Protein AF-0000000084923182 (afdb_homodimer)

Sequence (494 aa):
MQQVFKKPVSLKDVQTHFCPGCHHGTFHRLVAEAMDEFGVQKRTIGVASVGCSVFLYGYFDIDVVEAPHGRAPAVATGVKRARPDAFVFTYQGDGDLAAIGTSEIIHAANRGEDMTVIFVNNTTYGMTGGQMAPTTLVGQRTSTSPYGRNQGKDGAPIRMAELLAQLEGVAFSARVAVNNPKNLMDAKRQIKKAFRYQAEGKGFSFIEALSSCPTNWGMDPIKANERVGTEMCAYFPLGVFKNAADLMQQVFKKPVSLKDVQTHFCPGCHHGTFHRLVAEAMDEFGVQKRTIGVASVGCSVFLYGYFDIDVVEAPHGRAPAVATGVKRARPDAFVFTYQGDGDLAAIGTSEIIHAANRGEDMTVIFVNNTTYGMTGGQMAPTTLVGQRTSTSPYGRNQGKDGAPIRMAELLAQLEGVAFSARVAVNNPKNLMDAKRQIKKAFRYQAEGKGFSFIEALSSCPTNWGMDPIKANERVGTEMCAYFPLGVFKNAADL

Secondary structure (DSSP, 8-state):
----SPPPTTB-S----PPTT-THHHHHHHHHHHHHHHT-GGGEEEEE-SSGGGGHHHHBSSEEEEPPTT-HHHHHHHHHHH-TTSEEEEEEEHIIIIIITHHHHHHHHHHT-S-EEEEEE-SEETTTTSEE-TTPPBT---SS-TT-B-HHHH-PPP-HHHHHTTSTTEEEEEEEE-SSHHHHHHHHHHHHHHHHHHHTT--EEEEEEE---HHHHT--HHHHHHHIIIIIHHHS--EEEEESTT-/-----PPPTTB-S----PPTT-THHHHHHHHHHHHHHHT-GGGEEEEEPSSGGGGHHHHBSSEEEEPPTT-HHHHHHHHHHH-TTSEEEEEEEHIIIIIITHHHHHHHHHHT-S-EEEEEE-SEETTTTSEE-TTPPBT---SS-TT-B-HHHH-PPP-HHHHHTTSTTEEEEEEEE-SSHHHHHHHHHHHHHHHHHHHTT--EEEEEEE---HHHHT--HHHHHHHIIIIIHHHS--EEEEESTT-

pLDDT: mean 92.9, std 10.46, range [34.25, 98.94]

Radius of gyration: 23.89 Å; Cα contacts (8 Å, |Δi|>4): 1189; chains: 2; bounding box: 53×90×52 Å

Foldseek 3Di:
DPCPDDQQPFWDPDDQPADVLKCVVVLLRLLSVLCVVLVQQAQEEEEAAPASRNCCVVTGPHHYHYDYQLCRLVVQLVVCVVPVSGAYEYEEEQCRHVNSNPVSVLVSQQQQALYEYEYEYQQARQRVQGHGGLQHAAQQAFPPRNRGDDCVVSNHRDQVLLVSQPHPSEQWGWEAECLDPVRSVVSSVRSSVRSVCSSVPVTYYYYYYYIFRCRRSVHDSNVRSVCCVPPVCVVHPGDINHHNVVD/DPCPDDQQPFWDPDDQPADVLKCVVVLLRLLSVLCVVLVQQAQEEEEAAPASRNCCVVTGPHHYHYDYQLCRLVVQLVVCVVPVSGAYEYEEEQCRHVNSNPVSVLVSQQQQALYEYEYEYQQARQRVQGHGGLQHAAQQAFPPRNRGDDCVVSNHRDQVLLVSQPHPSEQWGWEAECLDPVRSVVSSVRSSVRSVCSSVPVTYYYYYYYIFRCRRSVHDSNVRSVCCVPPVCVVHPGDINHHNVVD

Nearest PDB structures (foldseek):
  6n2o-assembly1_D  TM=8.097E-01  e=4.372E-18  Magnetococcus marinus MC-1
  5b46-assembly1_B-2  TM=7.999E-01  e=9.114E-17  Sulfurisphaera tokodaii str. 7
  5b48-assembly1_B  TM=7.836E-01  e=1.611E-16  Sulfurisphaera tokodaii str. 7
  5b47-assembly1_B-2  TM=7.658E-01  e=4.161E-16  Sulfurisphaera tokodaii str. 7
  5b48-assembly1_D  TM=6.883E-01  e=9.504E-11  Sulfurisphaera tokodaii str. 7

Organism: Geobacter metallireducens (strain ATCC 53774 / DSM 7210 / GS-15) (NCBI:txid269799)

Structure (mmCIF, N/CA/C/O backbone):
data_AF-0000000084923182-model_v1
#
loop_
_entity.id
_entity.type
_entity.pdbx_description
1 polymer '2-oxoacid:ferredoxin oxidoreductase, thiamin diphosphate-binding subunit'
#
loop_
_atom_site.group_PDB
_atom_site.id
_atom_site.type_symbol
_atom_site.label_atom_id
_atom_site.label_alt_id
_atom_site.label_comp_id
_atom_site.label_asym_id
_atom_site.label_entity_id
_atom_site.label_seq_id
_atom_site.pdbx_PDB_ins_code
_atom_site.Cartn_x
_atom_site.Cartn_y
_atom_site.Cartn_z
_atom_site.occupancy
_atom_site.B_iso_or_equiv
_atom_site.auth_seq_id
_atom_site.auth_comp_id
_atom_site.auth_asym_id
_atom_site.auth_atom_id
_atom_site.pdbx_PDB_model_num
ATOM 1 N N . MET A 1 1 ? 1.275 50 12.547 1 34.25 1 MET A N 1
ATOM 2 C CA . MET A 1 1 ? 1.814 49 11.641 1 34.25 1 MET A CA 1
ATOM 3 C C . MET A 1 1 ? 0.982 47.719 11.695 1 34.25 1 MET A C 1
ATOM 5 O O . MET A 1 1 ? 0.792 47.156 12.766 1 34.25 1 MET A O 1
ATOM 9 N N . GLN A 1 2 ? 0.058 47.531 10.812 1 38.72 2 GLN A N 1
ATOM 10 C CA . GLN A 1 2 ? -0.926 46.438 10.82 1 38.72 2 GLN A CA 1
ATOM 11 C C . GLN A 1 2 ? -0.251 45.094 10.961 1 38.72 2 GLN A C 1
ATOM 13 O O . GLN A 1 2 ? 0.679 44.781 10.219 1 38.72 2 GLN A O 1
ATOM 18 N N . GLN A 1 3 ? -0.097 44.594 12.102 1 47.44 3 GLN A N 1
ATOM 19 C CA . GLN A 1 3 ? 0.5 43.281 12.375 1 47.44 3 GLN A CA 1
ATOM 20 C C . GLN A 1 3 ? 0.068 42.25 11.336 1 47.44 3 GLN A C 1
ATOM 22 O O . GLN A 1 3 ? -1.111 41.906 11.25 1 47.44 3 GLN A O 1
ATOM 27 N N . VAL A 1 4 ? 0.609 42.312 10.25 1 45.47 4 VAL A N 1
ATOM 28 C CA . VAL A 1 4 ? 0.296 41.5 9.078 1 45.47 4 VAL A CA 1
ATOM 29 C C . VAL A 1 4 ? 0.425 40.031 9.414 1 45.47 4 VAL A C 1
ATOM 31 O O . VAL A 1 4 ? -0.192 39.188 8.758 1 45.47 4 VAL A O 1
ATOM 34 N N . PHE A 1 5 ? 1.579 39.562 10.203 1 51.38 5 PHE A N 1
ATOM 35 C CA . PHE A 1 5 ? 1.82 38.156 10.453 1 51.38 5 PHE A CA 1
ATOM 36 C C . PHE A 1 5 ? 1.265 37.719 11.812 1 51.38 5 PHE A C 1
ATOM 38 O O . PHE A 1 5 ? 1.644 38.312 12.836 1 51.38 5 PHE A O 1
ATOM 45 N N . LYS A 1 6 ? -0.109 37.406 11.906 1 62.62 6 LYS A N 1
ATOM 46 C CA . LYS A 1 6 ? -0.699 36.938 13.164 1 62.62 6 LYS A CA 1
ATOM 47 C C . LYS A 1 6 ? -0.475 35.469 13.375 1 62.62 6 LYS A C 1
ATOM 49 O O . LYS A 1 6 ? -0.627 34.656 12.445 1 62.62 6 LYS A O 1
ATOM 54 N N . LYS A 1 7 ? 0.192 35.062 14.484 1 75.5 7 LYS A N 1
ATOM 55 C CA . LYS A 1 7 ? 0.349 33.688 14.898 1 75.5 7 LYS A CA 1
ATOM 56 C C . LYS A 1 7 ? -0.995 32.969 14.922 1 75.5 7 LYS A C 1
ATOM 58 O O . LYS A 1 7 ? -1.986 33.5 15.422 1 75.5 7 LYS A O 1
ATOM 63 N N . PRO A 1 8 ? -1.009 31.844 14.242 1 81.56 8 PRO A N 1
ATOM 64 C CA . PRO A 1 8 ? -2.266 31.094 14.328 1 81.56 8 PRO A CA 1
ATOM 65 C C . PRO A 1 8 ? -2.68 30.812 15.766 1 81.56 8 PRO A C 1
ATOM 67 O O . PRO A 1 8 ? -1.829 30.516 16.609 1 81.56 8 PRO A O 1
ATOM 70 N N . VAL A 1 9 ? -3.951 30.922 15.984 1 79.69 9 VAL A N 1
ATOM 71 C CA . VAL A 1 9 ? -4.488 30.719 17.328 1 79.69 9 VAL A CA 1
ATOM 72 C C . VAL A 1 9 ? -4.371 29.25 17.719 1 79.69 9 VAL A C 1
ATOM 74 O O . VAL A 1 9 ? -4.285 28.922 18.906 1 79.69 9 VAL A O 1
ATOM 77 N N . SER A 1 10 ? -4.242 28.406 16.781 1 83.12 10 SER A N 1
ATOM 78 C CA . SER A 1 10 ? -4.227 26.969 17.016 1 83.12 10 SER A CA 1
ATOM 79 C C . SER A 1 10 ? -2.826 26.484 17.375 1 83.12 10 SER A C 1
ATOM 81 O O . SER A 1 10 ? -2.643 25.312 17.75 1 83.12 10 SER A O 1
ATOM 83 N N . LEU A 1 11 ? -1.862 27.312 17.297 1 81.94 11 LEU A N 1
ATOM 84 C CA . LEU A 1 11 ? -0.501 26.969 17.703 1 81.94 11 LEU A CA 1
ATOM 85 C C . LEU A 1 11 ? -0.148 27.625 19.031 1 81.94 11 LEU A C 1
ATOM 87 O O . LEU A 1 11 ? -0.351 28.828 19.203 1 81.94 11 LEU A O 1
ATOM 91 N N . LYS A 1 12 ? 0.383 26.797 19.875 1 79.75 12 LYS A N 1
ATOM 92 C CA . LYS A 1 12 ? 0.816 27.344 21.156 1 79.75 12 LYS A CA 1
ATOM 93 C C . LYS A 1 12 ? 2.045 28.234 21 1 79.75 12 LYS A C 1
ATOM 95 O O . LYS A 1 12 ? 2.797 28.094 20.031 1 79.75 12 LYS A O 1
ATOM 100 N N . ASP A 1 13 ? 2.102 29.141 21.828 1 72.19 13 ASP A N 1
ATOM 101 C CA . ASP A 1 13 ? 3.279 30.016 21.844 1 72.19 13 ASP A CA 1
ATOM 102 C C . ASP A 1 13 ? 4.426 29.359 22.625 1 72.19 13 ASP A C 1
ATOM 104 O O . ASP A 1 13 ? 4.703 29.734 23.766 1 72.19 13 ASP A O 1
ATOM 108 N N . VAL A 1 14 ? 4.996 28.312 22.078 1 73.62 14 VAL A N 1
ATOM 109 C CA . VAL A 1 14 ? 6.07 27.578 22.719 1 73.62 14 VAL A CA 1
ATOM 110 C C . VAL A 1 14 ? 7.246 27.422 21.766 1 73.62 14 VAL A C 1
ATOM 112 O O . VAL A 1 14 ? 7.078 27.5 20.547 1 73.62 14 VAL A O 1
ATOM 115 N N . GLN A 1 15 ? 8.375 27.469 22.297 1 69.56 15 GLN A N 1
ATOM 116 C CA . GLN A 1 15 ? 9.562 27.156 21.5 1 69.56 15 GLN A CA 1
ATOM 117 C C . GLN A 1 15 ? 9.523 25.719 21 1 69.56 15 GLN A C 1
ATOM 119 O O . GLN A 1 15 ? 9.219 24.797 21.766 1 69.56 15 GLN A O 1
ATOM 124 N N . THR A 1 16 ? 9.742 25.625 19.75 1 72.62 16 THR A N 1
ATOM 125 C CA . THR A 1 16 ? 9.711 24.281 19.203 1 72.62 16 THR A CA 1
ATOM 126 C C . THR A 1 16 ? 11.055 23.578 19.406 1 72.62 16 THR A C 1
ATOM 128 O O . THR A 1 16 ? 12.078 24.234 19.578 1 72.62 16 THR A O 1
ATOM 131 N N . HIS A 1 17 ? 11.039 22.219 19.469 1 75.75 17 HIS A N 1
ATOM 132 C CA . HIS A 1 17 ? 12.234 21.422 19.672 1 75.75 17 HIS A CA 1
ATOM 133 C C . HIS A 1 17 ? 12.805 20.906 18.359 1 75.75 17 HIS A C 1
ATOM 135 O O . HIS A 1 17 ? 13.719 20.078 18.344 1 75.75 17 HIS A O 1
ATOM 141 N N . PHE A 1 18 ? 12.352 21.516 17.312 1 81.75 18 PHE A N 1
ATOM 142 C CA . PHE A 1 18 ? 12.836 21.031 16.031 1 81.75 18 PHE A CA 1
ATOM 143 C C . PHE A 1 18 ? 14.242 21.547 15.758 1 81.75 18 PHE A C 1
ATOM 145 O O . PHE A 1 18 ? 14.625 22.609 16.25 1 81.75 18 PHE A O 1
ATOM 152 N N . CYS A 1 19 ? 14.992 20.766 14.984 1 83.56 19 CYS A N 1
ATOM 153 C CA . CYS A 1 19 ? 16.344 21.156 14.594 1 83.56 19 CYS A CA 1
ATOM 154 C C . CYS A 1 19 ? 16.312 22.422 13.742 1 83.56 19 CYS A C 1
ATOM 156 O O . CYS A 1 19 ? 15.336 22.688 13.039 1 83.56 19 CYS A O 1
ATOM 158 N N . PRO A 1 20 ? 17.391 23.188 13.883 1 84.81 20 PRO A N 1
ATOM 159 C CA . PRO A 1 20 ? 17.5 24.344 12.977 1 84.81 20 PRO A CA 1
ATOM 160 C C . PRO A 1 20 ? 17.422 23.938 11.508 1 84.81 20 PRO A C 1
ATOM 162 O O . PRO A 1 20 ? 18.094 23.016 11.07 1 84.81 20 PRO A O 1
ATOM 165 N N . GLY A 1 21 ? 16.562 24.594 10.828 1 88.12 21 GLY A N 1
ATOM 166 C CA . GLY A 1 21 ? 16.453 24.344 9.398 1 88.12 21 GLY A CA 1
ATOM 167 C C . GLY A 1 21 ? 15.43 23.281 9.062 1 88.12 21 GLY A C 1
ATOM 168 O O . GLY A 1 21 ? 15.133 23.047 7.891 1 88.12 21 GLY A O 1
ATOM 169 N N . CYS A 1 22 ? 14.969 22.656 10.078 1 90.19 22 CYS A N 1
ATOM 170 C CA . CYS A 1 22 ? 13.906 21.672 9.891 1 90.19 22 CYS A CA 1
ATOM 171 C C . CYS A 1 22 ? 12.609 22.344 9.453 1 90.19 22 CYS A C 1
ATOM 173 O O . CYS A 1 22 ? 12.258 23.406 9.961 1 90.19 22 CYS A O 1
ATOM 175 N N . HIS A 1 23 ? 11.883 21.719 8.531 1 94.19 23 HIS A N 1
ATOM 176 C CA . HIS A 1 23 ? 10.711 22.375 7.965 1 94.19 23 HIS A CA 1
ATOM 177 C C . HIS A 1 23 ? 9.453 22.031 8.758 1 94.19 23 HIS A C 1
ATOM 179 O O . HIS A 1 23 ? 8.367 22.531 8.461 1 94.19 23 HIS A O 1
ATOM 185 N N . HIS A 1 24 ? 9.539 21.203 9.805 1 92.12 24 HIS A N 1
ATOM 186 C CA . HIS A 1 24 ? 8.391 20.844 10.625 1 92.12 24 HIS A CA 1
ATOM 187 C C . HIS A 1 24 ? 7.699 22.094 11.172 1 92.12 24 HIS A C 1
ATOM 189 O O . HIS A 1 24 ? 6.469 22.156 11.188 1 92.12 24 HIS A O 1
ATOM 195 N N . GLY A 1 25 ? 8.492 23.047 11.656 1 90.31 25 GLY A N 1
ATOM 196 C CA . GLY A 1 25 ? 7.906 24.266 12.18 1 90.31 25 GLY A CA 1
ATOM 197 C C . GLY A 1 25 ? 7.02 24.984 11.18 1 90.31 25 GLY A C 1
ATOM 198 O O . GLY A 1 25 ? 5.926 25.438 11.523 1 90.31 25 GLY A O 1
ATOM 199 N N . THR A 1 26 ? 7.535 25.094 9.977 1 93.44 26 THR A N 1
ATOM 200 C CA . THR A 1 26 ? 6.777 25.75 8.922 1 93.44 26 THR A CA 1
ATOM 201 C C . THR A 1 26 ? 5.492 24.984 8.617 1 93.44 26 THR A C 1
ATOM 203 O O . THR A 1 26 ? 4.422 25.578 8.492 1 93.44 26 THR A O 1
ATOM 206 N N . PHE A 1 27 ? 5.555 23.688 8.539 1 95.25 27 PHE A N 1
ATOM 207 C CA . PHE A 1 27 ? 4.375 22.875 8.25 1 95.25 27 PHE A CA 1
ATOM 208 C C . PHE A 1 27 ? 3.373 22.953 9.398 1 95.25 27 PHE A C 1
ATOM 210 O O . PHE A 1 27 ? 2.162 22.984 9.164 1 95.25 27 PHE A O 1
ATOM 217 N N . HIS A 1 28 ? 3.854 22.953 10.641 1 93.75 28 HIS A N 1
ATOM 218 C CA . HIS A 1 28 ? 2.957 23.156 11.773 1 93.75 28 HIS A CA 1
ATOM 219 C C . HIS A 1 28 ? 2.168 24.453 11.633 1 93.75 28 HIS A C 1
ATOM 221 O O . HIS A 1 28 ? 0.967 24.484 11.906 1 93.75 28 HIS A O 1
ATOM 227 N N . ARG A 1 29 ? 2.891 25.469 11.242 1 93.12 29 ARG A N 1
ATOM 228 C CA . ARG A 1 29 ? 2.244 26.766 11.07 1 93.12 29 ARG A CA 1
ATOM 229 C C . ARG A 1 29 ? 1.163 26.703 10 1 93.12 29 ARG A C 1
ATOM 231 O O . ARG A 1 29 ? 0.059 27.219 10.188 1 93.12 29 ARG A O 1
ATOM 238 N N . LEU A 1 30 ? 1.455 26.094 8.875 1 95.69 30 LEU A N 1
ATOM 239 C CA . LEU A 1 30 ? 0.499 26 7.777 1 95.69 30 LEU A CA 1
ATOM 240 C C . LEU A 1 30 ? -0.726 25.188 8.195 1 95.69 30 LEU A C 1
ATOM 242 O O . LEU A 1 30 ? -1.856 25.547 7.863 1 95.69 30 LEU A O 1
ATOM 246 N N . VAL A 1 31 ? -0.518 24.109 8.891 1 96 31 VAL A N 1
ATOM 247 C CA . VAL A 1 31 ? -1.6 23.281 9.398 1 96 31 VAL A CA 1
ATOM 248 C C . VAL A 1 31 ? -2.479 24.078 10.344 1 96 31 VAL A C 1
ATOM 250 O O . VAL A 1 31 ? -3.707 24.047 10.242 1 96 31 VAL A O 1
ATOM 253 N N . ALA A 1 32 ? -1.865 24.812 11.234 1 94.81 32 ALA A N 1
ATOM 254 C CA . ALA A 1 32 ? -2.596 25.656 12.18 1 94.81 32 ALA A CA 1
ATOM 255 C C . ALA A 1 32 ? -3.408 26.719 11.461 1 94.81 32 ALA A C 1
ATOM 257 O O . ALA A 1 32 ? -4.555 26.984 11.828 1 94.81 32 ALA A O 1
ATOM 258 N N . GLU A 1 33 ? -2.805 27.297 10.484 1 95.12 33 GLU A N 1
ATOM 259 C CA . GLU A 1 33 ? -3.5 28.312 9.703 1 95.12 33 GLU A CA 1
ATOM 260 C C . GLU A 1 33 ? -4.738 27.734 9.031 1 95.12 33 GLU A C 1
ATOM 262 O O . GLU A 1 33 ? -5.789 28.391 8.992 1 95.12 33 GLU A O 1
ATOM 267 N N . ALA A 1 34 ? -4.57 26.594 8.484 1 96.25 34 ALA A N 1
ATOM 268 C CA . ALA A 1 34 ? -5.711 25.938 7.855 1 96.25 34 ALA A CA 1
ATOM 269 C C . ALA A 1 34 ? -6.816 25.656 8.875 1 96.25 34 ALA A C 1
ATOM 271 O O . ALA A 1 34 ? -7.996 25.906 8.602 1 96.25 34 ALA A O 1
ATOM 272 N N . MET A 1 35 ? -6.457 25.141 9.984 1 95.06 35 MET A N 1
ATOM 273 C CA . MET A 1 35 ? -7.402 24.859 11.055 1 95.06 35 MET A CA 1
ATOM 274 C C . MET A 1 35 ? -8.172 26.109 11.453 1 95.06 35 MET A C 1
ATOM 276 O O . MET A 1 35 ? -9.391 26.078 11.617 1 95.06 35 MET A O 1
ATOM 280 N N . ASP A 1 36 ? -7.449 27.219 11.609 1 95.44 36 ASP A N 1
ATOM 281 C CA . ASP A 1 36 ? -8.047 28.484 11.992 1 95.44 36 ASP A CA 1
ATOM 282 C C . ASP A 1 36 ? -9.008 29 10.922 1 95.44 36 ASP A C 1
ATOM 284 O O . ASP A 1 36 ? -10.078 29.516 11.234 1 95.44 36 ASP A O 1
ATOM 288 N N . GLU A 1 37 ? -8.578 28.844 9.742 1 95 37 GLU A N 1
ATOM 289 C CA . GLU A 1 37 ? -9.375 29.359 8.625 1 95 37 GLU A CA 1
ATOM 290 C C . GLU A 1 37 ? -10.75 28.703 8.594 1 95 37 GLU A C 1
ATOM 292 O O . GLU A 1 37 ? -11.75 29.359 8.305 1 95 37 GLU A O 1
ATOM 297 N N . PHE A 1 38 ? -10.812 27.453 8.945 1 95.69 38 PHE A N 1
ATOM 298 C CA . PHE A 1 38 ? -12.078 26.734 8.852 1 95.69 38 PHE A CA 1
ATOM 299 C C . PHE A 1 38 ? -12.789 26.719 10.203 1 95.69 38 PHE A C 1
ATOM 301 O O . PHE A 1 38 ? -13.891 26.172 10.32 1 95.69 38 PHE A O 1
ATOM 308 N N . GLY A 1 39 ? -12.148 27.266 11.172 1 95.19 39 GLY A N 1
ATOM 309 C CA . GLY A 1 39 ? -12.758 27.391 12.484 1 95.19 39 GLY A CA 1
ATOM 310 C C . GLY A 1 39 ? -13.023 26.047 13.148 1 95.19 39 GLY A C 1
ATOM 311 O O . GLY A 1 39 ? -14.055 25.859 13.789 1 95.19 39 GLY A O 1
ATOM 312 N N . VAL A 1 40 ? -12.078 25.109 12.961 1 95.75 40 VAL A N 1
ATOM 313 C CA . VAL A 1 40 ? -12.367 23.75 13.438 1 95.75 40 VAL A CA 1
ATOM 314 C C . VAL A 1 40 ? -11.531 23.453 14.672 1 95.75 40 VAL A C 1
ATOM 316 O O . VAL A 1 40 ? -11.539 22.328 15.18 1 95.75 40 VAL A O 1
ATOM 319 N N . GLN A 1 41 ? -10.844 24.344 15.18 1 94.62 41 GLN A N 1
ATOM 320 C CA . GLN A 1 41 ? -9.906 24.125 16.281 1 94.62 41 GLN A CA 1
ATOM 321 C C . GLN A 1 41 ? -10.586 23.422 17.453 1 94.62 41 GLN A C 1
ATOM 323 O O . GLN A 1 41 ? -10.062 22.438 17.969 1 94.62 41 GLN A O 1
ATOM 328 N N . LYS A 1 42 ? -11.719 23.844 17.859 1 95.19 42 LYS A N 1
ATOM 329 C CA . LYS A 1 42 ? -12.367 23.391 19.078 1 95.19 42 LYS A CA 1
ATOM 330 C C . LYS A 1 42 ? -12.828 21.938 18.938 1 95.19 42 LYS A C 1
ATOM 332 O O . LYS A 1 42 ? -13.031 21.25 19.953 1 95.19 42 LYS A O 1
ATOM 337 N N . ARG A 1 43 ? -12.977 21.484 17.75 1 96.81 43 ARG A N 1
ATOM 338 C CA . ARG A 1 43 ? -13.445 20.125 17.562 1 96.81 43 ARG A CA 1
ATOM 339 C C . ARG A 1 43 ? -12.375 19.266 16.906 1 96.81 43 ARG A C 1
ATOM 341 O O . ARG A 1 43 ? -12.664 18.172 16.406 1 96.81 43 ARG A O 1
ATOM 348 N N . THR A 1 44 ? -11.219 19.812 16.875 1 97.19 44 THR A N 1
ATOM 349 C CA . THR A 1 44 ? -10.125 19.078 16.234 1 97.19 44 THR A CA 1
ATOM 350 C C . THR A 1 44 ? -9.484 18.109 17.219 1 97.19 44 THR A C 1
ATOM 352 O O . THR A 1 44 ? -9.25 18.453 18.375 1 97.19 44 THR A O 1
ATOM 355 N N . ILE A 1 45 ? -9.273 16.906 16.797 1 97.38 45 ILE A N 1
ATOM 356 C CA . ILE A 1 45 ? -8.453 15.914 17.469 1 97.38 45 ILE A CA 1
ATOM 357 C C . ILE A 1 45 ? -7.266 15.531 16.594 1 97.38 45 ILE A C 1
ATOM 359 O O . ILE A 1 45 ? -7.445 14.953 15.516 1 97.38 45 ILE A O 1
ATOM 363 N N . GLY A 1 46 ? -6.113 15.883 16.984 1 96.62 46 GLY A N 1
ATOM 364 C CA . GLY A 1 46 ? -4.902 15.461 16.297 1 96.62 46 GLY A CA 1
ATOM 365 C C . GLY A 1 46 ? -4.418 14.094 16.75 1 96.62 46 GLY A C 1
ATOM 366 O O . GLY A 1 46 ? -4.5 13.75 17.938 1 96.62 46 GLY A O 1
ATOM 367 N N . VAL A 1 47 ? -3.941 13.328 15.828 1 96 47 VAL A N 1
ATOM 368 C CA . VAL A 1 47 ? -3.33 12.039 16.141 1 96 47 VAL A CA 1
ATOM 369 C C . VAL A 1 47 ? -1.834 12.094 15.844 1 96 47 VAL A C 1
ATOM 371 O O . VAL A 1 47 ? -1.429 12.188 14.688 1 96 47 VAL A O 1
ATOM 374 N N . ALA A 1 48 ? -1.136 12.016 16.844 1 92.12 48 ALA A N 1
ATOM 375 C CA . ALA A 1 48 ? 0.319 12.102 16.75 1 92.12 48 ALA A CA 1
ATOM 376 C C . ALA A 1 48 ? 0.942 10.727 16.578 1 92.12 48 ALA A C 1
ATOM 378 O O . ALA A 1 48 ? 0.497 9.75 17.188 1 92.12 48 ALA A O 1
ATOM 379 N N . SER A 1 49 ? 1.921 10.672 15.781 1 90.12 49 SER A N 1
ATOM 380 C CA . SER A 1 49 ? 2.674 9.438 15.562 1 90.12 49 SER A CA 1
ATOM 381 C C . SER A 1 49 ? 4.016 9.484 16.281 1 90.12 49 SER A C 1
ATOM 383 O O . SER A 1 49 ? 4.457 10.547 16.734 1 90.12 49 SER A O 1
ATOM 385 N N . VAL A 1 50 ? 4.641 8.328 16.391 1 84.69 50 VAL A N 1
ATOM 386 C CA . VAL A 1 50 ? 5.949 8.258 17.016 1 84.69 50 VAL A CA 1
ATOM 387 C C . VAL A 1 50 ? 7.027 8.711 16.047 1 84.69 50 VAL A C 1
ATOM 389 O O . VAL A 1 50 ? 7.062 8.266 14.891 1 84.69 50 VAL A O 1
ATOM 392 N N . GLY A 1 51 ? 7.84 9.625 16.484 1 84.88 51 GLY A N 1
ATOM 393 C CA . GLY A 1 51 ? 8.883 10.273 15.711 1 84.88 51 GLY A CA 1
ATOM 394 C C . GLY A 1 51 ? 8.961 11.773 15.961 1 84.88 51 GLY A C 1
ATOM 395 O O . GLY A 1 51 ? 8.461 12.266 16.969 1 84.88 51 GLY A O 1
ATOM 396 N N . CYS A 1 52 ? 9.617 12.508 15.031 1 80.38 52 CYS A N 1
ATOM 397 C CA . CYS A 1 52 ? 9.695 13.953 15.18 1 80.38 52 CYS A CA 1
ATOM 398 C C . CYS A 1 52 ? 8.305 14.578 15.156 1 80.38 52 CYS A C 1
ATOM 400 O O . CYS A 1 52 ? 8.109 15.688 15.672 1 80.38 52 CYS A O 1
ATOM 402 N N . SER A 1 53 ? 7.355 13.828 14.672 1 79.12 53 SER A N 1
ATOM 403 C CA . SER A 1 53 ? 5.984 14.289 14.492 1 79.12 53 SER A CA 1
ATOM 404 C C . SER A 1 53 ? 5.199 14.219 15.797 1 79.12 53 SER A C 1
ATOM 406 O O . SER A 1 53 ? 4.113 14.789 15.906 1 79.12 53 SER A O 1
ATOM 408 N N . VAL A 1 54 ? 5.762 13.578 16.797 1 79.19 54 VAL A N 1
ATOM 409 C CA . VAL A 1 54 ? 5.008 13.242 18 1 79.19 54 VAL A CA 1
ATOM 410 C C . VAL A 1 54 ? 4.684 14.516 18.781 1 79.19 54 VAL A C 1
ATOM 412 O O . VAL A 1 54 ? 3.727 14.555 19.562 1 79.19 54 VAL A O 1
ATOM 415 N N . PHE A 1 55 ? 5.336 15.609 18.531 1 75.44 55 PHE A N 1
ATOM 416 C CA . PHE A 1 55 ? 5.254 16.781 19.406 1 75.44 55 PHE A CA 1
ATOM 417 C C . PHE A 1 55 ? 4.062 17.641 19.031 1 75.44 55 PHE A C 1
ATOM 419 O O . PHE A 1 55 ? 3.994 18.812 19.422 1 75.44 55 PHE A O 1
ATOM 426 N N . LEU A 1 56 ? 3.172 17.062 18.375 1 79.31 56 LEU A N 1
ATOM 427 C CA . LEU A 1 56 ? 1.931 17.75 18.047 1 79.31 56 LEU A CA 1
ATOM 428 C C . LEU A 1 56 ? 1.241 18.266 19.297 1 79.31 56 LEU A C 1
ATOM 430 O O . LEU A 1 56 ? 0.734 19.391 19.312 1 79.31 56 LEU A O 1
ATOM 434 N N . TYR A 1 57 ? 1.279 17.469 20.312 1 77.94 57 TYR A N 1
ATOM 435 C CA . TYR A 1 57 ? 0.56 17.797 21.531 1 77.94 57 TYR A CA 1
ATOM 436 C C . TYR A 1 57 ? 1.205 18.969 22.25 1 77.94 57 TYR A C 1
ATOM 438 O O . TYR A 1 57 ? 0.552 19.656 23.047 1 77.94 57 TYR A O 1
ATOM 446 N N . GLY A 1 58 ? 2.461 19.219 21.938 1 81.12 58 GLY A N 1
ATOM 447 C CA . GLY A 1 58 ? 3.156 20.344 22.578 1 81.12 58 GLY A CA 1
ATOM 448 C C . GLY A 1 58 ? 2.967 21.656 21.828 1 81.12 58 GLY A C 1
ATOM 449 O O . GLY A 1 58 ? 3.143 22.719 22.422 1 81.12 58 GLY A O 1
ATOM 450 N N . TYR A 1 59 ? 2.473 21.469 20.609 1 84.44 59 TYR A N 1
ATOM 451 C CA . TYR A 1 59 ? 2.559 22.672 19.781 1 84.44 59 TYR A CA 1
ATOM 452 C C . TYR A 1 59 ? 1.171 23.172 19.406 1 84.44 59 TYR A C 1
ATOM 454 O O . TYR A 1 59 ? 0.968 24.375 19.203 1 84.44 59 TYR A O 1
ATOM 462 N N . PHE A 1 60 ? 0.266 22.281 19.328 1 88.25 60 PHE A N 1
ATOM 463 C CA . PHE A 1 60 ? -1.075 22.672 18.906 1 88.25 60 PHE A CA 1
ATOM 464 C C . PHE A 1 60 ? -1.999 22.797 20.109 1 88.25 60 PHE A C 1
ATOM 466 O O . PHE A 1 60 ? -1.929 21.984 21.047 1 88.25 60 PHE A O 1
ATOM 473 N N . ASP A 1 61 ? -2.908 23.766 20.109 1 89.94 61 ASP A N 1
ATOM 474 C CA . ASP A 1 61 ? -3.939 23.922 21.141 1 89.94 61 ASP A CA 1
ATOM 475 C C . ASP A 1 61 ? -5.207 23.156 20.766 1 89.94 61 ASP A C 1
ATOM 477 O O . ASP A 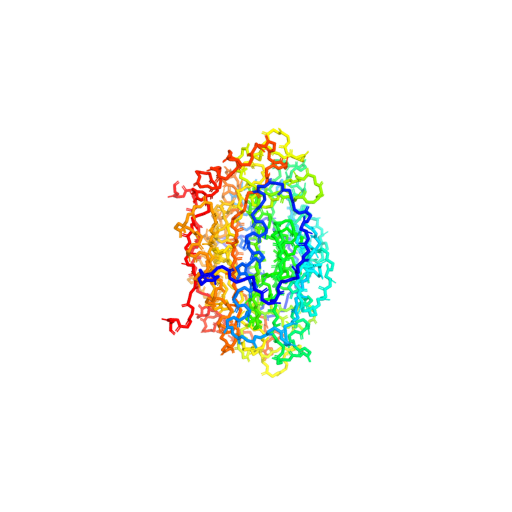1 61 ? -6.266 23.766 20.578 1 89.94 61 ASP A O 1
ATOM 481 N N . ILE A 1 62 ? -5.094 21.906 20.672 1 92.94 62 ILE A N 1
ATOM 482 C CA . ILE A 1 62 ? -6.172 21 20.328 1 92.94 62 ILE A CA 1
ATOM 483 C C . ILE A 1 62 ? -6.043 19.719 21.156 1 92.94 62 ILE A C 1
ATOM 485 O O . ILE A 1 62 ? -5.051 19.531 21.859 1 92.94 62 ILE A O 1
ATOM 489 N N . ASP A 1 63 ? -7.066 18.875 21.203 1 93.94 63 ASP A N 1
ATOM 490 C CA . ASP A 1 63 ? -6.938 17.531 21.75 1 93.94 63 ASP A CA 1
ATOM 491 C C . ASP A 1 63 ? -6.051 16.656 20.859 1 93.94 63 ASP A C 1
ATOM 493 O O . ASP A 1 63 ? -6.113 16.75 19.641 1 93.94 63 ASP A O 1
ATOM 497 N N . VAL A 1 64 ? -5.188 15.922 21.547 1 93.88 64 VAL A N 1
ATOM 498 C CA . VAL A 1 64 ? -4.27 15.078 20.781 1 93.88 64 VAL A CA 1
ATOM 499 C C . VAL A 1 64 ? -4.23 13.68 21.375 1 93.88 64 VAL A C 1
ATOM 501 O O . VAL A 1 64 ? -4.195 13.516 22.609 1 93.88 64 VAL A O 1
ATOM 504 N N . VAL A 1 65 ? -4.27 12.703 20.531 1 93.88 65 VAL A N 1
ATOM 505 C CA . VAL A 1 65 ? -4.039 11.312 20.891 1 93.88 65 VAL A CA 1
ATOM 506 C C . VAL A 1 65 ? -2.707 10.836 20.328 1 93.88 65 VAL A C 1
ATOM 508 O O . VAL A 1 65 ? -2.418 11.055 19.141 1 93.88 65 VAL A O 1
ATOM 511 N N . GLU A 1 66 ? -1.902 10.25 21.141 1 93.88 66 GLU A N 1
ATOM 512 C CA . GLU A 1 66 ? -0.667 9.648 20.656 1 93.88 66 GLU A CA 1
ATOM 513 C C . GLU A 1 66 ? -0.891 8.195 20.219 1 93.88 66 GLU A C 1
ATOM 515 O O . GLU A 1 66 ? -1.453 7.402 20.984 1 93.88 66 GLU A O 1
ATOM 520 N N . ALA A 1 67 ? -0.507 7.922 19.047 1 95.06 67 ALA A N 1
ATOM 521 C CA . ALA A 1 67 ? -0.667 6.57 18.516 1 95.06 67 ALA A CA 1
ATOM 522 C C . ALA A 1 67 ? 0.651 5.805 18.562 1 95.06 67 ALA A C 1
ATOM 524 O O . ALA A 1 67 ? 1.724 6.391 18.406 1 95.06 67 ALA A O 1
ATOM 525 N N . PRO A 1 68 ? 0.573 4.426 18.766 1 94.06 68 PRO A N 1
ATOM 526 C CA . PRO A 1 68 ? 1.79 3.635 18.562 1 94.06 68 PRO A CA 1
ATOM 527 C C . PRO A 1 68 ? 2.391 3.818 17.172 1 94.06 68 PRO A C 1
ATOM 529 O O . PRO A 1 68 ? 1.693 4.242 16.25 1 94.06 68 PRO A O 1
ATOM 532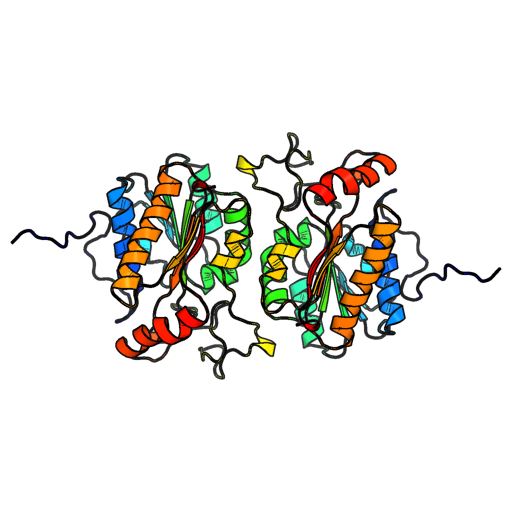 N N . HIS A 1 69 ? 3.662 3.49 17.125 1 94.06 69 HIS A N 1
ATOM 533 C CA . HIS A 1 69 ? 4.395 3.66 15.875 1 94.06 69 HIS A CA 1
ATOM 534 C C . HIS A 1 69 ? 3.682 2.969 14.711 1 94.06 69 HIS A C 1
ATOM 536 O O . HIS A 1 69 ? 3.375 1.777 14.789 1 94.06 69 HIS A O 1
ATOM 542 N N . GLY A 1 70 ? 3.355 3.748 13.703 1 95.62 70 GLY A N 1
ATOM 543 C CA . GLY A 1 70 ? 2.744 3.238 12.484 1 95.62 70 GLY A CA 1
ATOM 544 C C . GLY A 1 70 ? 1.233 3.129 12.578 1 95.62 70 GLY A C 1
ATOM 545 O O . GLY A 1 70 ? 0.567 2.814 11.586 1 95.62 70 GLY A O 1
ATOM 546 N N . ARG A 1 71 ? 0.649 3.525 13.672 1 97.25 71 ARG A N 1
ATOM 547 C CA . ARG A 1 71 ? -0.759 3.205 13.875 1 97.25 71 ARG A CA 1
ATOM 548 C C . ARG A 1 71 ? -1.618 4.465 13.844 1 97.25 71 ARG A C 1
ATOM 550 O O . ARG A 1 71 ? -2.818 4.414 14.125 1 97.25 71 ARG A O 1
ATOM 557 N N . ALA A 1 72 ? -1.058 5.574 13.5 1 97.38 72 ALA A N 1
ATOM 558 C CA . ALA A 1 72 ? -1.792 6.836 13.539 1 97.38 72 ALA A CA 1
ATOM 559 C C . ALA A 1 72 ? -3.043 6.77 12.672 1 97.38 72 ALA A C 1
ATOM 561 O O . ALA A 1 72 ? -4.125 7.188 13.094 1 97.38 72 ALA A O 1
ATOM 562 N N . PRO A 1 73 ? -2.971 6.207 11.438 1 97.75 73 PRO A N 1
ATOM 563 C CA . PRO A 1 73 ? -4.188 6.156 10.625 1 97.75 73 PRO A CA 1
ATOM 564 C C . PRO A 1 73 ? -5.266 5.262 11.234 1 97.75 73 PRO A C 1
ATOM 566 O O . PRO A 1 73 ? -6.457 5.566 11.133 1 97.75 73 PRO A O 1
ATOM 569 N N . ALA A 1 74 ? -4.836 4.168 11.828 1 97.75 74 ALA A N 1
ATOM 570 C CA . ALA A 1 74 ? -5.789 3.283 12.492 1 97.75 74 ALA A CA 1
ATOM 571 C C . ALA A 1 74 ? -6.457 3.979 13.672 1 97.75 74 ALA A C 1
ATOM 573 O O . ALA A 1 74 ? -7.676 3.908 13.836 1 97.75 74 ALA A O 1
ATOM 574 N N . VAL A 1 75 ? -5.641 4.621 14.492 1 98.19 75 VAL A N 1
ATOM 575 C CA . VAL A 1 75 ? -6.164 5.355 15.641 1 98.19 75 VAL A CA 1
ATOM 576 C C . VAL A 1 75 ? -7.086 6.473 15.156 1 98.19 75 VAL A C 1
ATOM 578 O O . VAL A 1 75 ? -8.18 6.656 15.695 1 98.19 75 VAL A O 1
ATOM 581 N N . ALA A 1 76 ? -6.676 7.211 14.141 1 98.38 76 ALA A N 1
ATOM 582 C CA . ALA A 1 76 ? -7.488 8.289 13.586 1 98.38 76 ALA A CA 1
ATOM 583 C C . ALA A 1 76 ? -8.828 7.762 13.078 1 98.38 76 ALA A C 1
ATOM 585 O O . ALA A 1 76 ? -9.859 8.422 13.219 1 98.38 76 ALA A O 1
ATOM 586 N N . THR A 1 77 ? -8.789 6.621 12.453 1 98.12 77 THR A N 1
ATOM 587 C CA . THR A 1 77 ? -10.016 5.973 12.016 1 98.12 77 THR A CA 1
ATOM 588 C C . THR A 1 77 ? -10.953 5.738 13.195 1 98.12 77 THR A C 1
ATOM 590 O O . THR A 1 77 ? -12.141 6.062 13.125 1 98.12 77 THR A O 1
ATOM 593 N N . GLY A 1 78 ? -10.367 5.164 14.281 1 97.94 78 GLY A N 1
ATOM 594 C CA . GLY A 1 78 ? -11.164 4.957 15.477 1 97.94 78 GLY A CA 1
ATOM 595 C C . GLY A 1 78 ? -11.742 6.242 16.031 1 97.94 78 GLY A C 1
ATOM 596 O O . GLY A 1 78 ? -12.922 6.293 16.406 1 97.94 78 GLY A O 1
ATOM 597 N N . VAL A 1 79 ? -10.938 7.289 16.078 1 98.06 79 VAL A N 1
ATOM 598 C CA . VAL A 1 79 ? -11.359 8.586 16.594 1 98.06 79 VAL A CA 1
ATOM 599 C C . VAL A 1 79 ? -12.516 9.125 15.75 1 98.06 79 VAL A C 1
ATOM 601 O O . VAL A 1 79 ? -13.555 9.516 16.281 1 98.06 79 VAL A O 1
ATOM 604 N N . LYS A 1 80 ? -12.383 9.125 14.406 1 97.94 80 LYS A N 1
ATOM 605 C CA . LYS A 1 80 ? -13.383 9.688 13.508 1 97.94 80 LYS A CA 1
ATOM 606 C C . LYS A 1 80 ? -14.695 8.922 13.594 1 97.94 80 LYS A C 1
ATOM 608 O O . LYS A 1 80 ? -15.773 9.523 13.609 1 97.94 80 LYS A O 1
ATOM 613 N N . ARG A 1 81 ? -14.625 7.652 13.68 1 97.25 81 ARG A N 1
ATOM 614 C CA . ARG A 1 81 ? -15.828 6.832 13.734 1 97.25 81 ARG A CA 1
ATOM 615 C C . ARG A 1 81 ? -16.531 6.973 15.078 1 97.25 81 ARG A C 1
ATOM 617 O O . ARG A 1 81 ? -17.75 6.914 15.156 1 97.25 81 ARG A O 1
ATOM 624 N N . ALA A 1 82 ? -15.766 7.152 16.141 1 97.69 82 ALA A N 1
ATOM 625 C CA . ALA A 1 82 ? -16.328 7.336 17.469 1 97.69 82 ALA A CA 1
ATOM 626 C C . ALA A 1 82 ? -16.906 8.742 17.641 1 97.69 82 ALA A C 1
ATOM 628 O O . ALA A 1 82 ? -17.875 8.938 18.375 1 97.69 82 ALA A O 1
ATOM 629 N N . ARG A 1 83 ? -16.281 9.68 16.969 1 97.56 83 ARG A N 1
ATOM 630 C CA . ARG A 1 83 ? -16.703 11.078 17 1 97.56 83 ARG A CA 1
ATOM 631 C C . ARG A 1 83 ? -16.844 11.648 15.586 1 97.56 83 ARG A C 1
ATOM 633 O O . ARG A 1 83 ? -16.016 12.445 15.148 1 97.56 83 ARG A O 1
ATOM 640 N N . PRO A 1 84 ? -17.922 11.422 14.945 1 96 84 PRO A N 1
ATOM 641 C CA . PRO A 1 84 ? -18.078 11.797 13.539 1 96 84 PRO A CA 1
ATOM 642 C C . PRO A 1 84 ? -18.047 13.312 13.328 1 96 84 PRO A C 1
ATOM 644 O O . PRO A 1 84 ? -17.75 13.781 12.227 1 96 84 PRO A O 1
ATOM 647 N N . ASP A 1 85 ? -18.25 14.062 14.383 1 96.5 85 ASP A N 1
ATOM 648 C CA . ASP A 1 85 ? -18.266 15.516 14.273 1 96.5 85 ASP A CA 1
ATOM 649 C C . ASP A 1 85 ? -16.875 16.109 14.445 1 96.5 85 ASP A C 1
ATOM 651 O O . ASP A 1 85 ? -16.641 17.281 14.156 1 96.5 85 ASP A O 1
ATOM 655 N N . ALA A 1 86 ? -15.984 15.297 14.906 1 98 86 ALA A N 1
ATOM 656 C CA . ALA A 1 86 ? -14.625 15.781 15.133 1 98 86 ALA A CA 1
ATOM 657 C C . ALA A 1 86 ? -13.891 15.992 13.812 1 98 86 ALA A C 1
ATOM 659 O O . ALA A 1 86 ? -14.148 15.289 12.836 1 98 86 ALA A O 1
ATOM 660 N N . PHE A 1 87 ? -13.125 17.031 13.797 1 98.06 87 PHE A N 1
ATOM 661 C CA . PHE A 1 87 ? -12.109 17.203 12.758 1 98.06 87 PHE A CA 1
ATOM 662 C C . PHE A 1 87 ? -10.828 16.469 13.133 1 98.06 87 PHE A C 1
ATOM 664 O O . PHE A 1 87 ? -10.281 16.688 14.211 1 98.06 87 PHE A O 1
ATOM 671 N N . VAL A 1 88 ? -10.414 15.531 12.281 1 98.5 88 VAL A N 1
ATOM 672 C CA . VAL A 1 88 ? -9.328 14.633 12.664 1 98.5 88 VAL A CA 1
ATOM 673 C C . VAL A 1 88 ? -8.188 14.742 11.664 1 98.5 88 VAL A C 1
ATOM 675 O O . VAL A 1 88 ? -8.406 14.68 10.453 1 98.5 88 VAL A O 1
ATOM 678 N N . PHE A 1 89 ? -7.004 14.969 12.102 1 97.75 89 PHE A N 1
ATOM 679 C CA . PHE A 1 89 ? -5.855 14.875 11.211 1 97.75 89 PHE A CA 1
ATOM 680 C C . PHE A 1 89 ? -4.707 14.133 11.891 1 97.75 89 PHE A C 1
ATOM 682 O O . PHE A 1 89 ? -4.609 14.117 13.117 1 97.75 89 PHE A O 1
ATOM 689 N N . THR A 1 90 ? -3.967 13.422 11.117 1 97.69 90 THR A N 1
ATOM 690 C CA . THR A 1 90 ? -2.73 12.805 11.586 1 97.69 90 THR A CA 1
ATOM 691 C C . THR A 1 90 ? -1.518 13.602 11.102 1 97.69 90 THR A C 1
ATOM 693 O O . THR A 1 90 ? -1.588 14.305 10.094 1 97.69 90 THR A O 1
ATOM 696 N N . TYR A 1 91 ? -0.48 13.562 11.805 1 96.44 91 TYR A N 1
ATOM 697 C CA . TYR A 1 91 ? 0.825 14.125 11.477 1 96.44 91 TYR A CA 1
ATOM 698 C C . TYR A 1 91 ? 1.924 13.078 11.633 1 96.44 91 TYR A C 1
ATOM 700 O O . TYR A 1 91 ? 2.24 12.664 12.75 1 96.44 91 TYR A O 1
ATOM 708 N N . GLN A 1 92 ? 2.486 12.664 10.508 1 96.38 92 GLN A N 1
ATOM 709 C CA . GLN A 1 92 ? 3.312 11.461 10.516 1 96.38 92 GLN A CA 1
ATOM 710 C C . GLN A 1 92 ? 4.613 11.68 9.75 1 96.38 92 GLN A C 1
ATOM 712 O O . GLN A 1 92 ? 4.668 12.492 8.828 1 96.38 92 GLN A O 1
ATOM 717 N N . GLY A 1 93 ? 5.633 10.922 10.172 1 94.81 93 GLY A N 1
ATOM 718 C CA . GLY A 1 93 ? 6.895 10.883 9.445 1 94.81 93 GLY A CA 1
ATOM 719 C C . GLY A 1 93 ? 7.016 9.68 8.531 1 94.81 93 GLY A C 1
ATOM 720 O O . GLY A 1 93 ? 6.109 8.844 8.461 1 94.81 93 GLY A O 1
ATOM 721 N N . ASP A 1 94 ? 8.195 9.578 7.887 1 92.88 94 ASP A N 1
ATOM 722 C CA . ASP A 1 94 ? 8.477 8.57 6.867 1 92.88 94 ASP A CA 1
ATOM 723 C C . ASP A 1 94 ? 8.414 7.164 7.453 1 92.88 94 ASP A C 1
ATOM 725 O O . ASP A 1 94 ? 7.699 6.305 6.941 1 92.88 94 ASP A O 1
ATOM 729 N N . GLY A 1 95 ? 9.172 6.945 8.469 1 92.62 95 GLY A N 1
ATOM 730 C CA . GLY A 1 95 ? 9.195 5.613 9.055 1 92.62 95 GLY A CA 1
ATOM 731 C C . GLY A 1 95 ? 7.848 5.184 9.602 1 92.62 95 GLY A C 1
ATOM 732 O O . GLY A 1 95 ? 7.461 4.02 9.469 1 92.62 95 GLY A O 1
ATOM 733 N N . ASP A 1 96 ? 7.176 6.121 10.172 1 95 96 ASP A N 1
ATOM 734 C CA . ASP A 1 96 ? 5.887 5.844 10.797 1 95 96 ASP A CA 1
ATOM 735 C C . ASP A 1 96 ? 4.84 5.473 9.742 1 95 96 ASP A C 1
ATOM 737 O O . ASP A 1 96 ? 4.191 4.43 9.844 1 95 96 ASP A O 1
ATOM 741 N N . LEU A 1 97 ? 4.719 6.254 8.703 1 97.5 97 LEU A N 1
ATOM 742 C CA . LEU A 1 97 ? 3.631 6.082 7.75 1 97.5 97 LEU A CA 1
ATOM 743 C C . LEU A 1 97 ? 4.012 5.074 6.668 1 97.5 97 LEU A C 1
ATOM 745 O O . LEU A 1 97 ? 3.271 4.125 6.414 1 97.5 97 LEU A O 1
ATOM 749 N N . ALA A 1 98 ? 5.18 5.234 6.055 1 97.25 98 ALA A N 1
ATOM 750 C CA . ALA A 1 98 ? 5.508 4.512 4.828 1 97.25 98 ALA A CA 1
ATOM 751 C C . ALA A 1 98 ? 6.148 3.16 5.141 1 97.25 98 ALA A C 1
ATOM 753 O O . ALA A 1 98 ? 6.246 2.297 4.266 1 97.25 98 ALA A O 1
ATOM 754 N N . ALA A 1 99 ? 6.605 2.957 6.359 1 96.19 99 ALA A N 1
ATOM 755 C CA . ALA A 1 99 ? 7.23 1.688 6.723 1 96.19 99 ALA A CA 1
ATOM 756 C C . ALA A 1 99 ? 6.34 0.891 7.668 1 96.19 99 ALA A C 1
ATOM 758 O O . ALA A 1 99 ? 5.613 -0.007 7.242 1 96.19 99 ALA A O 1
ATOM 759 N N . ILE A 1 100 ? 6.332 1.305 8.891 1 95.56 100 ILE A N 1
ATOM 760 C CA . ILE A 1 100 ? 5.645 0.532 9.914 1 95.56 100 ILE A CA 1
ATOM 761 C C . ILE A 1 100 ? 4.133 0.655 9.734 1 95.56 100 ILE A C 1
ATOM 763 O O . ILE A 1 100 ? 3.383 -0.269 10.055 1 95.56 100 ILE A O 1
ATOM 767 N N . GLY A 1 101 ? 3.68 1.723 9.188 1 97.19 101 GLY A N 1
ATOM 768 C CA . GLY A 1 101 ? 2.258 2.01 9.07 1 97.19 101 GLY A CA 1
ATOM 769 C C . GLY A 1 101 ? 1.733 1.846 7.656 1 97.19 101 GLY A C 1
ATOM 770 O O . GLY A 1 101 ? 0.68 2.387 7.316 1 97.19 101 GLY A O 1
ATOM 771 N N . THR A 1 102 ? 2.443 1.138 6.801 1 97.88 102 THR A N 1
ATOM 772 C CA . THR A 1 102 ? 2.084 1.025 5.391 1 97.88 102 THR A CA 1
ATOM 773 C C . THR A 1 102 ? 0.678 0.453 5.238 1 97.88 102 THR A C 1
ATOM 775 O O . THR A 1 102 ? -0.148 1.011 4.512 1 97.88 102 THR A O 1
ATOM 778 N N . SER A 1 103 ? 0.415 -0.606 5.961 1 97.62 103 SER A N 1
ATOM 779 C CA . SER A 1 103 ? -0.899 -1.233 5.871 1 97.62 103 SER A CA 1
ATOM 780 C C . SER A 1 103 ? -1.994 -0.297 6.375 1 97.62 103 SER A C 1
ATOM 782 O O . SER A 1 103 ? -3.043 -0.163 5.742 1 97.62 103 SER A O 1
ATOM 784 N N . GLU A 1 104 ? -1.729 0.368 7.469 1 97.88 104 GLU A N 1
ATOM 785 C CA . GLU A 1 104 ? -2.723 1.22 8.117 1 97.88 104 GLU A CA 1
ATOM 786 C C . GLU A 1 104 ? -3.115 2.391 7.219 1 97.88 104 GLU A C 1
ATOM 788 O O . GLU A 1 104 ? -4.297 2.717 7.094 1 97.88 104 GLU A O 1
ATOM 793 N N . ILE A 1 105 ? -2.115 2.979 6.582 1 98.62 105 ILE A N 1
ATOM 794 C CA . ILE A 1 105 ? -2.43 4.145 5.762 1 98.62 105 ILE A CA 1
ATOM 795 C C . ILE A 1 105 ? -3.168 3.705 4.5 1 98.62 105 ILE A C 1
ATOM 797 O O . ILE A 1 105 ? -4.109 4.371 4.059 1 98.62 105 ILE A O 1
ATOM 801 N N . ILE A 1 106 ? -2.785 2.582 3.932 1 98.38 106 ILE A N 1
ATOM 802 C CA . ILE A 1 106 ? -3.434 2.096 2.721 1 98.38 106 ILE A CA 1
ATOM 803 C C . ILE A 1 106 ? -4.902 1.783 3.01 1 98.38 106 ILE A C 1
ATOM 805 O O . ILE A 1 106 ? -5.789 2.205 2.268 1 98.38 106 ILE A O 1
ATOM 809 N N . HIS A 1 107 ? -5.191 1.164 4.07 1 98.19 107 HIS A N 1
ATOM 810 C CA . HIS A 1 107 ? -6.559 0.753 4.352 1 98.19 107 HIS A CA 1
ATOM 811 C C . HIS A 1 107 ? -7.406 1.938 4.805 1 98.19 107 HIS A C 1
ATOM 813 O O . HIS A 1 107 ? -8.594 2.012 4.488 1 98.19 107 HIS A O 1
ATOM 819 N N . ALA A 1 108 ? -6.816 2.848 5.613 1 98.44 108 ALA A N 1
ATOM 820 C CA . ALA A 1 108 ? -7.555 4.051 5.984 1 98.44 108 ALA A CA 1
ATOM 821 C C . ALA A 1 108 ? -7.926 4.867 4.746 1 98.44 108 ALA A C 1
ATOM 823 O O . ALA A 1 108 ? -9.055 5.344 4.625 1 98.44 108 ALA A O 1
ATOM 824 N N . ALA A 1 109 ? -6.949 5 3.863 1 98.5 109 ALA A N 1
ATOM 825 C CA . ALA A 1 109 ? -7.176 5.727 2.619 1 98.5 109 ALA A CA 1
ATOM 826 C C . ALA A 1 109 ? -8.211 5.02 1.751 1 98.5 109 ALA A C 1
ATOM 828 O O . ALA A 1 109 ? -9.094 5.66 1.177 1 98.5 109 ALA A O 1
ATOM 829 N N . ASN A 1 110 ? -8.109 3.719 1.711 1 97.88 110 ASN A N 1
ATOM 830 C CA . ASN A 1 110 ? -9.031 2.939 0.896 1 97.88 110 ASN A CA 1
ATOM 831 C C . ASN A 1 110 ? -10.469 3.074 1.395 1 97.88 110 ASN A C 1
ATOM 833 O O . ASN A 1 110 ? -11.406 3.096 0.597 1 97.88 110 ASN A O 1
ATOM 837 N N . ARG A 1 111 ? -10.648 3.121 2.654 1 97.25 111 ARG A N 1
ATOM 838 C CA . ARG A 1 111 ? -11.977 3.254 3.24 1 97.25 111 ARG A CA 1
ATOM 839 C C . ARG A 1 111 ? -12.531 4.656 3.023 1 97.25 111 ARG A C 1
ATOM 841 O O . ARG A 1 111 ? -13.719 4.902 3.248 1 97.25 111 ARG A O 1
ATOM 848 N N . GLY A 1 112 ? -11.656 5.578 2.65 1 97.12 112 GLY A N 1
ATOM 849 C CA . GLY A 1 112 ? -12.102 6.953 2.48 1 97.12 112 GLY A CA 1
ATOM 850 C C . GLY A 1 112 ? -12.469 7.625 3.789 1 97.12 112 GLY A C 1
ATOM 851 O O . GLY A 1 112 ? -13.414 8.414 3.842 1 97.12 112 GLY A O 1
ATOM 852 N N . GLU A 1 113 ? -11.75 7.227 4.82 1 97.25 113 GLU A N 1
ATOM 853 C CA . GLU A 1 113 ? -12.039 7.844 6.113 1 97.25 113 GLU A CA 1
ATOM 854 C C . GLU A 1 113 ? -11.977 9.367 6.027 1 97.25 113 GLU A C 1
ATOM 856 O O . GLU A 1 113 ? -11.062 9.922 5.41 1 97.25 113 GLU A O 1
ATOM 861 N N . ASP A 1 114 ? -12.961 9.992 6.59 1 97.19 114 ASP A N 1
ATOM 862 C CA . ASP A 1 114 ? -13.023 11.453 6.531 1 97.19 114 ASP A CA 1
ATOM 863 C C . ASP A 1 114 ? -12 12.086 7.473 1 97.19 114 ASP A C 1
ATOM 865 O O . ASP A 1 114 ? -12.359 12.586 8.539 1 97.19 114 ASP A O 1
ATOM 869 N N . MET A 1 115 ? -10.789 12.094 7.055 1 98.31 115 MET A N 1
ATOM 870 C CA . MET A 1 115 ? -9.672 12.625 7.832 1 98.31 115 MET A CA 1
ATOM 871 C C . MET A 1 115 ? -8.609 13.219 6.918 1 98.31 115 MET A C 1
ATOM 873 O O . MET A 1 115 ? -8.625 12.992 5.707 1 98.31 115 MET A O 1
ATOM 877 N N . THR A 1 116 ? -7.77 13.992 7.477 1 98.56 116 THR A N 1
ATOM 878 C CA . THR A 1 116 ? -6.641 14.586 6.766 1 98.56 116 THR A CA 1
ATOM 879 C C . THR A 1 116 ? -5.32 14.031 7.293 1 98.56 116 THR A C 1
ATOM 881 O O . THR A 1 116 ? -5.094 14 8.5 1 98.56 116 THR A O 1
ATOM 884 N N . VAL A 1 117 ? -4.52 13.531 6.418 1 98.69 117 VAL A N 1
ATOM 885 C CA . VAL A 1 117 ? -3.207 13.016 6.793 1 98.69 117 VAL A CA 1
ATOM 886 C C . VAL A 1 117 ? -2.115 13.961 6.293 1 98.69 117 VAL A C 1
ATOM 888 O O . VAL A 1 117 ? -2.043 14.258 5.098 1 98.69 117 VAL A O 1
ATOM 891 N N . ILE A 1 118 ? -1.337 14.453 7.203 1 98.38 118 ILE A N 1
ATOM 892 C CA . ILE A 1 118 ? -0.123 15.195 6.887 1 98.38 118 ILE A CA 1
ATOM 893 C C . ILE A 1 118 ? 1.096 14.289 7.059 1 98.38 118 ILE A C 1
ATOM 895 O O . ILE A 1 118 ? 1.449 13.922 8.18 1 98.38 118 ILE A O 1
ATOM 899 N N . PHE A 1 119 ? 1.733 13.961 5.941 1 98.44 119 PHE A N 1
ATOM 900 C CA . PHE A 1 119 ? 2.92 13.109 5.887 1 98.44 119 PHE A CA 1
ATOM 901 C C . PHE A 1 119 ? 4.164 13.945 5.609 1 98.44 119 PHE A C 1
ATOM 903 O O . PHE A 1 119 ? 4.348 14.445 4.5 1 98.44 119 PHE A O 1
ATOM 910 N N . VAL A 1 120 ? 4.953 14.062 6.598 1 97.44 120 VAL A N 1
ATOM 911 C CA . VAL A 1 120 ? 6.195 14.812 6.426 1 97.44 120 VAL A CA 1
ATOM 912 C C . VAL A 1 120 ? 7.309 13.867 5.973 1 97.44 120 VAL A C 1
ATOM 914 O O . VAL A 1 120 ? 7.75 13.008 6.734 1 97.44 120 VAL A O 1
ATOM 917 N N . ASN A 1 121 ? 7.781 14.086 4.824 1 98.06 121 ASN A N 1
ATOM 918 C CA . ASN A 1 121 ? 8.789 13.25 4.184 1 98.06 121 ASN A CA 1
ATOM 919 C C . ASN A 1 121 ? 10.164 13.914 4.199 1 98.06 121 ASN A C 1
ATOM 921 O O . ASN A 1 121 ? 10.43 14.812 3.395 1 98.06 121 ASN A O 1
ATOM 925 N N . ASN A 1 122 ? 10.938 13.492 5.09 1 96.56 122 ASN A N 1
ATOM 926 C CA . ASN A 1 122 ? 12.312 13.969 5.121 1 96.56 122 ASN A CA 1
ATOM 927 C C . ASN A 1 122 ? 13.297 12.867 4.73 1 96.56 122 ASN A C 1
ATOM 929 O O . ASN A 1 122 ? 14.492 12.977 4.992 1 96.56 122 ASN A O 1
ATOM 933 N N . THR A 1 123 ? 12.82 11.758 4.234 1 97.31 123 THR A N 1
ATOM 934 C CA . THR A 1 123 ? 13.539 10.656 3.607 1 97.31 123 THR A CA 1
ATOM 935 C C . THR A 1 123 ? 14.352 9.883 4.645 1 97.31 123 THR A C 1
ATOM 937 O O . THR A 1 123 ? 15.305 9.172 4.297 1 97.31 123 THR A O 1
ATOM 940 N N . THR A 1 124 ? 14.117 10.07 5.938 1 95.69 124 THR A N 1
ATOM 941 C CA . THR A 1 124 ? 14.789 9.297 6.973 1 95.69 124 THR A CA 1
ATOM 942 C C . THR A 1 124 ? 13.898 9.125 8.195 1 95.69 124 THR A C 1
ATOM 944 O O . THR A 1 124 ? 12.922 9.859 8.367 1 95.69 124 THR A O 1
ATOM 947 N N . TYR A 1 125 ? 14.242 8.086 9.023 1 92.88 125 TYR A N 1
ATOM 948 C CA . TYR A 1 125 ? 13.742 8.07 10.391 1 92.88 125 TYR A CA 1
ATOM 949 C C . TYR A 1 125 ? 14.406 9.164 11.227 1 92.88 125 TYR A C 1
ATOM 951 O O . TYR A 1 125 ? 15.484 8.945 11.789 1 92.88 125 TYR A O 1
ATOM 959 N N . GLY A 1 126 ? 13.805 10.234 11.359 1 88.31 126 GLY A N 1
ATOM 960 C CA . GLY A 1 126 ? 14.438 11.414 11.93 1 88.31 126 GLY A CA 1
ATOM 961 C C . GLY A 1 126 ? 14.789 11.25 13.398 1 88.31 126 GLY A C 1
ATOM 962 O O . GLY A 1 126 ? 15.961 11.297 13.773 1 88.31 126 GLY A O 1
ATOM 963 N N . MET A 1 127 ? 13.883 10.891 14.211 1 83.06 127 MET A N 1
ATOM 964 C CA . MET A 1 127 ? 14.039 10.891 15.664 1 83.06 127 MET A CA 1
ATOM 965 C C . MET A 1 127 ? 14.953 9.766 16.109 1 83.06 127 MET A C 1
ATOM 967 O O . MET A 1 127 ? 15.641 9.883 17.141 1 83.06 127 MET A O 1
ATOM 971 N N . THR A 1 128 ? 15.023 8.664 15.344 1 82.25 128 THR A N 1
ATOM 972 C CA . THR A 1 128 ? 15.812 7.512 15.758 1 82.25 128 THR A CA 1
ATOM 973 C C . THR A 1 128 ? 17.234 7.594 15.195 1 82.25 128 THR A C 1
ATOM 975 O O . THR A 1 128 ? 17.969 6.605 15.211 1 82.25 128 THR A O 1
ATOM 978 N N . GLY A 1 129 ? 17.594 8.727 14.656 1 86.12 129 GLY A N 1
ATOM 979 C CA . GLY A 1 129 ? 18.984 8.922 14.281 1 86.12 129 GLY A CA 1
ATOM 980 C C . GLY A 1 129 ? 19.219 8.805 12.781 1 86.12 129 GLY A C 1
ATOM 981 O O . GLY A 1 129 ? 20.344 8.562 12.344 1 86.12 129 GLY A O 1
ATOM 982 N N . GLY A 1 130 ? 18.156 8.852 12.062 1 92.75 130 GLY A N 1
ATOM 983 C CA . GLY A 1 130 ? 18.328 8.953 10.617 1 92.75 130 GLY A CA 1
ATOM 984 C C . GLY A 1 130 ? 18.453 7.602 9.938 1 92.75 130 GLY A C 1
ATOM 985 O O . GLY A 1 130 ? 19.312 7.41 9.086 1 92.75 130 GLY A O 1
ATOM 986 N N . GLN A 1 131 ? 17.703 6.605 10.312 1 93.88 131 GLN A N 1
ATOM 987 C CA . GLN A 1 131 ? 17.672 5.312 9.641 1 93.88 131 GLN A CA 1
ATOM 988 C C . GLN A 1 131 ? 17.031 5.418 8.266 1 93.88 131 GLN A C 1
ATOM 990 O O . GLN A 1 131 ? 16.328 6.391 7.973 1 93.88 131 GLN A O 1
ATOM 995 N N . MET A 1 132 ? 17.344 4.465 7.398 1 96.12 132 MET A N 1
ATOM 996 C CA . MET A 1 132 ? 16.75 4.434 6.07 1 96.12 132 MET A CA 1
ATOM 997 C C . MET A 1 132 ? 15.234 4.27 6.16 1 96.12 132 MET A C 1
ATOM 999 O O . MET A 1 132 ? 14.742 3.459 6.949 1 96.12 132 MET A O 1
ATOM 1003 N N . ALA A 1 133 ? 14.562 5.082 5.48 1 96.81 133 ALA A N 1
ATOM 1004 C CA . ALA A 1 133 ? 13.109 5 5.324 1 96.81 133 ALA A CA 1
ATOM 1005 C C . ALA A 1 133 ? 12.734 4.531 3.924 1 96.81 133 ALA A C 1
ATOM 1007 O O . ALA A 1 133 ? 13.57 4.52 3.02 1 96.81 133 ALA A O 1
ATOM 1008 N N . PRO A 1 134 ? 11.453 4.117 3.723 1 97.62 134 PRO A N 1
ATOM 1009 C CA . PRO A 1 134 ? 11 3.711 2.389 1 97.62 134 PRO A CA 1
ATOM 1010 C C . PRO A 1 134 ? 11.07 4.848 1.372 1 97.62 134 PRO A C 1
ATOM 1012 O O . PRO A 1 134 ? 10.969 4.609 0.166 1 97.62 134 PRO A O 1
ATOM 1015 N N . THR A 1 135 ? 11.289 6.07 1.834 1 98.19 135 THR A N 1
ATOM 1016 C CA . THR A 1 135 ? 11.32 7.234 0.956 1 98.19 135 THR A CA 1
ATOM 1017 C C . THR A 1 135 ? 12.75 7.727 0.766 1 98.19 135 THR A C 1
ATOM 1019 O O . THR A 1 135 ? 12.992 8.688 0.032 1 98.19 135 THR A O 1
ATOM 1022 N N . THR A 1 136 ? 13.703 7.109 1.461 1 98.44 136 THR A N 1
ATOM 1023 C CA . THR A 1 136 ? 15.102 7.496 1.329 1 98.44 136 THR A CA 1
ATOM 1024 C C . THR A 1 136 ? 15.539 7.457 -0.133 1 98.44 136 THR A C 1
ATOM 1026 O O . THR A 1 136 ? 15.234 6.504 -0.853 1 98.44 136 THR A O 1
ATOM 1029 N N . LEU A 1 137 ? 16.219 8.492 -0.588 1 98.38 137 LEU A N 1
ATOM 1030 C CA . LEU A 1 137 ? 16.625 8.594 -1.983 1 98.38 137 LEU A CA 1
ATOM 1031 C C . LEU A 1 137 ? 17.75 7.602 -2.291 1 98.38 137 LEU A C 1
ATOM 1033 O O . LEU A 1 137 ? 18.531 7.258 -1.409 1 98.38 137 LEU A O 1
ATOM 1037 N N . VAL A 1 138 ? 17.75 7.172 -3.553 1 98.06 138 VAL A N 1
ATOM 1038 C CA . VAL A 1 138 ? 18.859 6.324 -3.988 1 98.06 138 VAL A CA 1
ATOM 1039 C C . VAL A 1 138 ? 20.172 7.066 -3.805 1 98.06 138 VAL A C 1
ATOM 1041 O O . VAL A 1 138 ? 20.281 8.25 -4.137 1 98.06 138 VAL A O 1
ATOM 1044 N N . GLY A 1 139 ? 21.109 6.371 -3.229 1 97.75 139 GLY A N 1
ATOM 1045 C CA . GLY A 1 139 ? 22.422 6.977 -3.018 1 97.75 139 GLY A CA 1
ATOM 1046 C C . GLY A 1 139 ? 22.516 7.75 -1.716 1 97.75 139 GLY A C 1
ATOM 1047 O O . GLY A 1 139 ? 23.609 8.086 -1.263 1 97.75 139 GLY A O 1
ATOM 1048 N N . GLN A 1 140 ? 21.406 8.07 -1.07 1 97.31 140 GLN A N 1
ATOM 1049 C CA . GLN A 1 140 ? 21.406 8.805 0.191 1 97.31 140 GLN A CA 1
ATOM 1050 C C . GLN A 1 140 ? 21.969 7.949 1.323 1 97.31 140 GLN A C 1
ATOM 1052 O O . GLN A 1 140 ? 21.547 6.809 1.52 1 97.31 140 GLN A O 1
ATOM 1057 N N . ARG A 1 141 ? 22.906 8.492 1.973 1 95.81 141 ARG A N 1
ATOM 1058 C CA . ARG A 1 141 ? 23.5 7.812 3.125 1 95.81 141 ARG A CA 1
ATOM 1059 C C . ARG A 1 141 ? 22.656 8.039 4.379 1 95.81 141 ARG A C 1
ATOM 1061 O O . ARG A 1 141 ? 22.156 9.141 4.605 1 95.81 141 ARG A O 1
ATOM 1068 N N . THR A 1 142 ? 22.422 6.977 5.133 1 95.75 142 THR A N 1
ATOM 1069 C CA . THR A 1 142 ? 21.734 7.016 6.418 1 95.75 142 THR A CA 1
ATOM 1070 C C . THR A 1 142 ? 22.484 6.18 7.457 1 95.75 142 THR A C 1
ATOM 1072 O O . THR A 1 142 ? 23.516 5.578 7.148 1 95.75 142 THR A O 1
ATOM 1075 N N . SER A 1 143 ? 22.031 6.156 8.672 1 94.31 143 SER A N 1
ATOM 1076 C CA . SER A 1 143 ? 22.688 5.398 9.727 1 94.31 143 SER A CA 1
ATOM 1077 C C . SER A 1 143 ? 22.625 3.898 9.461 1 94.31 143 SER A C 1
ATOM 1079 O O . SER A 1 143 ? 23.516 3.148 9.875 1 94.31 143 SER A O 1
ATOM 1081 N N . THR A 1 144 ? 21.562 3.41 8.758 1 93.56 144 THR A N 1
ATOM 1082 C CA . THR A 1 144 ? 21.438 1.985 8.477 1 93.56 144 THR A CA 1
ATOM 1083 C C . THR A 1 144 ? 21.781 1.689 7.016 1 93.56 144 THR A C 1
ATOM 1085 O O . THR A 1 144 ? 21.688 0.542 6.574 1 93.56 144 THR A O 1
ATOM 1088 N N . SER A 1 145 ? 22.078 2.67 6.277 1 94.38 145 SER A N 1
ATOM 1089 C CA . SER A 1 145 ? 22.625 2.547 4.93 1 94.38 145 SER A CA 1
ATOM 1090 C C . SER A 1 145 ? 23.828 3.457 4.734 1 94.38 145 SER A C 1
ATOM 1092 O O . SER A 1 145 ? 23.781 4.406 3.951 1 94.38 145 SER A O 1
ATOM 1094 N N . PRO A 1 146 ? 24.875 3.084 5.32 1 94.19 146 PRO A N 1
ATOM 1095 C CA . PRO A 1 146 ? 26.047 3.963 5.34 1 94.19 146 PRO A CA 1
ATOM 1096 C C . PRO A 1 146 ? 26.672 4.141 3.957 1 94.19 146 PRO A C 1
ATOM 1098 O O . PRO A 1 146 ? 27.406 5.105 3.727 1 94.19 146 PRO A O 1
ATOM 1101 N N . TYR A 1 147 ? 26.422 3.236 3.043 1 96.06 147 TYR A N 1
ATOM 1102 C CA . TYR A 1 147 ? 26.969 3.357 1.7 1 96.06 147 TYR A CA 1
ATOM 1103 C C . TYR A 1 147 ? 25.938 3.891 0.724 1 96.06 147 TYR A C 1
ATOM 1105 O O . TYR A 1 147 ? 26.141 3.875 -0.491 1 96.06 147 TYR A O 1
ATOM 1113 N N . GLY A 1 148 ? 24.781 4.336 1.274 1 97 148 GLY A N 1
ATOM 1114 C CA . GLY A 1 148 ? 23.688 4.844 0.462 1 97 148 GLY A CA 1
ATOM 1115 C C . GLY A 1 148 ? 22.656 3.787 0.132 1 97 148 GLY A C 1
ATOM 1116 O O . GLY A 1 148 ? 22.969 2.6 0.061 1 97 148 GLY A O 1
ATOM 1117 N N . ARG A 1 149 ? 21.469 4.25 -0.04 1 97.31 149 ARG A N 1
ATOM 1118 C CA . ARG A 1 149 ? 20.453 3.332 -0.523 1 97.31 149 ARG A CA 1
ATOM 1119 C C . ARG A 1 149 ? 20.828 2.758 -1.886 1 97.31 149 ARG A C 1
ATOM 1121 O O . ARG A 1 149 ? 21.203 3.5 -2.797 1 97.31 149 ARG A O 1
ATOM 1128 N N . ASN A 1 150 ? 20.703 1.481 -2.002 1 97.25 150 ASN A N 1
ATOM 1129 C CA . ASN A 1 150 ? 20.938 0.762 -3.252 1 97.25 150 ASN A CA 1
ATOM 1130 C C . ASN A 1 150 ? 19.625 0.294 -3.873 1 97.25 150 ASN A C 1
ATOM 1132 O O . ASN A 1 150 ? 18.938 -0.559 -3.311 1 97.25 150 ASN A O 1
ATOM 1136 N N . GLN A 1 151 ? 19.297 0.838 -5.027 1 95.88 151 GLN A N 1
ATOM 1137 C CA . GLN A 1 151 ? 18.016 0.524 -5.652 1 95.88 151 GLN A CA 1
ATOM 1138 C C . GLN A 1 151 ? 17.875 -0.973 -5.914 1 95.88 151 GLN A C 1
ATOM 1140 O O . GLN A 1 151 ? 16.797 -1.545 -5.746 1 95.88 151 GLN A O 1
ATOM 1145 N N . GLY A 1 152 ? 18.938 -1.603 -6.395 1 93.25 152 GLY A N 1
ATOM 1146 C CA . GLY A 1 152 ? 18.906 -3.021 -6.711 1 93.25 152 GLY A CA 1
ATOM 1147 C C . GLY A 1 152 ? 18.688 -3.9 -5.496 1 93.25 152 GLY A C 1
ATOM 1148 O O . GLY A 1 152 ? 18.109 -4.988 -5.609 1 93.25 152 GLY A O 1
ATOM 1149 N N . LYS A 1 153 ? 19.062 -3.418 -4.379 1 92.5 153 LYS A N 1
ATOM 1150 C CA . LYS A 1 153 ? 18.969 -4.203 -3.152 1 92.5 153 LYS A CA 1
ATOM 1151 C C . LYS A 1 153 ? 17.812 -3.727 -2.277 1 92.5 153 LYS A C 1
ATOM 1153 O O . LYS A 1 153 ? 17.078 -4.539 -1.706 1 92.5 153 LYS A O 1
ATOM 1158 N N . ASP A 1 154 ? 17.625 -2.391 -2.23 1 95.31 154 ASP A N 1
ATOM 1159 C CA . ASP A 1 154 ? 16.719 -1.794 -1.253 1 95.31 154 ASP A CA 1
ATOM 1160 C C . ASP A 1 154 ? 15.453 -1.264 -1.928 1 95.31 154 ASP A C 1
ATOM 1162 O O . ASP A 1 154 ? 14.523 -0.833 -1.251 1 95.31 154 ASP A O 1
ATOM 1166 N N . GLY A 1 155 ? 15.422 -1.323 -3.297 1 96.25 155 GLY A N 1
ATOM 1167 C CA . GLY A 1 155 ? 14.297 -0.746 -4.012 1 96.25 155 GLY A CA 1
ATOM 1168 C C . GLY A 1 155 ? 14.383 0.762 -4.152 1 96.25 155 GLY A C 1
ATOM 1169 O O . GLY A 1 155 ? 15.305 1.386 -3.619 1 96.25 155 GLY A O 1
ATOM 1170 N N . ALA A 1 156 ? 13.508 1.318 -4.859 1 97.69 156 ALA A N 1
ATOM 1171 C CA . ALA A 1 156 ? 13.406 2.762 -5.059 1 97.69 156 ALA A CA 1
ATOM 1172 C C . ALA A 1 156 ? 12.562 3.41 -3.967 1 97.69 156 ALA A C 1
ATOM 1174 O O . ALA A 1 156 ? 11.812 2.729 -3.271 1 97.69 156 ALA A O 1
ATOM 1175 N N . PRO A 1 157 ? 12.805 4.707 -3.764 1 98.38 157 PRO A N 1
ATOM 1176 C CA . PRO A 1 157 ? 11.914 5.387 -2.82 1 98.38 157 PRO A CA 1
ATOM 1177 C C . PRO A 1 157 ? 10.445 5.293 -3.227 1 98.38 157 PRO A C 1
ATOM 1179 O O . PRO A 1 157 ? 10.117 5.453 -4.406 1 98.38 157 PRO A O 1
ATOM 1182 N N . ILE A 1 158 ? 9.602 4.969 -2.279 1 98.5 158 ILE A N 1
ATOM 1183 C CA . ILE A 1 158 ? 8.172 4.848 -2.572 1 98.5 158 ILE A CA 1
ATOM 1184 C C . ILE A 1 158 ? 7.559 6.234 -2.715 1 98.5 158 ILE A C 1
ATOM 1186 O O . ILE A 1 158 ? 7.777 7.109 -1.875 1 98.5 158 ILE A O 1
ATOM 1190 N N . ARG A 1 159 ? 6.859 6.449 -3.744 1 98.44 159 ARG A N 1
ATOM 1191 C CA . ARG A 1 159 ? 6.078 7.66 -3.955 1 98.44 159 ARG A CA 1
ATOM 1192 C C . ARG A 1 159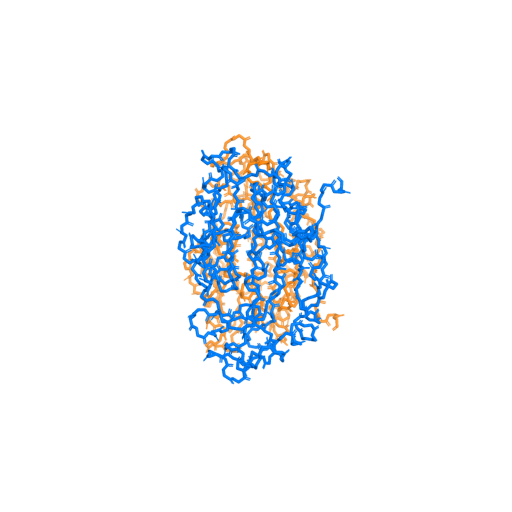 ? 4.668 7.508 -3.387 1 98.44 159 ARG A C 1
ATOM 1194 O O . ARG A 1 159 ? 3.738 7.152 -4.113 1 98.44 159 ARG A O 1
ATOM 1201 N N . MET A 1 160 ? 4.578 7.855 -2.127 1 98.62 160 MET A N 1
ATOM 1202 C CA . MET A 1 160 ? 3.385 7.547 -1.344 1 98.62 160 MET A CA 1
ATOM 1203 C C . MET A 1 160 ? 2.168 8.289 -1.889 1 98.62 160 MET A C 1
ATOM 1205 O O . MET A 1 160 ? 1.066 7.734 -1.932 1 98.62 160 MET A O 1
ATOM 1209 N N . ALA A 1 161 ? 2.332 9.562 -2.293 1 98.69 161 ALA A N 1
ATOM 1210 C CA . ALA A 1 161 ? 1.196 10.344 -2.785 1 98.69 161 ALA A CA 1
ATOM 1211 C C . ALA A 1 161 ? 0.604 9.711 -4.043 1 98.69 161 ALA A C 1
ATOM 1213 O O . ALA A 1 161 ? -0.618 9.609 -4.18 1 98.69 161 ALA A O 1
ATOM 1214 N N . GLU A 1 162 ? 1.47 9.281 -4.98 1 98.25 162 GLU A N 1
ATOM 1215 C CA . GLU A 1 162 ? 1.031 8.594 -6.191 1 98.25 162 GLU A CA 1
ATOM 1216 C C . GLU A 1 162 ? 0.38 7.254 -5.859 1 98.25 162 GLU A C 1
ATOM 1218 O O . GLU A 1 162 ? -0.656 6.906 -6.43 1 98.25 162 GLU A O 1
ATOM 1223 N N . LEU A 1 163 ? 1.022 6.555 -4.965 1 98.5 163 LEU A N 1
ATOM 1224 C CA . LEU A 1 163 ? 0.527 5.238 -4.586 1 98.5 163 LEU A CA 1
ATOM 1225 C C . LEU A 1 163 ? -0.879 5.332 -4 1 98.5 163 LEU A C 1
ATOM 1227 O O . LEU A 1 163 ? -1.784 4.613 -4.43 1 98.5 163 LEU A O 1
ATOM 1231 N N . LEU A 1 164 ? -1.078 6.25 -3.045 1 98.44 164 LEU A N 1
ATOM 1232 C CA . LEU A 1 164 ? -2.371 6.383 -2.383 1 98.44 164 LEU A CA 1
ATOM 1233 C C . LEU A 1 164 ? -3.426 6.91 -3.35 1 98.44 164 LEU A C 1
ATOM 1235 O O . LEU A 1 164 ? -4.609 6.586 -3.219 1 98.44 164 LEU A O 1
ATOM 1239 N N . ALA A 1 165 ? -2.99 7.664 -4.344 1 98.06 165 ALA A N 1
ATOM 1240 C CA . ALA A 1 165 ? -3.918 8.242 -5.312 1 98.06 165 ALA A CA 1
ATOM 1241 C C . ALA A 1 165 ? -4.613 7.152 -6.121 1 98.06 165 ALA A C 1
ATOM 1243 O O . ALA A 1 165 ? -5.625 7.41 -6.781 1 98.06 165 ALA A O 1
ATOM 1244 N N . GLN A 1 166 ? -4.09 5.879 -6.121 1 97.25 166 GLN A N 1
ATOM 1245 C CA . GLN A 1 166 ? -4.684 4.766 -6.855 1 97.25 166 GLN A CA 1
ATOM 1246 C C . GLN A 1 166 ? -5.953 4.266 -6.168 1 97.25 166 GLN A C 1
ATOM 1248 O O . GLN A 1 166 ? -6.746 3.541 -6.77 1 97.25 166 GLN A O 1
ATOM 1253 N N . LEU A 1 167 ? -6.094 4.605 -4.906 1 97.62 167 LEU A N 1
ATOM 1254 C CA . LEU A 1 167 ? -7.191 4.062 -4.109 1 97.62 167 LEU A CA 1
ATOM 1255 C C . LEU A 1 167 ? -8.461 4.887 -4.301 1 97.62 167 LEU A C 1
ATOM 1257 O O . LEU A 1 167 ? -8.422 6.117 -4.238 1 97.62 167 LEU A O 1
ATOM 1261 N N . GLU A 1 168 ? -9.562 4.246 -4.48 1 96.56 168 GLU A N 1
ATOM 1262 C CA . GLU A 1 168 ? -10.828 4.91 -4.777 1 96.56 168 GLU A CA 1
ATOM 1263 C C . GLU A 1 168 ? -11.281 5.777 -3.607 1 96.56 168 GLU A C 1
ATOM 1265 O O . GLU A 1 168 ? -11.93 6.809 -3.807 1 96.56 168 GLU A O 1
ATOM 1270 N N . GLY A 1 169 ? -10.891 5.426 -2.422 1 96.62 169 GLY A N 1
ATOM 1271 C CA . GLY A 1 169 ? -11.344 6.121 -1.227 1 96.62 169 GLY A CA 1
ATOM 1272 C C . GLY A 1 169 ? -10.656 7.461 -1.021 1 96.62 169 GLY A C 1
ATOM 1273 O O . GLY A 1 169 ? -11.094 8.266 -0.2 1 96.62 169 GLY A O 1
ATOM 1274 N N . VAL A 1 170 ? -9.633 7.734 -1.773 1 98.12 170 VAL A N 1
ATOM 1275 C CA . VAL A 1 170 ? -8.883 8.977 -1.613 1 98.12 170 VAL A CA 1
ATOM 1276 C C . VAL A 1 170 ? -9.57 10.094 -2.396 1 98.12 170 VAL A C 1
ATOM 1278 O O . VAL A 1 170 ? -9.781 9.977 -3.604 1 98.12 170 VAL A O 1
ATOM 1281 N N . ALA A 1 171 ? -9.898 11.133 -1.693 1 97.94 171 ALA A N 1
ATOM 1282 C CA . ALA A 1 171 ? -10.555 12.273 -2.328 1 97.94 171 ALA A CA 1
ATOM 1283 C C . ALA A 1 171 ? -9.539 13.266 -2.871 1 97.94 171 ALA A C 1
ATOM 1285 O O . ALA A 1 171 ? -9.75 13.875 -3.922 1 97.94 171 ALA A O 1
ATOM 1286 N N . PHE A 1 172 ? -8.461 13.422 -2.137 1 98.56 172 PHE A N 1
ATOM 1287 C CA . PHE A 1 172 ? -7.445 14.414 -2.479 1 98.56 172 PHE A CA 1
ATOM 1288 C C . PHE A 1 172 ? -6.059 13.938 -2.068 1 98.56 172 PHE A C 1
ATOM 1290 O O . PHE A 1 172 ? -5.875 13.422 -0.963 1 98.56 172 PHE A O 1
ATOM 1297 N N . SER A 1 173 ? -5.109 13.953 -2.928 1 98.81 173 SER A N 1
ATOM 1298 C CA . SER A 1 173 ? -3.713 13.633 -2.662 1 98.81 173 SER A CA 1
ATOM 1299 C C . SER A 1 173 ? -2.775 14.625 -3.338 1 98.81 173 SER A C 1
ATOM 1301 O O . SER A 1 173 ? -2.871 14.859 -4.543 1 98.81 173 SER A O 1
ATOM 1303 N N . ALA A 1 174 ? -1.927 15.258 -2.564 1 98.88 174 ALA A N 1
ATOM 1304 C CA . ALA A 1 174 ? -0.994 16.234 -3.104 1 98.88 174 ALA A CA 1
ATOM 1305 C C . ALA A 1 174 ? 0.361 16.156 -2.406 1 98.88 174 ALA A C 1
ATOM 1307 O O . ALA A 1 174 ? 0.467 15.594 -1.311 1 98.88 174 ALA A O 1
ATOM 1308 N N . ARG A 1 175 ? 1.364 16.609 -3.088 1 98.88 175 ARG A N 1
ATOM 1309 C CA . ARG A 1 175 ? 2.723 16.734 -2.568 1 98.88 175 ARG A CA 1
ATOM 1310 C C . ARG A 1 175 ? 3.184 18.188 -2.605 1 98.88 175 ARG A C 1
ATOM 1312 O O . ARG A 1 175 ? 3.029 18.875 -3.621 1 98.88 175 ARG A O 1
ATOM 1319 N N . VAL A 1 176 ? 3.734 18.656 -1.51 1 98.94 176 VAL A N 1
ATOM 1320 C CA . VAL A 1 176 ? 4.121 20.062 -1.403 1 98.94 176 VAL A CA 1
ATOM 1321 C C . VAL A 1 176 ? 5.516 20.172 -0.792 1 98.94 176 VAL A C 1
ATOM 1323 O O . VAL A 1 176 ? 6.07 19.172 -0.313 1 98.94 176 VAL A O 1
ATOM 1326 N N . ALA A 1 177 ? 6.129 21.297 -0.859 1 98.81 177 ALA A N 1
ATOM 1327 C CA . ALA A 1 177 ? 7.379 21.672 -0.205 1 98.81 177 ALA A CA 1
ATOM 1328 C C . ALA A 1 177 ? 7.352 23.125 0.249 1 98.81 177 ALA A C 1
ATOM 1330 O O . ALA A 1 177 ? 6.441 23.875 -0.109 1 98.81 177 ALA A O 1
ATOM 1331 N N . VAL A 1 178 ? 8.266 23.469 1.075 1 98.5 178 VAL A N 1
ATOM 1332 C CA . VAL A 1 178 ? 8.273 24.844 1.582 1 98.5 178 VAL A CA 1
ATOM 1333 C C . VAL A 1 178 ? 9.672 25.438 1.426 1 98.5 178 VAL A C 1
ATOM 1335 O O . VAL A 1 178 ? 10.055 26.328 2.18 1 98.5 178 VAL A O 1
ATOM 1338 N N . ASN A 1 179 ? 10.445 24.953 0.491 1 97.94 179 ASN A N 1
ATOM 1339 C CA . ASN A 1 179 ? 11.852 25.297 0.345 1 97.94 179 ASN A CA 1
ATOM 1340 C C . ASN A 1 179 ? 12.031 26.656 -0.33 1 97.94 179 ASN A C 1
ATOM 1342 O O . ASN A 1 179 ? 13.141 27.203 -0.361 1 97.94 179 ASN A O 1
ATOM 1346 N N . ASN A 1 180 ? 11.07 27.281 -0.875 1 97.88 180 ASN A N 1
ATOM 1347 C CA . ASN A 1 180 ? 11.062 28.625 -1.453 1 97.88 180 ASN A CA 1
ATOM 1348 C C . ASN A 1 180 ? 9.672 29.25 -1.391 1 97.88 180 ASN A C 1
ATOM 1350 O O . ASN A 1 180 ? 8.695 28.578 -1.075 1 97.88 180 ASN A O 1
ATOM 1354 N N . PRO A 1 181 ? 9.586 30.547 -1.584 1 97.75 181 PRO A N 1
ATOM 1355 C CA . PRO A 1 181 ? 8.305 31.25 -1.411 1 97.75 181 PRO A CA 1
ATOM 1356 C C . PRO A 1 181 ? 7.199 30.688 -2.305 1 97.75 181 PRO A C 1
ATOM 1358 O O . PRO A 1 181 ? 6.055 30.547 -1.866 1 97.75 181 PRO A O 1
ATOM 1361 N N . LYS A 1 182 ? 7.516 30.391 -3.494 1 98.25 182 LYS A N 1
ATOM 1362 C CA . LYS A 1 182 ? 6.52 29.844 -4.406 1 98.25 182 LYS A CA 1
ATOM 1363 C C . LYS A 1 182 ? 5.957 28.531 -3.875 1 98.25 182 LYS A C 1
ATOM 1365 O O . LYS A 1 182 ? 4.738 28.344 -3.818 1 98.25 182 LYS A O 1
ATOM 1370 N N . ASN A 1 183 ? 6.848 27.625 -3.51 1 98.62 183 ASN A N 1
ATOM 1371 C CA . ASN A 1 183 ? 6.43 26.344 -2.965 1 98.62 183 ASN A CA 1
ATOM 1372 C C . ASN A 1 183 ? 5.668 26.5 -1.651 1 98.62 183 ASN A C 1
ATOM 1374 O O . ASN A 1 183 ? 4.723 25.766 -1.378 1 98.62 183 ASN A O 1
ATOM 1378 N N . LEU A 1 184 ? 6.098 27.438 -0.885 1 98.19 184 LEU A N 1
ATOM 1379 C CA . LEU A 1 184 ? 5.422 27.734 0.375 1 98.19 184 LEU A CA 1
ATOM 1380 C C . LEU A 1 184 ? 3.973 28.141 0.134 1 98.19 184 LEU A C 1
ATOM 1382 O O . LEU A 1 184 ? 3.066 27.656 0.819 1 98.19 184 LEU A O 1
ATOM 1386 N N . MET A 1 185 ? 3.777 28.984 -0.801 1 98.31 185 MET A N 1
ATOM 1387 C CA . MET A 1 185 ? 2.426 29.438 -1.119 1 98.31 185 MET A CA 1
ATOM 1388 C C . MET A 1 185 ? 1.574 28.281 -1.638 1 98.31 185 MET A C 1
ATOM 1390 O O . MET A 1 185 ? 0.39 28.172 -1.31 1 98.31 185 MET A O 1
ATOM 1394 N N . ASP A 1 186 ? 2.168 27.484 -2.412 1 98.62 186 ASP A N 1
ATOM 1395 C CA . ASP A 1 186 ? 1.442 26.328 -2.908 1 98.62 186 ASP A CA 1
ATOM 1396 C C . ASP A 1 186 ? 1.108 25.359 -1.773 1 98.62 186 ASP A C 1
ATOM 1398 O O . ASP A 1 186 ? 0.019 24.781 -1.741 1 98.62 186 ASP A O 1
ATOM 1402 N N . ALA A 1 187 ? 2.086 25.125 -0.913 1 98.75 187 ALA A N 1
ATOM 1403 C CA . ALA A 1 187 ? 1.848 24.281 0.25 1 98.75 187 ALA A CA 1
ATOM 1404 C C . ALA A 1 187 ? 0.669 24.797 1.073 1 98.75 187 ALA A C 1
ATOM 1406 O O . ALA A 1 187 ? -0.198 24.016 1.479 1 98.75 187 ALA A O 1
ATOM 1407 N N . LYS A 1 188 ? 0.657 26.109 1.321 1 98.19 188 LYS A N 1
ATOM 1408 C CA . LYS A 1 188 ? -0.451 26.719 2.043 1 98.19 188 LYS A CA 1
ATOM 1409 C C . LYS A 1 188 ? -1.784 26.422 1.359 1 98.19 188 LYS A C 1
ATOM 1411 O O . LYS A 1 188 ? -2.75 26.031 2.016 1 98.19 188 LYS A O 1
ATOM 1416 N N . ARG A 1 189 ? -1.825 26.578 0.121 1 98.31 189 ARG A N 1
ATOM 1417 C CA . ARG A 1 189 ? -3.041 26.375 -0.659 1 98.31 189 ARG A CA 1
ATOM 1418 C C . ARG A 1 189 ? -3.504 24.922 -0.579 1 98.31 189 ARG A C 1
ATOM 1420 O O . ARG A 1 189 ? -4.684 24.656 -0.344 1 98.31 189 ARG A O 1
ATOM 1427 N N . GLN A 1 190 ? -2.613 23.984 -0.786 1 98.75 190 GLN A N 1
ATOM 1428 C CA . GLN A 1 190 ? -2.975 22.578 -0.837 1 98.75 190 GLN A CA 1
ATOM 1429 C C . GLN A 1 190 ? -3.367 22.062 0.544 1 98.75 190 GLN A C 1
ATOM 1431 O O . GLN A 1 190 ? -4.281 21.234 0.669 1 98.75 190 GLN A O 1
ATOM 1436 N N . ILE A 1 191 ? -2.645 22.469 1.559 1 98.56 191 ILE A N 1
ATOM 1437 C CA . ILE A 1 191 ? -2.994 22.062 2.916 1 98.56 191 ILE A CA 1
ATOM 1438 C C . ILE A 1 191 ? -4.375 22.609 3.275 1 98.56 191 ILE A C 1
ATOM 1440 O O . ILE A 1 191 ? -5.207 21.891 3.836 1 98.56 191 ILE A O 1
ATOM 1444 N N . LYS A 1 192 ? -4.625 23.844 2.92 1 97.88 192 LYS A N 1
ATOM 1445 C CA . LYS A 1 192 ? -5.957 24.406 3.129 1 97.88 192 LYS A CA 1
ATOM 1446 C C . LYS A 1 192 ? -7.02 23.594 2.398 1 97.88 192 LYS A C 1
ATOM 1448 O O . LYS A 1 192 ? -8.094 23.328 2.945 1 97.88 192 LYS A O 1
ATOM 1453 N N . LYS A 1 193 ? -6.777 23.25 1.241 1 97.56 193 LYS A N 1
ATOM 1454 C CA . LYS A 1 193 ? -7.727 22.469 0.455 1 97.56 193 LYS A CA 1
ATOM 1455 C C . LYS A 1 193 ? -7.996 21.125 1.108 1 97.56 193 LYS A C 1
ATOM 1457 O O . LYS A 1 193 ? -9.141 20.672 1.182 1 97.56 193 LYS A O 1
ATOM 1462 N N . ALA A 1 194 ? -6.941 20.484 1.514 1 98.25 194 ALA A N 1
ATOM 1463 C CA . ALA A 1 194 ? -7.105 19.203 2.209 1 98.25 194 ALA A CA 1
ATOM 1464 C C . ALA A 1 194 ? -8.023 19.359 3.42 1 98.25 194 ALA A C 1
ATOM 1466 O O . ALA A 1 194 ? -8.891 18.516 3.656 1 98.25 194 ALA A O 1
ATOM 1467 N N . PHE A 1 195 ? -7.824 20.359 4.156 1 97.69 195 PHE A N 1
ATOM 1468 C CA . PHE A 1 195 ? -8.664 20.609 5.324 1 97.69 195 PHE A CA 1
ATOM 1469 C C . PHE A 1 195 ? -10.094 20.938 4.906 1 97.69 195 PHE A C 1
ATOM 1471 O O . PHE A 1 195 ? -11.047 20.516 5.57 1 97.69 195 PHE A O 1
ATOM 1478 N N . ARG A 1 196 ? -10.242 21.641 3.846 1 96.88 196 ARG A N 1
ATOM 1479 C CA . ARG A 1 196 ? -11.578 21.938 3.322 1 96.88 196 ARG A CA 1
ATOM 1480 C C . ARG A 1 196 ? -12.328 20.656 2.992 1 96.88 196 ARG A C 1
ATOM 1482 O O . ARG A 1 196 ? -13.523 20.547 3.279 1 96.88 196 ARG A O 1
ATOM 1489 N N . TYR A 1 197 ? -11.625 19.75 2.385 1 97.06 197 TYR A N 1
ATOM 1490 C CA . TYR A 1 197 ? -12.258 18.484 2.018 1 97.06 197 TYR A CA 1
ATOM 1491 C C . TYR A 1 197 ? -12.883 17.812 3.234 1 97.06 197 TYR A C 1
ATOM 1493 O O . TYR A 1 197 ? -14.047 17.391 3.193 1 97.06 197 TYR A O 1
ATOM 1501 N N . GLN A 1 198 ? -12.117 17.734 4.27 1 96.88 198 GLN A N 1
ATOM 1502 C CA . GLN A 1 198 ? -12.68 17.125 5.465 1 96.88 198 GLN A CA 1
ATOM 1503 C C . GLN A 1 198 ? -13.805 17.969 6.047 1 96.88 198 GLN A C 1
ATOM 1505 O O . GLN A 1 198 ? -14.844 17.438 6.453 1 96.88 198 GLN A O 1
ATOM 1510 N N . ALA A 1 199 ? -13.578 19.281 6.113 1 95.62 199 ALA A N 1
ATOM 1511 C CA . ALA A 1 199 ? -14.586 20.172 6.672 1 95.62 199 ALA A CA 1
ATOM 1512 C C . ALA A 1 199 ? -15.914 20.047 5.926 1 95.62 199 ALA A C 1
ATOM 1514 O O . ALA A 1 199 ? -16.984 20.203 6.516 1 95.62 199 ALA A O 1
ATOM 1515 N N . GLU A 1 200 ? -15.828 19.719 4.66 1 95.19 200 GLU A N 1
ATOM 1516 C CA . GLU A 1 200 ? -17.016 19.609 3.824 1 95.19 200 GLU A CA 1
ATOM 1517 C C . GLU A 1 200 ? -17.469 18.156 3.695 1 95.19 200 GLU A C 1
ATOM 1519 O O . GLU A 1 200 ? -18.375 17.844 2.914 1 95.19 200 GLU A O 1
ATOM 1524 N N . GLY A 1 201 ? -16.859 17.312 4.367 1 94 201 GLY A N 1
ATOM 1525 C CA . GLY A 1 201 ? -17.25 15.906 4.355 1 94 201 GLY A CA 1
ATOM 1526 C C . GLY A 1 201 ? -16.984 15.227 3.023 1 94 201 GLY A C 1
ATOM 1527 O O . GLY A 1 201 ? -17.781 14.406 2.568 1 94 201 GLY A O 1
ATOM 1528 N N . LYS A 1 202 ? -15.844 15.625 2.396 1 95.12 202 LYS A N 1
ATOM 1529 C CA . LYS A 1 202 ? -15.555 15.117 1.057 1 95.12 202 LYS A CA 1
ATOM 1530 C C . LYS A 1 202 ? -14.633 13.906 1.112 1 95.12 202 LYS A C 1
ATOM 1532 O O . LYS A 1 202 ? -14.328 13.305 0.08 1 95.12 202 LYS A O 1
ATOM 1537 N N . GLY A 1 203 ? -14.227 13.547 2.365 1 95 203 GLY A N 1
ATOM 1538 C CA . GLY A 1 203 ? -13.531 12.273 2.477 1 95 203 GLY A CA 1
ATOM 1539 C C . GLY A 1 203 ? -12.062 12.43 2.816 1 95 203 GLY A C 1
ATOM 1540 O O . GLY A 1 203 ? -11.656 13.422 3.424 1 95 203 GLY A O 1
ATOM 1541 N N . PHE A 1 204 ? -11.266 11.406 2.531 1 98.12 204 PHE A N 1
ATOM 1542 C CA . PHE A 1 204 ? -9.859 11.25 2.91 1 98.12 204 PHE A CA 1
ATOM 1543 C C . PHE A 1 204 ? -8.977 12.188 2.098 1 98.12 204 PHE A C 1
ATOM 1545 O O . PHE A 1 204 ? -9.047 12.203 0.868 1 98.12 204 PHE A O 1
ATOM 1552 N N . SER A 1 205 ? -8.133 12.93 2.75 1 98.62 205 SER A N 1
ATOM 1553 C CA . SER A 1 205 ? -7.16 13.805 2.104 1 98.62 205 SER A CA 1
ATOM 1554 C C . SER A 1 205 ? -5.746 13.508 2.59 1 98.62 205 SER A C 1
ATOM 1556 O O . SER A 1 205 ? -5.535 13.242 3.773 1 98.62 205 SER A O 1
ATOM 1558 N N . PHE A 1 206 ? -4.816 13.57 1.658 1 98.81 206 PHE A N 1
ATOM 1559 C CA . PHE A 1 206 ? -3.422 13.234 1.923 1 98.81 206 PHE A CA 1
ATOM 1560 C C . PHE A 1 206 ? -2.492 14.328 1.428 1 98.81 206 PHE A C 1
ATOM 1562 O O . PHE A 1 206 ? -2.551 14.727 0.26 1 98.81 206 PHE A O 1
ATOM 1569 N N . ILE A 1 207 ? -1.662 14.844 2.289 1 98.88 207 ILE A N 1
ATOM 1570 C CA . ILE A 1 207 ? -0.615 15.805 1.951 1 98.88 207 ILE A CA 1
ATOM 1571 C C . ILE A 1 207 ? 0.754 15.203 2.27 1 98.88 207 ILE A C 1
ATOM 1573 O O . ILE A 1 207 ? 1.058 14.922 3.43 1 98.88 207 ILE A O 1
ATOM 1577 N N . GLU A 1 208 ? 1.507 14.953 1.257 1 98.88 208 GLU A N 1
ATOM 1578 C CA . GLU A 1 208 ? 2.926 14.664 1.449 1 98.88 208 GLU A CA 1
ATOM 1579 C C . GLU A 1 208 ? 3.752 15.945 1.46 1 98.88 208 GLU A C 1
ATOM 1581 O O . GLU A 1 208 ? 3.826 16.656 0.451 1 98.88 208 GLU A O 1
ATOM 1586 N N . ALA A 1 209 ? 4.348 16.234 2.562 1 98.75 209 ALA A N 1
ATOM 1587 C CA . ALA A 1 209 ? 5.129 17.453 2.758 1 98.75 209 ALA A CA 1
ATOM 1588 C C . ALA A 1 209 ? 6.625 17.141 2.748 1 98.75 209 ALA A C 1
ATOM 1590 O O . ALA A 1 209 ? 7.164 16.625 3.725 1 98.75 209 ALA A O 1
ATOM 1591 N N . LEU A 1 210 ? 7.32 17.516 1.659 1 98.75 210 LEU A N 1
ATOM 1592 C CA . LEU A 1 210 ? 8.758 17.312 1.588 1 98.75 210 LEU A CA 1
ATOM 1593 C C . LEU A 1 210 ? 9.492 18.234 2.545 1 98.75 210 LEU A C 1
ATOM 1595 O O . LEU A 1 210 ? 9.258 19.453 2.537 1 98.75 210 LEU A O 1
ATOM 1599 N N . SER A 1 211 ? 10.312 17.656 3.316 1 97.88 211 SER A N 1
ATOM 1600 C CA . SER A 1 211 ? 10.938 18.438 4.379 1 97.88 211 SER A CA 1
ATOM 1601 C C . SER A 1 211 ? 12.445 18.203 4.418 1 97.88 211 SER A C 1
ATOM 1603 O O . SER A 1 211 ? 12.914 17.094 4.137 1 97.88 211 SER A O 1
ATOM 1605 N N . SER A 1 212 ? 13.164 19.25 4.844 1 96.44 212 SER A N 1
ATOM 1606 C CA . SER A 1 212 ? 14.586 19.109 5.129 1 96.44 212 SER A CA 1
ATOM 1607 C C . SER A 1 212 ? 14.812 18.469 6.496 1 96.44 212 SER A C 1
ATOM 1609 O O . SER A 1 212 ? 13.953 18.547 7.375 1 96.44 212 SER A O 1
ATOM 1611 N N . CYS A 1 213 ? 15.891 17.781 6.594 1 95.12 213 CYS A N 1
ATOM 1612 C CA . CYS A 1 213 ? 16.391 17.219 7.844 1 95.12 213 CYS A CA 1
ATOM 1613 C C . CYS A 1 213 ? 17.891 17.406 7.973 1 95.12 213 CYS A C 1
ATOM 1615 O O . CYS A 1 213 ? 18.656 16.453 7.902 1 95.12 213 CYS A O 1
ATOM 1617 N N . PRO A 1 214 ? 18.25 18.672 8.289 1 94.38 214 PRO A N 1
ATOM 1618 C CA . PRO A 1 214 ? 19.672 19 8.273 1 94.38 214 PRO A CA 1
ATOM 1619 C C . PRO A 1 214 ? 20.5 18.109 9.195 1 94.38 214 PRO A C 1
ATOM 1621 O O . PRO A 1 214 ? 21.562 17.609 8.797 1 94.38 214 PRO A O 1
ATOM 1624 N N . THR A 1 215 ? 20.047 17.844 10.32 1 92.56 215 THR A N 1
ATOM 1625 C CA . THR A 1 215 ? 20.797 17.094 11.328 1 92.56 215 THR A CA 1
ATOM 1626 C C . THR A 1 215 ? 21.125 15.688 10.828 1 92.56 215 THR A C 1
ATOM 1628 O O . THR A 1 215 ? 22.297 15.297 10.789 1 92.56 215 THR A O 1
ATOM 1631 N N . ASN A 1 216 ? 20.156 14.953 10.383 1 93.12 216 ASN A N 1
ATOM 1632 C CA . ASN A 1 216 ? 20.391 13.57 9.984 1 93.12 216 ASN A CA 1
ATOM 1633 C C . ASN A 1 216 ? 21.078 13.492 8.617 1 93.12 216 ASN A C 1
ATOM 1635 O O . ASN A 1 216 ? 21.766 12.516 8.32 1 93.12 216 ASN A O 1
ATOM 1639 N N . TRP A 1 217 ? 20.859 14.539 7.812 1 94.44 217 TRP A N 1
ATOM 1640 C CA . TRP A 1 217 ? 21.5 14.57 6.504 1 94.44 217 TRP A CA 1
ATOM 1641 C C . TRP A 1 217 ? 22.953 15.023 6.629 1 94.44 217 TRP A C 1
ATOM 1643 O O . TRP A 1 217 ? 23.719 14.945 5.664 1 94.44 217 TRP A O 1
ATOM 1653 N N . GLY A 1 218 ? 23.297 15.555 7.809 1 92.81 218 GLY A N 1
ATOM 1654 C CA . GLY A 1 218 ? 24.641 16.078 7.996 1 92.81 218 GLY A CA 1
ATOM 1655 C C . GLY A 1 218 ? 24.938 17.281 7.141 1 92.81 218 GLY A C 1
ATOM 1656 O O . GLY A 1 218 ? 26.016 17.406 6.562 1 92.81 218 GLY A O 1
ATOM 1657 N N . MET A 1 219 ? 23.922 18.125 7.07 1 94.25 219 MET A N 1
ATOM 1658 C CA . MET A 1 219 ? 24.016 19.312 6.238 1 94.25 219 MET A CA 1
ATOM 1659 C C . MET A 1 219 ? 23.672 20.562 7.043 1 94.25 219 MET A C 1
ATOM 1661 O O . MET A 1 219 ? 22.969 20.484 8.055 1 94.25 219 MET A O 1
ATOM 1665 N N . ASP A 1 220 ? 24.281 21.641 6.645 1 94.69 220 ASP A N 1
ATOM 1666 C CA . ASP A 1 220 ? 23.766 22.891 7.199 1 94.69 220 ASP A CA 1
ATOM 1667 C C . ASP A 1 220 ? 22.375 23.203 6.648 1 94.69 220 ASP A C 1
ATOM 1669 O O . ASP A 1 220 ? 21.984 22.688 5.602 1 94.69 220 ASP A O 1
ATOM 1673 N N . PRO A 1 221 ? 21.656 24.078 7.285 1 94.88 221 PRO A N 1
ATOM 1674 C CA . PRO A 1 221 ? 20.25 24.359 6.953 1 94.88 221 PRO A CA 1
ATOM 1675 C C . PRO A 1 221 ? 20.078 24.859 5.52 1 94.88 221 PRO A C 1
ATOM 1677 O O . PRO A 1 221 ? 19.109 24.5 4.852 1 94.88 221 PRO A O 1
ATOM 1680 N N . ILE A 1 222 ? 20.953 25.703 5.07 1 96.5 222 ILE A N 1
ATOM 1681 C CA . ILE A 1 222 ? 20.812 26.297 3.74 1 96.5 222 ILE A CA 1
ATOM 1682 C C . ILE A 1 222 ? 20.984 25.203 2.68 1 96.5 222 ILE A C 1
ATOM 1684 O O . ILE A 1 222 ? 20.172 25.109 1.747 1 96.5 222 ILE A O 1
ATOM 1688 N N . LYS A 1 223 ? 22 24.391 2.83 1 96.81 223 LYS A N 1
ATOM 1689 C CA . LYS A 1 223 ? 22.25 23.281 1.899 1 96.81 223 LYS A CA 1
ATOM 1690 C C . LYS A 1 223 ? 21.109 22.266 1.938 1 96.81 223 LYS A C 1
ATOM 1692 O O . LYS A 1 223 ? 20.734 21.719 0.904 1 96.81 223 LYS A O 1
ATOM 1697 N N . ALA A 1 224 ? 20.641 22.016 3.098 1 96.94 224 ALA A N 1
ATOM 1698 C CA . ALA A 1 224 ? 19.516 21.094 3.25 1 96.94 224 ALA A CA 1
ATOM 1699 C C . ALA A 1 224 ? 18.281 21.594 2.516 1 96.94 224 ALA A C 1
ATOM 1701 O O . ALA A 1 224 ? 17.594 20.828 1.847 1 96.94 224 ALA A O 1
ATOM 1702 N N . ASN A 1 225 ? 18 22.859 2.688 1 97.38 225 ASN A N 1
ATOM 1703 C CA . ASN A 1 225 ? 16.875 23.469 1.979 1 97.38 225 ASN A CA 1
ATOM 1704 C C . ASN A 1 225 ? 17.031 23.344 0.466 1 97.38 225 ASN A C 1
ATOM 1706 O O . ASN A 1 225 ? 16.062 23.062 -0.241 1 97.38 225 ASN A O 1
ATOM 1710 N N . GLU A 1 226 ? 18.234 23.562 -0.007 1 97.62 226 GLU A N 1
ATOM 1711 C CA . GLU A 1 226 ? 18.531 23.438 -1.432 1 97.62 226 GLU A CA 1
ATOM 1712 C C . GLU A 1 226 ? 18.312 22 -1.91 1 97.62 226 GLU A C 1
ATOM 1714 O O . GLU A 1 226 ? 17.812 21.781 -3.014 1 97.62 226 GLU A O 1
ATOM 1719 N N . ARG A 1 227 ? 18.703 21.062 -1.083 1 97.75 227 ARG A N 1
ATOM 1720 C CA . ARG A 1 227 ? 18.562 19.656 -1.432 1 97.75 227 ARG A CA 1
ATOM 1721 C C . ARG A 1 227 ? 17.094 19.281 -1.632 1 97.75 227 ARG A C 1
ATOM 1723 O O . ARG A 1 227 ? 16.766 18.484 -2.5 1 97.75 227 ARG A O 1
ATOM 1730 N N . VAL A 1 228 ? 16.188 19.828 -0.827 1 98.44 228 VAL A N 1
ATOM 1731 C CA . VAL A 1 228 ? 14.758 19.578 -1.002 1 98.44 228 VAL A CA 1
ATOM 1732 C C . VAL A 1 228 ? 14.352 19.938 -2.43 1 98.44 228 VAL A C 1
ATOM 1734 O O . VAL A 1 228 ? 13.672 19.156 -3.098 1 98.44 228 VAL A O 1
ATOM 1737 N N . GLY A 1 229 ? 14.789 21.078 -2.932 1 98.06 229 GLY A N 1
ATOM 1738 C CA . GLY A 1 229 ? 14.422 21.531 -4.262 1 98.06 229 GLY A CA 1
ATOM 1739 C C . GLY A 1 229 ? 15.117 20.766 -5.371 1 98.06 229 GLY A C 1
ATOM 1740 O O . GLY A 1 229 ? 14.484 20.406 -6.367 1 98.06 229 GLY A O 1
ATOM 1741 N N . THR A 1 230 ? 16.344 20.422 -5.234 1 97.62 230 THR A N 1
ATOM 1742 C CA . THR A 1 230 ? 17.156 19.906 -6.336 1 97.62 230 THR A CA 1
ATOM 1743 C C . THR A 1 230 ? 17.062 18.391 -6.41 1 97.62 230 THR A C 1
ATOM 1745 O O . THR A 1 230 ? 17.016 17.812 -7.504 1 97.62 230 THR A O 1
ATOM 1748 N N . GLU A 1 231 ? 16.984 17.734 -5.23 1 98.06 231 GLU A N 1
ATOM 1749 C CA . GLU A 1 231 ? 17.016 16.281 -5.242 1 98.06 231 GLU A CA 1
ATOM 1750 C C . GLU A 1 231 ? 15.641 15.695 -4.926 1 98.06 231 GLU A C 1
ATOM 1752 O O . GLU A 1 231 ? 15.125 14.867 -5.672 1 98.06 231 GLU A O 1
ATOM 1757 N N . MET A 1 232 ? 15.039 16.156 -3.791 1 98.5 232 MET A N 1
ATOM 1758 C CA . MET A 1 232 ? 13.773 15.57 -3.375 1 98.5 232 MET A CA 1
ATOM 1759 C C . MET A 1 232 ? 12.672 15.875 -4.387 1 98.5 232 MET A C 1
ATOM 1761 O O . MET A 1 232 ? 11.953 14.969 -4.82 1 98.5 232 MET A O 1
ATOM 1765 N N . CYS A 1 233 ? 12.586 17.172 -4.781 1 98.56 233 CYS A N 1
ATOM 1766 C CA . CYS A 1 233 ? 11.531 17.547 -5.723 1 98.56 233 CYS A CA 1
ATOM 1767 C C . CYS A 1 233 ? 11.766 16.906 -7.086 1 98.56 233 CYS A C 1
ATOM 1769 O O . CYS A 1 233 ? 10.82 16.672 -7.836 1 98.56 233 CYS A O 1
ATOM 1771 N N . ALA A 1 234 ? 13.031 16.641 -7.445 1 98.25 234 ALA A N 1
ATOM 1772 C CA . ALA A 1 234 ? 13.328 15.977 -8.711 1 98.25 234 ALA A CA 1
ATOM 1773 C C . ALA A 1 234 ? 12.789 14.555 -8.727 1 98.25 234 ALA A C 1
ATOM 1775 O O . ALA A 1 234 ? 12.227 14.109 -9.727 1 98.25 234 ALA A O 1
ATOM 1776 N N . TYR A 1 235 ? 12.891 13.812 -7.621 1 98.38 235 TYR A N 1
ATOM 1777 C CA . TYR A 1 235 ? 12.422 12.438 -7.547 1 98.38 235 TYR A CA 1
ATOM 1778 C C . TYR A 1 235 ? 10.945 12.383 -7.176 1 98.38 235 TYR A C 1
ATOM 1780 O O . TYR A 1 235 ? 10.203 11.531 -7.668 1 98.38 235 TYR A O 1
ATOM 1788 N N . PHE A 1 236 ? 10.578 13.227 -6.23 1 98.56 236 PHE A N 1
ATOM 1789 C CA . PHE A 1 236 ? 9.203 13.391 -5.793 1 98.56 236 PHE A CA 1
ATOM 1790 C C . PHE A 1 236 ? 8.609 14.68 -6.352 1 98.56 236 PHE A C 1
ATOM 1792 O O . PHE A 1 236 ? 8.57 15.703 -5.664 1 98.56 236 PHE A O 1
ATOM 1799 N N . PRO A 1 237 ? 8.094 14.672 -7.539 1 98.62 237 PRO A N 1
ATOM 1800 C CA . PRO A 1 237 ? 7.562 15.914 -8.102 1 98.62 237 PRO A CA 1
ATOM 1801 C C . PRO A 1 237 ? 6.391 16.469 -7.293 1 98.62 237 PRO A C 1
ATOM 1803 O O . PRO A 1 237 ? 5.551 15.703 -6.812 1 98.62 237 PRO A O 1
ATOM 1806 N N . LEU A 1 238 ? 6.406 17.797 -7.117 1 98.81 238 LEU A N 1
ATOM 1807 C CA . LEU A 1 238 ? 5.289 18.453 -6.449 1 98.81 238 LEU A CA 1
ATOM 1808 C C . LEU A 1 238 ? 4.047 18.453 -7.332 1 98.81 238 LEU A C 1
ATOM 1810 O O . LEU A 1 238 ? 4.152 18.422 -8.562 1 98.81 238 LEU A O 1
ATOM 1814 N N . GLY A 1 239 ? 2.859 18.453 -6.719 1 98.44 239 GLY A N 1
ATOM 1815 C CA . GLY A 1 239 ? 1.637 18.516 -7.504 1 98.44 239 GLY A CA 1
ATOM 1816 C C . GLY A 1 239 ? 0.473 17.797 -6.855 1 98.44 239 GLY A C 1
ATOM 1817 O O . GLY A 1 239 ? 0.583 17.328 -5.719 1 98.44 239 GLY A O 1
ATOM 1818 N N . VAL A 1 240 ? -0.619 17.891 -7.527 1 98.56 240 VAL A N 1
ATOM 1819 C CA . VAL A 1 240 ? -1.84 17.188 -7.129 1 98.56 240 VAL A CA 1
ATOM 1820 C C . VAL A 1 240 ? -1.979 15.898 -7.918 1 98.56 240 VAL A C 1
ATOM 1822 O O . VAL A 1 240 ? -1.938 15.898 -9.148 1 98.56 240 VAL A O 1
ATOM 1825 N N . PHE A 1 241 ? -2.129 14.797 -7.215 1 98.31 241 PHE A N 1
ATOM 1826 C CA . PHE A 1 241 ? -2.16 13.492 -7.859 1 98.31 241 PHE A CA 1
ATOM 1827 C C . PHE A 1 241 ? -3.584 12.945 -7.918 1 98.31 241 PHE A C 1
ATOM 1829 O O . PHE A 1 241 ? -3.879 12.039 -8.695 1 98.31 241 PHE A O 1
ATOM 1836 N N . LYS A 1 242 ? -4.395 13.438 -7.051 1 97.88 242 LYS A N 1
ATOM 1837 C CA . LYS A 1 242 ? -5.816 13.102 -7.078 1 97.88 242 LYS A CA 1
ATOM 1838 C C . LYS A 1 242 ? -6.66 14.25 -6.531 1 97.88 242 LYS A C 1
ATOM 1840 O O . LYS A 1 242 ? -6.301 14.867 -5.527 1 97.88 242 LYS A O 1
ATOM 1845 N N . ASN A 1 243 ? -7.73 14.531 -7.164 1 97.5 243 ASN A N 1
ATOM 1846 C CA . ASN A 1 243 ? -8.719 15.539 -6.801 1 97.5 243 ASN A CA 1
ATOM 1847 C C . ASN A 1 243 ? -10.125 15.117 -7.207 1 97.5 243 ASN A C 1
ATOM 1849 O O . ASN A 1 243 ? -10.57 15.406 -8.32 1 97.5 243 ASN A O 1
ATOM 1853 N N . ALA A 1 244 ? -10.797 14.297 -6.359 1 86.31 244 ALA A N 1
ATOM 1854 C CA . ALA A 1 244 ? -12.086 13.695 -6.707 1 86.31 244 ALA A CA 1
ATOM 1855 C C . ALA A 1 244 ? -13.188 14.75 -6.73 1 86.31 244 ALA A C 1
ATOM 1857 O O . ALA A 1 244 ? -14.227 14.555 -7.363 1 86.31 244 ALA A O 1
ATOM 1858 N N . ALA A 1 245 ? -13.367 15.711 -5.809 1 70.44 245 ALA A N 1
ATOM 1859 C CA . ALA A 1 245 ? -14.422 16.719 -5.809 1 70.44 245 ALA A CA 1
ATOM 1860 C C . ALA A 1 245 ? -14.43 17.516 -7.109 1 70.44 245 ALA A C 1
ATOM 1862 O O . ALA A 1 245 ? -15.453 18.062 -7.5 1 70.44 245 ALA A O 1
ATOM 1863 N N . ASP A 1 246 ? -13.258 17.719 -7.75 1 56.59 246 ASP A N 1
ATOM 1864 C CA . ASP A 1 246 ? -13.32 18.375 -9.047 1 56.59 246 ASP A CA 1
ATOM 1865 C C . ASP A 1 246 ? -13.727 17.391 -10.148 1 56.59 246 ASP A C 1
ATOM 1867 O O . ASP A 1 246 ? -13.648 17.719 -11.336 1 56.59 246 ASP A O 1
ATOM 1871 N N . LEU A 1 247 ? -14.062 16.062 -9.633 1 42.97 247 LEU A N 1
ATOM 1872 C CA . LEU A 1 247 ? -14.602 15.133 -10.633 1 42.97 247 LEU A CA 1
ATOM 1873 C C . LEU A 1 247 ? -16.125 15.078 -10.562 1 42.97 247 LEU A C 1
ATOM 1875 O O . LEU A 1 247 ? -16.703 15.234 -9.492 1 42.97 247 LEU A O 1
ATOM 1879 N N . MET B 1 1 ? -3.273 -42.5 -30.062 1 35.16 1 MET B N 1
ATOM 1880 C CA . MET B 1 1 ? -3.85 -41.219 -29.766 1 35.16 1 MET B CA 1
ATOM 1881 C C . MET B 1 1 ? -2.885 -40.344 -28.953 1 35.16 1 MET B C 1
ATOM 1883 O O . MET B 1 1 ? -2.436 -40.781 -27.875 1 35.16 1 MET B O 1
ATOM 1887 N N . GLN B 1 2 ? -2.121 -39.5 -29.516 1 38.62 2 GLN B N 1
ATOM 1888 C CA . GLN B 1 2 ? -1.038 -38.719 -28.891 1 38.62 2 GLN B CA 1
ATOM 1889 C C . GLN B 1 2 ? -1.514 -38.031 -27.625 1 38.62 2 GLN B C 1
ATOM 1891 O O . GLN B 1 2 ? -2.523 -37.312 -27.656 1 38.62 2 GLN B O 1
ATOM 1896 N N . GLN B 1 3 ? -1.375 -38.562 -26.516 1 46.78 3 GLN B N 1
ATOM 1897 C CA . GLN B 1 3 ? -1.767 -38 -25.234 1 46.78 3 GLN B CA 1
ATOM 1898 C C . GLN B 1 3 ? -1.445 -36.5 -25.156 1 46.78 3 GLN B C 1
ATOM 1900 O O . GLN B 1 3 ? -0.276 -36.125 -25.188 1 46.78 3 GLN B O 1
ATOM 1905 N N . VAL B 1 4 ? -2.191 -35.75 -25.75 1 45.47 4 VAL B N 1
ATOM 1906 C CA . VAL B 1 4 ? -2.041 -34.281 -25.922 1 45.47 4 VAL B CA 1
ATOM 1907 C C . VAL B 1 4 ? -1.935 -33.625 -24.547 1 45.47 4 VAL B C 1
ATOM 1909 O O . VAL B 1 4 ? -1.4 -32.5 -24.438 1 45.47 4 VAL B O 1
ATOM 1912 N N . PHE B 1 5 ? -2.836 -34 -23.484 1 50.5 5 PHE B N 1
ATOM 1913 C CA . PHE B 1 5 ? -2.861 -33.312 -22.203 1 50.5 5 PHE B CA 1
ATOM 1914 C C . PHE B 1 5 ? -1.981 -34.031 -21.188 1 50.5 5 PHE B C 1
ATOM 1916 O O . PHE B 1 5 ? -2.221 -35.188 -20.859 1 50.5 5 PHE B O 1
ATOM 1923 N N . LYS B 1 6 ? -0.6 -33.781 -21.188 1 61.94 6 LYS B N 1
ATOM 1924 C CA . LYS B 1 6 ? 0.286 -34.375 -20.203 1 61.94 6 LYS B CA 1
ATOM 1925 C C . LYS B 1 6 ? 0.271 -33.594 -18.891 1 61.94 6 LYS B C 1
ATOM 1927 O O . LYS B 1 6 ? 0.296 -32.344 -18.906 1 61.94 6 LYS B O 1
ATOM 1932 N N . LYS B 1 7 ? -0.09 -34.25 -17.781 1 74.56 7 LYS B N 1
ATOM 1933 C CA . LYS B 1 7 ? -0.017 -33.688 -16.438 1 74.56 7 LYS B CA 1
ATOM 1934 C C . LYS B 1 7 ? 1.365 -33.094 -16.156 1 74.56 7 LYS B C 1
ATOM 1936 O O . LYS B 1 7 ? 2.383 -33.719 -16.469 1 74.56 7 LYS B O 1
ATOM 1941 N N . PRO B 1 8 ? 1.355 -31.859 -15.75 1 80.75 8 PRO B N 1
ATOM 1942 C CA . PRO B 1 8 ? 2.666 -31.297 -15.398 1 80.75 8 PRO B CA 1
ATOM 1943 C C . PRO B 1 8 ? 3.41 -32.156 -14.375 1 80.75 8 PRO B C 1
ATOM 1945 O O . PRO B 1 8 ? 2.793 -32.719 -13.461 1 80.75 8 PRO B O 1
ATOM 1948 N N . VAL B 1 9 ? 4.672 -32.281 -14.602 1 79 9 VAL B N 1
ATOM 1949 C CA . VAL B 1 9 ? 5.508 -33.094 -13.734 1 79 9 VAL B CA 1
ATOM 1950 C C . VAL B 1 9 ? 5.625 -32.438 -12.352 1 79 9 VAL B C 1
ATOM 1952 O O . VAL B 1 9 ? 5.824 -33.125 -11.352 1 79 9 VAL B O 1
ATOM 1955 N N . SER B 1 10 ? 5.371 -31.203 -12.266 1 82.62 10 SER B N 1
ATOM 1956 C CA . SER B 1 10 ? 5.555 -30.453 -11.031 1 82.62 10 SER B CA 1
ATOM 1957 C C . SER B 1 10 ? 4.32 -30.547 -10.141 1 82.62 10 SER B C 1
ATOM 1959 O O . SER B 1 10 ? 4.34 -30.094 -8.992 1 82.62 10 SER B O 1
ATOM 1961 N N . LEU B 1 11 ? 3.287 -31.141 -10.602 1 81.5 11 LEU B N 1
ATOM 1962 C CA . LEU B 1 11 ? 2.088 -31.359 -9.797 1 81.5 11 LEU B CA 1
ATOM 1963 C C . LEU B 1 11 ? 1.965 -32.812 -9.398 1 81.5 11 LEU B C 1
ATOM 1965 O O . LEU B 1 11 ? 2.082 -33.719 -10.242 1 81.5 11 LEU B O 1
ATOM 1969 N N . LYS B 1 12 ? 1.717 -32.969 -8.125 1 79.19 12 LYS B N 1
ATOM 1970 C CA . LYS B 1 12 ? 1.522 -34.344 -7.648 1 79.19 12 LYS B CA 1
ATOM 1971 C C . LYS B 1 12 ? 0.205 -34.938 -8.156 1 79.19 12 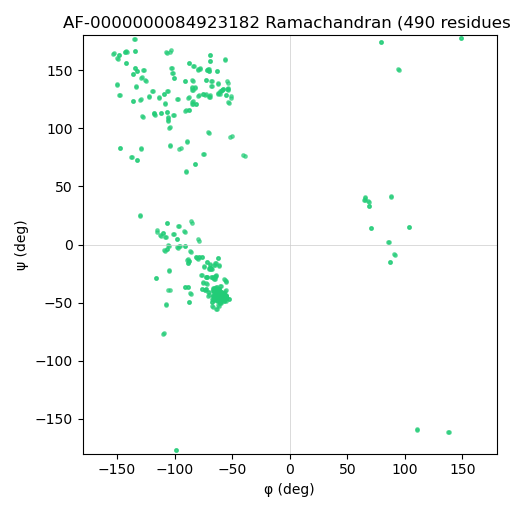LYS B C 1
ATOM 1973 O O . LYS B 1 12 ? -0.73 -34.188 -8.461 1 79.19 12 LYS B O 1
ATOM 1978 N N . ASP B 1 13 ? 0.245 -36.156 -8.32 1 70.62 13 ASP B N 1
ATOM 1979 C CA . ASP B 1 13 ? -0.98 -36.844 -8.711 1 70.62 13 ASP B CA 1
ATOM 1980 C C . ASP B 1 13 ? -1.858 -37.125 -7.492 1 70.62 13 ASP B C 1
ATOM 1982 O O . ASP B 1 13 ? -1.918 -38.25 -7.012 1 70.62 13 ASP B O 1
ATOM 1986 N N . VAL B 1 14 ? -2.428 -36.094 -6.902 1 72.31 14 VAL B N 1
ATOM 1987 C CA . VAL B 1 14 ? -3.256 -36.219 -5.711 1 72.31 14 VAL B CA 1
ATOM 1988 C C . VAL B 1 14 ? -4.59 -35.5 -5.926 1 72.31 14 VAL B C 1
ATOM 1990 O O . VAL B 1 14 ? -4.695 -34.625 -6.77 1 72.31 14 VAL B O 1
ATOM 1993 N N . GLN B 1 15 ? -5.582 -36.062 -5.406 1 68.94 15 GLN B N 1
ATOM 1994 C CA . GLN B 1 15 ? -6.871 -35.406 -5.406 1 68.94 15 GLN B CA 1
ATOM 1995 C C . GLN B 1 15 ? -6.797 -34.062 -4.648 1 68.94 15 GLN B C 1
ATOM 1997 O O . GLN B 1 15 ? -6.234 -34 -3.553 1 68.94 15 GLN B O 1
ATOM 2002 N N . THR B 1 16 ? -7.281 -33.094 -5.297 1 72.19 16 THR B N 1
ATOM 2003 C CA . THR B 1 16 ? -7.23 -31.797 -4.629 1 72.19 16 THR B CA 1
ATOM 2004 C C . THR B 1 16 ? -8.414 -31.625 -3.682 1 72.19 16 THR B C 1
ATOM 2006 O O . THR B 1 16 ? -9.445 -32.281 -3.846 1 72.19 16 THR B O 1
ATOM 2009 N N . HIS B 1 17 ? -8.242 -30.797 -2.625 1 75 17 HIS B N 1
ATOM 2010 C CA . HIS B 1 17 ? -9.273 -30.547 -1.625 1 75 17 HIS B CA 1
ATOM 2011 C C . HIS B 1 17 ? -10.062 -29.281 -1.941 1 75 17 HIS B C 1
ATOM 2013 O O . HIS B 1 17 ? -10.859 -28.828 -1.121 1 75 17 HIS B O 1
ATOM 2019 N N . PHE B 1 18 ? -9.914 -28.859 -3.143 1 81 18 PHE B N 1
ATOM 2020 C CA . PHE B 1 18 ? -10.617 -27.625 -3.469 1 81 18 PHE B CA 1
ATOM 2021 C C . PHE B 1 18 ? -12.094 -27.891 -3.717 1 81 18 PHE B C 1
ATOM 2023 O O . PHE B 1 18 ? -12.469 -29 -4.125 1 81 18 PHE B O 1
ATOM 2030 N N . CYS B 1 19 ? -12.914 -26.875 -3.436 1 83.31 19 CYS B N 1
ATOM 2031 C CA . CYS B 1 19 ? -14.344 -26.969 -3.68 1 83.31 19 CYS B CA 1
ATOM 2032 C C . CYS B 1 19 ? -14.641 -27.141 -5.164 1 83.31 19 CYS B C 1
ATOM 2034 O O . CYS B 1 19 ? -13.867 -26.688 -6.012 1 83.31 19 CYS B O 1
ATOM 2036 N N . PRO B 1 20 ? -15.734 -27.844 -5.426 1 84.75 20 PRO B N 1
ATOM 2037 C CA . PRO B 1 20 ? -16.156 -27.922 -6.824 1 84.75 20 PRO B CA 1
ATOM 2038 C C . PRO B 1 20 ? -16.344 -26.531 -7.453 1 84.75 20 PRO B C 1
ATOM 2040 O O . PRO B 1 20 ? -17 -25.672 -6.867 1 84.75 20 PRO B O 1
ATOM 2043 N N . GLY B 1 21 ? -15.734 -26.375 -8.562 1 87.94 21 GLY B N 1
ATOM 2044 C CA . GLY B 1 21 ? -15.906 -25.109 -9.273 1 87.94 21 GLY B CA 1
ATOM 2045 C C . GLY B 1 21 ? -14.875 -24.062 -8.898 1 87.94 21 GLY B C 1
ATOM 2046 O O . GLY B 1 21 ? -14.812 -23 -9.516 1 87.94 21 GLY B O 1
ATOM 2047 N N . CYS B 1 22 ? -14.141 -24.391 -7.914 1 90.06 22 CYS B N 1
ATOM 2048 C CA . CYS B 1 22 ? -13.055 -23.5 -7.52 1 90.06 22 CYS B CA 1
ATOM 2049 C C . CYS B 1 22 ? -11.961 -23.469 -8.578 1 90.06 22 CYS B C 1
ATOM 2051 O O . CYS B 1 22 ? -11.602 -24.516 -9.133 1 90.06 22 CYS B O 1
ATOM 2053 N N . HIS B 1 23 ? -11.391 -22.297 -8.836 1 94.06 23 HIS B N 1
ATOM 2054 C CA . HIS B 1 23 ? -10.438 -22.172 -9.93 1 94.06 23 HIS B CA 1
ATOM 2055 C C . HIS B 1 23 ? -9.016 -22.422 -9.453 1 94.06 23 HIS B C 1
ATOM 2057 O O . HIS B 1 23 ? -8.078 -22.422 -10.258 1 94.06 23 HIS B O 1
ATOM 2063 N N . HIS B 1 24 ? -8.797 -22.688 -8.164 1 91.88 24 HIS B N 1
ATOM 2064 C CA . HIS B 1 24 ? -7.465 -22.953 -7.633 1 91.88 24 HIS B CA 1
ATOM 2065 C C . HIS B 1 24 ? -6.797 -24.094 -8.391 1 91.88 24 HIS B C 1
ATOM 2067 O O . HIS B 1 24 ? -5.605 -24.031 -8.695 1 91.88 24 HIS B O 1
ATOM 2073 N N . GLY B 1 25 ? -7.559 -25.172 -8.633 1 90 25 GLY B N 1
ATOM 2074 C CA . GLY B 1 25 ? -6.992 -26.297 -9.359 1 90 25 GLY B CA 1
ATOM 2075 C C . GLY B 1 25 ? -6.426 -25.906 -10.711 1 90 25 GLY B C 1
ATOM 2076 O O . GLY B 1 25 ? -5.332 -26.344 -11.078 1 90 25 GLY B O 1
ATOM 2077 N N . THR B 1 26 ? -7.199 -25.141 -11.422 1 93.25 26 THR B N 1
ATOM 2078 C CA . THR B 1 26 ? -6.758 -24.688 -12.734 1 93.25 26 THR B CA 1
ATOM 2079 C C . THR B 1 26 ? -5.5 -23.828 -12.617 1 93.25 26 THR B C 1
ATOM 2081 O O . THR B 1 26 ? -4.547 -24 -13.375 1 93.25 26 THR B O 1
ATOM 2084 N N . PHE B 1 27 ? -5.445 -22.938 -11.68 1 95.06 27 PHE B N 1
ATOM 2085 C CA . PHE B 1 27 ? -4.285 -22.078 -11.5 1 95.06 27 PHE B CA 1
ATOM 2086 C C . PHE B 1 27 ? -3.068 -22.891 -11.07 1 95.06 27 PHE B C 1
ATOM 2088 O O . PHE B 1 27 ? -1.945 -22.609 -11.492 1 95.06 27 PHE B O 1
ATOM 2095 N N . HIS B 1 28 ? -3.262 -23.875 -10.188 1 93.56 28 HIS B N 1
ATOM 2096 C CA . HIS B 1 28 ? -2.164 -24.766 -9.828 1 93.56 28 HIS B CA 1
ATOM 2097 C C . HIS B 1 28 ? -1.561 -25.422 -11.07 1 93.56 28 HIS B C 1
ATOM 2099 O O . HIS B 1 28 ? -0.338 -25.531 -11.188 1 93.56 28 HIS B O 1
ATOM 2105 N N . ARG B 1 29 ? -2.451 -25.859 -11.93 1 92.94 29 ARG B N 1
ATOM 2106 C CA . ARG B 1 29 ? -1.99 -26.5 -13.156 1 92.94 29 ARG B CA 1
ATOM 2107 C C . ARG B 1 29 ? -1.168 -25.547 -14.008 1 92.94 29 ARG B C 1
ATOM 2109 O O . ARG B 1 29 ? -0.106 -25.906 -14.516 1 92.94 29 ARG B O 1
ATOM 2116 N N . LEU B 1 30 ? -1.639 -24.328 -14.195 1 95.56 30 LEU B N 1
ATOM 2117 C CA . LEU B 1 30 ? -0.939 -23.344 -15 1 95.56 30 LEU B CA 1
ATOM 2118 C C . LEU B 1 30 ? 0.422 -23.016 -14.398 1 95.56 30 LEU B C 1
ATOM 2120 O O . LEU B 1 30 ? 1.411 -22.875 -15.117 1 95.56 30 LEU B O 1
ATOM 2124 N N . VAL B 1 31 ? 0.481 -22.859 -13.117 1 95.81 31 VAL B N 1
ATOM 2125 C CA . VAL B 1 31 ? 1.725 -22.578 -12.406 1 95.81 31 VAL B CA 1
ATOM 2126 C C . VAL B 1 31 ? 2.705 -23.734 -12.609 1 95.81 31 VAL B C 1
ATOM 2128 O O . VAL B 1 31 ? 3.881 -23.516 -12.914 1 95.81 31 VAL B O 1
ATOM 2131 N N . ALA B 1 32 ? 2.227 -24.938 -12.477 1 94.62 32 ALA B N 1
ATOM 2132 C CA . ALA B 1 32 ? 3.059 -26.125 -12.68 1 94.62 32 ALA B CA 1
ATOM 2133 C C . ALA B 1 32 ? 3.586 -26.188 -14.109 1 94.62 32 ALA B C 1
ATOM 2135 O O . ALA B 1 32 ? 4.75 -26.516 -14.336 1 94.62 32 ALA B O 1
ATOM 2136 N N . GLU B 1 33 ? 2.729 -25.891 -15.016 1 95 33 GLU B N 1
ATOM 2137 C CA . GLU B 1 33 ? 3.133 -25.891 -16.422 1 95 33 GLU B CA 1
ATOM 2138 C C . GLU B 1 33 ? 4.246 -24.875 -16.672 1 95 33 GLU B C 1
ATOM 2140 O O . GLU B 1 33 ? 5.195 -25.156 -17.406 1 95 33 GLU B O 1
ATOM 2145 N N . ALA B 1 34 ? 4.078 -23.75 -16.109 1 96.12 34 ALA B N 1
ATOM 2146 C CA . ALA B 1 34 ? 5.113 -22.719 -16.25 1 96.12 34 ALA B CA 1
ATOM 2147 C C . ALA B 1 34 ? 6.438 -23.203 -15.648 1 96.12 34 ALA B C 1
ATOM 2149 O O . ALA B 1 34 ? 7.496 -23.031 -16.266 1 96.12 34 ALA B O 1
ATOM 2150 N N . MET B 1 35 ? 6.379 -23.75 -14.5 1 94.88 35 MET B N 1
ATOM 2151 C CA . MET B 1 35 ? 7.562 -24.266 -13.828 1 94.88 35 MET B CA 1
ATOM 2152 C C . MET B 1 35 ? 8.266 -25.312 -14.695 1 94.88 35 MET B C 1
ATOM 2154 O O . MET B 1 35 ? 9.492 -25.281 -14.828 1 94.88 35 MET B O 1
ATOM 2158 N N . ASP B 1 36 ? 7.492 -26.219 -15.273 1 95.25 36 ASP B N 1
ATOM 2159 C CA . ASP B 1 36 ? 8.023 -27.266 -16.125 1 95.25 36 ASP B CA 1
ATOM 2160 C C . ASP B 1 36 ? 8.672 -26.688 -17.375 1 95.25 36 ASP B C 1
ATOM 2162 O O . ASP B 1 36 ? 9.734 -27.156 -17.812 1 95.25 36 ASP B O 1
ATOM 2166 N N . GLU B 1 37 ? 8.016 -25.75 -17.906 1 94.88 37 GLU B N 1
ATOM 2167 C CA . GLU B 1 37 ? 8.5 -25.156 -19.141 1 94.88 37 GLU B CA 1
ATOM 2168 C C . GLU B 1 37 ? 9.898 -24.562 -18.969 1 94.88 37 GLU B C 1
ATOM 2170 O O . GLU B 1 37 ? 10.742 -24.672 -19.859 1 94.88 37 GLU B O 1
ATOM 2175 N N . PHE B 1 38 ? 10.172 -24.016 -17.828 1 95.56 38 PHE B N 1
ATOM 2176 C CA . PHE B 1 38 ? 11.453 -23.359 -17.625 1 95.56 38 PHE B CA 1
ATOM 2177 C C . PHE B 1 38 ? 12.43 -24.281 -16.922 1 95.56 38 PHE B C 1
ATOM 2179 O O . PHE B 1 38 ? 13.578 -23.922 -16.672 1 95.56 38 PHE B O 1
ATOM 2186 N N . GLY B 1 39 ? 11.961 -25.438 -16.594 1 95.06 39 GLY B N 1
ATOM 2187 C CA . GLY B 1 39 ? 12.82 -26.453 -16 1 95.06 39 GLY B CA 1
ATOM 2188 C C . GLY B 1 39 ? 13.359 -26.062 -14.641 1 95.06 39 GLY B C 1
ATOM 2189 O O . GLY B 1 39 ? 14.523 -26.312 -14.328 1 95.06 39 GLY B O 1
ATOM 2190 N N . VAL B 1 40 ? 12.508 -25.406 -13.836 1 95.56 40 VAL B N 1
ATOM 2191 C CA . VAL B 1 40 ? 13.023 -24.859 -12.594 1 95.56 40 VAL B CA 1
ATOM 2192 C C . VAL B 1 40 ? 12.508 -25.672 -11.406 1 95.56 40 VAL B C 1
ATOM 2194 O O . VAL B 1 40 ? 12.742 -25.328 -10.25 1 95.56 40 VAL B O 1
ATOM 2197 N N . GLN B 1 41 ? 11.867 -26.703 -11.617 1 94.5 41 GLN B N 1
ATOM 2198 C CA . GLN B 1 41 ? 11.219 -27.5 -10.57 1 94.5 41 GLN B CA 1
ATOM 2199 C C . GLN B 1 41 ? 12.203 -27.859 -9.461 1 94.5 41 GLN B C 1
ATOM 2201 O O . GLN B 1 41 ? 11.914 -27.656 -8.281 1 94.5 41 GLN B O 1
ATOM 2206 N N . LYS B 1 42 ? 13.344 -28.312 -9.773 1 95 42 LYS B N 1
ATOM 2207 C CA . LYS B 1 42 ? 14.289 -28.875 -8.812 1 95 42 LYS B CA 1
ATOM 2208 C C . LYS B 1 42 ? 14.852 -27.797 -7.902 1 95 42 LYS B C 1
ATOM 2210 O O . LYS B 1 42 ? 15.344 -28.078 -6.812 1 95 42 LYS B O 1
ATOM 2215 N N . ARG B 1 43 ? 14.766 -26.578 -8.328 1 96.69 43 ARG B N 1
ATOM 2216 C CA . ARG B 1 43 ? 15.32 -25.5 -7.516 1 96.69 43 ARG B CA 1
ATOM 2217 C C . ARG B 1 43 ? 14.219 -24.562 -7.035 1 96.69 43 ARG B C 1
ATOM 2219 O O . ARG B 1 43 ? 14.508 -23.438 -6.594 1 96.69 43 ARG B O 1
ATOM 2226 N N . THR B 1 44 ? 13.031 -25 -7.227 1 97.06 44 THR B N 1
ATOM 2227 C CA . THR B 1 44 ? 11.914 -24.172 -6.828 1 97.06 44 THR B CA 1
ATOM 2228 C C . THR B 1 44 ? 11.602 -24.344 -5.344 1 97.06 44 THR B C 1
ATOM 2230 O O . THR B 1 44 ? 11.594 -25.469 -4.836 1 97.06 44 THR B O 1
ATOM 2233 N N . ILE B 1 45 ? 11.43 -23.266 -4.664 1 97.19 45 ILE B N 1
ATOM 2234 C CA . ILE B 1 45 ? 10.875 -23.219 -3.314 1 97.19 45 ILE B CA 1
ATOM 2235 C C . ILE B 1 45 ? 9.57 -22.422 -3.316 1 97.19 45 ILE B C 1
ATOM 2237 O O . ILE B 1 45 ? 9.57 -21.219 -3.59 1 97.19 45 ILE B O 1
ATOM 2241 N N . GLY B 1 46 ? 8.5 -23.062 -3.088 1 96.44 46 GLY B N 1
ATOM 2242 C CA . GLY B 1 46 ? 7.219 -22.391 -2.926 1 96.44 46 GLY B CA 1
ATOM 2243 C C . GLY B 1 46 ? 6.984 -21.891 -1.513 1 96.44 46 GLY B C 1
ATOM 2244 O O . GLY B 1 46 ? 7.355 -22.547 -0.543 1 96.44 46 GLY B O 1
ATOM 2245 N N . VAL B 1 47 ? 6.406 -20.734 -1.411 1 95.75 47 VAL B N 1
ATOM 2246 C CA . VAL B 1 47 ? 6.016 -20.203 -0.112 1 95.75 47 VAL B CA 1
ATOM 2247 C C . VAL B 1 47 ? 4.492 -20.156 -0.01 1 95.75 47 VAL B C 1
ATOM 2249 O O . VAL B 1 47 ? 3.836 -19.391 -0.717 1 95.75 47 VAL B O 1
ATOM 2252 N N . ALA B 1 48 ? 4.031 -20.938 0.823 1 91.56 48 ALA B N 1
ATOM 2253 C CA . ALA B 1 48 ? 2.59 -21.078 1.007 1 91.56 48 ALA B CA 1
ATOM 2254 C C . ALA B 1 48 ? 2.084 -20.109 2.084 1 91.56 48 ALA B C 1
ATOM 2256 O O . ALA B 1 48 ? 2.746 -19.922 3.105 1 91.56 48 ALA B O 1
ATOM 2257 N N . SER B 1 49 ? 0.968 -19.578 1.836 1 89.75 49 SER B N 1
ATOM 2258 C CA . SER B 1 49 ? 0.314 -18.703 2.803 1 89.75 49 SER B CA 1
ATOM 2259 C C . SER B 1 49 ? -0.83 -19.422 3.512 1 89.75 49 SER B C 1
ATOM 2261 O O . SER B 1 49 ? -1.252 -20.5 3.088 1 89.75 49 SER B O 1
ATOM 2263 N N . VAL B 1 50 ? -1.303 -18.812 4.578 1 84.25 50 VAL B N 1
ATOM 2264 C CA . VAL B 1 50 ? -2.428 -19.375 5.309 1 84.25 50 VAL B CA 1
ATOM 2265 C C . VAL B 1 50 ? -3.734 -19.047 4.59 1 84.25 50 VAL B C 1
ATOM 2267 O O . VAL B 1 50 ? -3.975 -17.891 4.227 1 84.25 50 VAL B O 1
ATOM 2270 N N . GLY B 1 51 ? -4.516 -20.062 4.344 1 84.31 51 GLY B N 1
ATOM 2271 C CA . GLY B 1 51 ? -5.766 -20 3.598 1 84.31 51 GLY B CA 1
ATOM 2272 C C . GLY B 1 51 ? -5.938 -21.172 2.641 1 84.31 51 GLY B C 1
ATOM 2273 O O . GLY B 1 51 ? -5.266 -22.188 2.775 1 84.31 51 GLY B O 1
ATOM 2274 N N . CYS B 1 52 ? -6.852 -21 1.655 1 79.75 52 CYS B N 1
ATOM 2275 C CA . CYS B 1 52 ? -7.039 -22.047 0.665 1 79.75 52 CYS B CA 1
ATOM 2276 C C . CYS B 1 52 ? -5.758 -22.297 -0.122 1 79.75 52 CYS B C 1
ATOM 2278 O O . CYS B 1 52 ? -5.566 -23.375 -0.681 1 79.75 52 CYS B O 1
ATOM 2280 N N . SER B 1 53 ? -4.879 -21.344 -0.059 1 78.88 53 SER B N 1
ATOM 2281 C CA . SER B 1 53 ? -3.631 -21.375 -0.816 1 78.88 53 SER B CA 1
ATOM 2282 C C . SER B 1 53 ? -2.58 -22.234 -0.126 1 78.88 53 SER B C 1
ATOM 2284 O O . SER B 1 53 ? -1.562 -22.578 -0.728 1 78.88 53 SER B O 1
ATOM 2286 N N . VAL B 1 54 ? -2.848 -22.625 1.101 1 77.94 54 VAL B N 1
ATOM 2287 C CA . VAL B 1 54 ? -1.821 -23.25 1.931 1 77.94 54 VAL B CA 1
ATOM 2288 C C . VAL B 1 54 ? -1.477 -24.625 1.377 1 77.94 54 VAL B C 1
ATOM 2290 O O . VAL B 1 54 ? -0.382 -25.141 1.615 1 77.94 54 VAL B O 1
ATOM 2293 N N . PHE B 1 55 ? -2.279 -25.203 0.558 1 74.06 55 PHE B N 1
ATOM 2294 C CA . PHE B 1 55 ? -2.137 -26.609 0.188 1 74.06 55 PHE B CA 1
ATOM 2295 C C . PHE B 1 55 ? -1.148 -26.766 -0.961 1 74.06 55 PHE B C 1
ATOM 2297 O O . PHE B 1 55 ? -1.104 -27.828 -1.607 1 74.06 55 PHE B O 1
ATOM 2304 N N . LEU B 1 56 ? -0.385 -25.797 -1.136 1 78.38 56 LEU B N 1
ATOM 2305 C CA . LEU B 1 56 ? 0.686 -25.859 -2.125 1 78.38 56 LEU B CA 1
ATOM 2306 C C . LEU B 1 56 ? 1.589 -27.062 -1.868 1 78.38 56 LEU B C 1
ATOM 2308 O O . LEU B 1 56 ? 1.988 -27.766 -2.807 1 78.38 56 LEU B O 1
ATOM 2312 N N . TYR B 1 57 ? 1.842 -27.312 -0.626 1 76.88 57 TYR B N 1
ATOM 2313 C CA . TYR B 1 57 ? 2.783 -28.359 -0.252 1 76.88 57 TYR B CA 1
ATOM 2314 C C . TYR B 1 57 ? 2.213 -29.734 -0.555 1 76.88 57 TYR B C 1
ATOM 2316 O O . TYR B 1 57 ? 2.961 -30.703 -0.713 1 76.88 57 TYR B O 1
ATOM 2324 N N . GLY B 1 58 ? 0.904 -29.812 -0.679 1 79.81 58 GLY B N 1
ATOM 2325 C CA . GLY B 1 58 ? 0.271 -31.078 -0.972 1 79.81 58 GLY B CA 1
ATOM 2326 C C . GLY B 1 58 ? 0.17 -31.375 -2.457 1 79.81 58 GLY B C 1
ATOM 2327 O O . GLY B 1 58 ? 0.028 -32.531 -2.863 1 79.81 58 GLY B O 1
ATOM 2328 N N . TYR B 1 59 ? 0.405 -30.281 -3.197 1 83.31 59 TYR B N 1
ATOM 2329 C CA . TYR B 1 59 ? 0.025 -30.453 -4.594 1 83.31 59 TYR B CA 1
ATOM 2330 C C . TYR B 1 59 ? 1.241 -30.359 -5.508 1 83.31 59 TYR B C 1
ATOM 2332 O O . TYR B 1 59 ? 1.278 -30.969 -6.574 1 83.31 59 TYR B O 1
ATOM 2340 N N . PHE B 1 60 ? 2.186 -29.625 -5.082 1 87.44 60 PHE B N 1
ATOM 2341 C CA . PHE B 1 60 ? 3.359 -29.438 -5.926 1 87.44 60 PHE B CA 1
ATOM 2342 C C . PHE B 1 60 ? 4.504 -30.3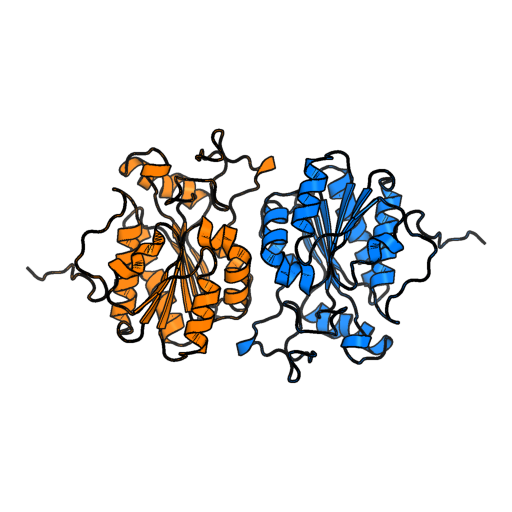28 -5.469 1 87.44 60 PHE B C 1
ATOM 2344 O O . PHE B 1 60 ? 4.719 -30.5 -4.266 1 87.44 60 PHE B O 1
ATOM 2351 N N . ASP B 1 61 ? 5.289 -30.859 -6.398 1 89.31 61 ASP B N 1
ATOM 2352 C CA . ASP B 1 61 ? 6.496 -31.625 -6.102 1 89.31 61 ASP B CA 1
ATOM 2353 C C . ASP B 1 61 ? 7.723 -30.719 -6.031 1 89.31 61 ASP B C 1
ATOM 2355 O O . ASP B 1 61 ? 8.648 -30.859 -6.832 1 89.31 61 ASP B O 1
ATOM 2359 N N . ILE B 1 62 ? 7.715 -29.844 -5.125 1 92.56 62 ILE B N 1
ATOM 2360 C CA . ILE B 1 62 ? 8.781 -28.875 -4.875 1 92.56 62 ILE B CA 1
ATOM 2361 C C . ILE B 1 62 ? 8.961 -28.688 -3.371 1 92.56 62 ILE B C 1
ATOM 2363 O O . ILE B 1 62 ? 8.164 -29.188 -2.576 1 92.56 62 ILE B O 1
ATOM 2367 N N . ASP B 1 63 ? 10.055 -28.078 -2.93 1 93.56 63 ASP B N 1
ATOM 2368 C CA . ASP B 1 63 ? 10.18 -27.625 -1.546 1 93.56 63 ASP B CA 1
ATOM 2369 C C . ASP B 1 63 ? 9.211 -26.484 -1.25 1 93.56 63 ASP B C 1
ATOM 2371 O O . ASP B 1 63 ? 9 -25.609 -2.096 1 93.56 63 ASP B O 1
ATOM 2375 N N . VAL B 1 64 ? 8.594 -26.609 -0.084 1 93.75 64 VAL B N 1
ATOM 2376 C CA . VAL B 1 64 ? 7.621 -25.578 0.274 1 93.75 64 VAL B CA 1
ATOM 2377 C C . VAL B 1 64 ? 7.855 -25.125 1.712 1 93.75 64 VAL B C 1
ATOM 2379 O O . VAL B 1 64 ? 8.102 -25.938 2.6 1 93.75 64 VAL B O 1
ATOM 2382 N N . VAL B 1 65 ? 7.812 -23.844 1.909 1 93.62 65 VAL B N 1
ATOM 2383 C CA . VAL B 1 65 ? 7.812 -23.234 3.238 1 93.62 65 VAL B CA 1
ATOM 2384 C C . VAL B 1 65 ? 6.438 -22.641 3.535 1 93.62 65 VAL B C 1
ATOM 2386 O O . VAL B 1 65 ? 5.879 -21.922 2.707 1 93.62 65 VAL B O 1
ATOM 2389 N N . GLU B 1 66 ? 5.887 -22.969 4.656 1 93.69 66 GLU B N 1
ATOM 2390 C CA . GLU B 1 66 ? 4.641 -22.344 5.082 1 93.69 66 GLU B CA 1
ATOM 2391 C C . GLU B 1 66 ? 4.906 -21.047 5.859 1 93.69 66 GLU B C 1
ATOM 2393 O O . GLU B 1 66 ? 5.695 -21.047 6.809 1 93.69 66 GLU B O 1
ATOM 2398 N N . ALA B 1 67 ? 4.301 -20.031 5.426 1 94.81 67 ALA B N 1
ATOM 2399 C CA . ALA B 1 67 ? 4.477 -18.734 6.078 1 94.81 67 ALA B CA 1
ATOM 2400 C C . ALA B 1 67 ? 3.279 -18.406 6.965 1 94.81 67 ALA B C 1
ATOM 2402 O O . ALA B 1 67 ? 2.145 -18.781 6.652 1 94.81 67 ALA B O 1
ATOM 2403 N N . PRO B 1 68 ? 3.535 -17.656 8.109 1 94 68 PRO B N 1
ATOM 2404 C CA . PRO B 1 68 ? 2.387 -17.109 8.844 1 94 68 PRO B CA 1
ATOM 2405 C C . PRO B 1 68 ? 1.487 -16.25 7.965 1 94 68 PRO B C 1
ATOM 2407 O O . PRO B 1 68 ? 1.923 -15.758 6.918 1 94 68 PRO B O 1
ATOM 2410 N N . HIS B 1 69 ? 0.274 -16.109 8.445 1 93.94 69 HIS B N 1
ATOM 2411 C CA . HIS B 1 69 ? -0.721 -15.352 7.699 1 93.94 69 HIS B CA 1
ATOM 2412 C C . HIS B 1 69 ? -0.202 -13.961 7.352 1 93.94 69 HIS B C 1
ATOM 2414 O O . HIS B 1 69 ? 0.237 -13.219 8.234 1 93.94 69 HIS B O 1
ATOM 2420 N N . GLY B 1 70 ? -0.182 -13.664 6.066 1 95.5 70 GLY B N 1
ATOM 2421 C CA . GLY B 1 70 ? 0.205 -12.352 5.566 1 95.5 70 GLY B CA 1
ATOM 2422 C C . GLY B 1 70 ? 1.703 -12.203 5.383 1 95.5 70 GLY B C 1
ATOM 2423 O O . GLY B 1 70 ? 2.172 -11.188 4.867 1 95.5 70 GLY B O 1
ATOM 2424 N N . ARG B 1 71 ? 2.461 -13.234 5.637 1 97.19 71 ARG B N 1
ATOM 2425 C CA . ARG B 1 71 ? 3.908 -13.047 5.703 1 97.19 71 ARG B CA 1
ATOM 2426 C C . ARG B 1 71 ? 4.605 -13.75 4.543 1 97.19 71 ARG B C 1
ATOM 2428 O O . ARG B 1 71 ? 5.836 -13.789 4.488 1 97.19 71 ARG B O 1
ATOM 2435 N N . ALA B 1 72 ? 3.877 -14.258 3.615 1 97.25 72 ALA B N 1
ATOM 2436 C CA . ALA B 1 72 ? 4.469 -15.031 2.529 1 97.25 72 ALA B CA 1
ATOM 2437 C C . ALA B 1 72 ? 5.5 -14.211 1.764 1 97.25 72 ALA B C 1
ATOM 2439 O O . ALA B 1 72 ? 6.602 -14.688 1.479 1 97.25 72 ALA B O 1
ATOM 2440 N N . PRO B 1 73 ? 5.223 -12.922 1.445 1 97.69 73 PRO B N 1
ATOM 2441 C CA . PRO B 1 73 ? 6.23 -12.148 0.715 1 97.69 73 PRO B CA 1
ATOM 2442 C C . PRO B 1 73 ? 7.5 -11.914 1.532 1 97.69 73 PRO B C 1
ATOM 2444 O O . PRO B 1 73 ? 8.602 -11.906 0.979 1 97.69 73 PRO B O 1
ATOM 2447 N N . ALA B 1 74 ? 7.316 -11.703 2.818 1 97.69 74 ALA B N 1
ATOM 2448 C CA . ALA B 1 74 ? 8.477 -11.523 3.688 1 97.69 74 ALA B CA 1
ATOM 2449 C C . ALA B 1 74 ? 9.312 -12.805 3.756 1 97.69 74 ALA B C 1
ATOM 2451 O O . ALA B 1 74 ? 10.539 -12.758 3.645 1 97.69 74 ALA B O 1
ATOM 2452 N N . VAL B 1 75 ? 8.633 -13.914 3.963 1 98.12 75 VAL B N 1
ATOM 2453 C CA . VAL B 1 75 ? 9.312 -15.203 4.008 1 98.12 75 VAL B CA 1
ATOM 2454 C C . VAL B 1 75 ? 9.992 -15.477 2.668 1 98.12 75 VAL B C 1
ATOM 2456 O O . VAL B 1 75 ? 11.148 -15.891 2.627 1 98.12 75 VAL B O 1
ATOM 2459 N N . ALA B 1 76 ? 9.297 -15.227 1.571 1 98.38 76 ALA B N 1
ATOM 2460 C CA . ALA B 1 76 ? 9.859 -15.422 0.236 1 98.38 76 ALA B CA 1
ATOM 2461 C C . ALA B 1 76 ? 11.102 -14.562 0.028 1 98.38 76 ALA B C 1
ATOM 2463 O O . ALA B 1 76 ? 12.062 -14.992 -0.608 1 98.38 76 ALA B O 1
ATOM 2464 N N . THR B 1 77 ? 11.047 -13.359 0.508 1 98.06 77 THR B N 1
ATOM 2465 C CA . THR B 1 77 ? 12.219 -12.484 0.458 1 98.06 77 THR B CA 1
ATOM 2466 C C . THR B 1 77 ? 13.406 -13.133 1.163 1 98.06 77 THR B C 1
ATOM 2468 O O . THR B 1 77 ? 14.508 -13.172 0.619 1 98.06 77 THR B O 1
ATOM 2471 N N . GLY B 1 78 ? 13.117 -13.641 2.398 1 97.94 78 GLY B N 1
ATOM 2472 C CA . GLY B 1 78 ? 14.172 -14.328 3.125 1 97.94 78 GLY B CA 1
ATOM 2473 C C . GLY B 1 78 ? 14.727 -15.523 2.377 1 97.94 78 GLY B C 1
ATOM 2474 O O . GLY B 1 78 ? 15.945 -15.719 2.312 1 97.94 78 GLY B O 1
ATOM 2475 N N . VAL B 1 79 ? 13.852 -16.328 1.793 1 98.06 79 VAL B N 1
ATOM 2476 C CA . VAL B 1 79 ? 14.242 -17.5 1.034 1 98.06 79 VAL B CA 1
ATOM 2477 C C . VAL B 1 79 ? 15.125 -17.094 -0.141 1 98.06 79 VAL B C 1
ATOM 2479 O O . V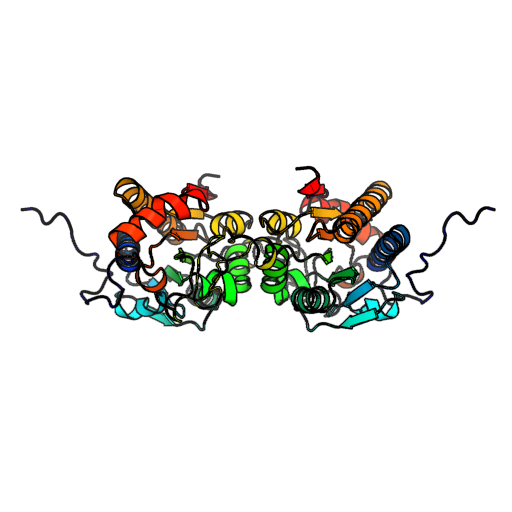AL B 1 79 ? 16.219 -17.641 -0.327 1 98.06 79 VAL B O 1
ATOM 2482 N N . LYS B 1 80 ? 14.711 -16.094 -0.939 1 97.88 80 LYS B N 1
ATOM 2483 C CA . LYS B 1 80 ? 15.43 -15.68 -2.139 1 97.88 80 LYS B CA 1
ATOM 2484 C C . LYS B 1 80 ? 16.797 -15.117 -1.789 1 97.88 80 LYS B C 1
ATOM 2486 O O . LYS B 1 80 ? 17.781 -15.406 -2.469 1 97.88 80 LYS B O 1
ATOM 2491 N N . ARG B 1 81 ? 16.875 -14.375 -0.763 1 97.25 81 ARG B N 1
ATOM 2492 C CA . ARG B 1 81 ? 18.141 -13.758 -0.376 1 97.25 81 ARG B CA 1
ATOM 2493 C C . ARG B 1 81 ? 19.094 -14.789 0.207 1 97.25 81 ARG B C 1
ATOM 2495 O O . ARG B 1 81 ? 20.312 -14.688 0.036 1 97.25 81 ARG B O 1
ATOM 2502 N N . ALA B 1 82 ? 18.562 -15.781 0.886 1 97.69 82 ALA B N 1
ATOM 2503 C CA . ALA B 1 82 ? 19.391 -16.859 1.452 1 97.69 82 ALA B CA 1
ATOM 2504 C C . ALA B 1 82 ? 19.844 -17.828 0.369 1 97.69 82 ALA B C 1
ATOM 2506 O O . ALA B 1 82 ? 20.922 -18.422 0.468 1 97.69 82 ALA B O 1
ATOM 2507 N N . ARG B 1 83 ? 18.984 -18 -0.628 1 97.56 83 ARG B N 1
ATOM 2508 C CA . ARG B 1 83 ? 19.266 -18.875 -1.754 1 97.56 83 ARG B CA 1
ATOM 2509 C C . ARG B 1 83 ? 19.031 -18.172 -3.082 1 97.56 83 ARG B C 1
ATOM 2511 O O . ARG B 1 83 ? 18.062 -18.438 -3.777 1 97.56 83 ARG B O 1
ATOM 2518 N N . PRO B 1 84 ? 19.969 -17.422 -3.551 1 95.94 84 PRO B N 1
ATOM 2519 C CA . PRO B 1 84 ? 19.781 -16.594 -4.742 1 95.94 84 PRO B CA 1
ATOM 2520 C C . PRO B 1 84 ? 19.547 -17.422 -6.004 1 95.94 84 PRO B C 1
ATOM 2522 O O . PRO B 1 84 ? 18.984 -16.922 -6.98 1 95.94 84 PRO B O 1
ATOM 2525 N N . ASP B 1 85 ? 19.891 -18.672 -5.961 1 96.44 85 ASP B N 1
ATOM 2526 C CA . ASP B 1 85 ? 19.75 -19.531 -7.133 1 96.44 85 ASP B CA 1
ATOM 2527 C C . AS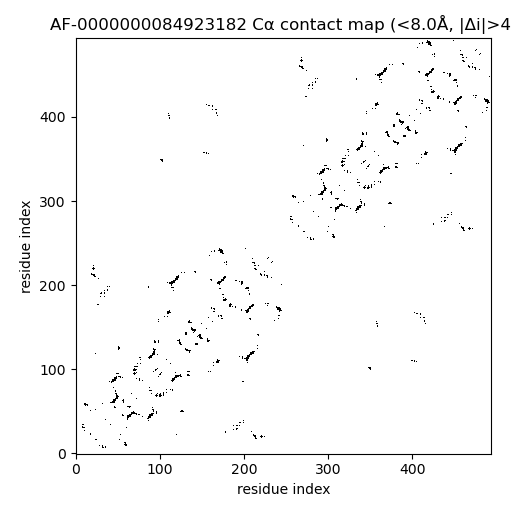P B 1 85 ? 18.375 -20.188 -7.164 1 96.44 85 ASP B C 1
ATOM 2529 O O . ASP B 1 85 ? 17.969 -20.75 -8.18 1 96.44 85 ASP B O 1
ATOM 2533 N N . ALA B 1 86 ? 17.688 -20.109 -6.078 1 97.94 86 ALA B N 1
ATOM 2534 C CA . ALA B 1 86 ? 16.375 -20.734 -6.008 1 97.94 86 ALA B CA 1
ATOM 2535 C C . ALA B 1 86 ? 15.352 -19.953 -6.82 1 97.94 86 ALA B C 1
ATOM 2537 O O . ALA B 1 86 ? 15.461 -18.734 -6.957 1 97.94 86 ALA B O 1
ATOM 2538 N N . PHE B 1 87 ? 14.5 -20.688 -7.461 1 98 87 PHE B N 1
ATOM 2539 C CA . PHE B 1 87 ? 13.273 -20.125 -8.008 1 98 87 PHE B CA 1
ATOM 2540 C C . PHE B 1 87 ? 12.188 -20.062 -6.945 1 98 87 PHE B C 1
ATOM 2542 O O . PHE B 1 87 ? 11.859 -21.062 -6.32 1 98 87 PHE B O 1
ATOM 2549 N N . VAL B 1 88 ? 11.688 -18.844 -6.672 1 98.44 88 VAL B N 1
ATOM 2550 C CA . VAL B 1 88 ? 10.812 -18.656 -5.52 1 98.44 88 VAL B CA 1
ATOM 2551 C C . VAL B 1 88 ? 9.469 -18.094 -5.98 1 98.44 88 VAL B C 1
ATOM 2553 O O . VAL B 1 88 ? 9.43 -17.109 -6.73 1 98.44 88 VAL B O 1
ATOM 2556 N N . PHE B 1 89 ? 8.398 -18.703 -5.617 1 97.69 89 PHE B N 1
ATOM 2557 C CA . PHE B 1 89 ? 7.094 -18.078 -5.852 1 97.69 89 PHE B CA 1
ATOM 2558 C C . PHE B 1 89 ? 6.199 -18.234 -4.625 1 97.69 89 PHE B C 1
ATOM 2560 O O . PHE B 1 89 ? 6.375 -19.156 -3.83 1 97.69 89 PHE B O 1
ATOM 2567 N N . THR B 1 90 ? 5.383 -17.266 -4.41 1 97.62 90 THR B N 1
ATOM 2568 C CA . THR B 1 90 ? 4.348 -17.344 -3.387 1 97.62 90 THR B CA 1
ATOM 2569 C C . THR B 1 90 ? 2.984 -17.609 -4.016 1 97.62 90 THR B C 1
ATOM 2571 O O . THR B 1 90 ? 2.766 -17.312 -5.191 1 97.62 90 THR B O 1
ATOM 2574 N N . TYR B 1 91 ? 2.123 -18.219 -3.334 1 96.31 91 TYR B N 1
ATOM 2575 C CA . TYR B 1 91 ? 0.728 -18.469 -3.678 1 96.31 91 TYR B CA 1
ATOM 2576 C C . TYR B 1 91 ? -0.199 -18.016 -2.557 1 96.31 91 TYR B C 1
ATOM 2578 O O . TYR B 1 91 ? -0.221 -18.609 -1.48 1 96.31 91 TYR B O 1
ATOM 2586 N N . GLN B 1 92 ? -0.94 -16.953 -2.814 1 96.25 92 GLN B N 1
ATOM 2587 C CA . GLN B 1 92 ? -1.619 -16.266 -1.721 1 96.25 92 GLN B CA 1
ATOM 2588 C C . GLN B 1 92 ? -3.07 -15.953 -2.08 1 96.25 92 GLN B C 1
ATOM 2590 O O . GLN B 1 92 ? -3.402 -15.789 -3.256 1 96.25 92 GLN B O 1
ATOM 2595 N N . GLY B 1 93 ? -3.891 -15.883 -1.023 1 94.69 93 GLY B N 1
ATOM 2596 C CA . GLY B 1 93 ? -5.27 -15.445 -1.169 1 94.69 93 GLY B CA 1
ATOM 2597 C C . GLY B 1 93 ? -5.473 -13.984 -0.804 1 94.69 93 GLY B C 1
ATOM 2598 O O . GLY B 1 93 ? -4.527 -13.297 -0.421 1 94.69 93 GLY B O 1
ATOM 2599 N N . ASP B 1 94 ? -6.75 -13.57 -0.858 1 92.88 94 ASP B N 1
ATOM 2600 C CA . ASP B 1 94 ? -7.148 -12.172 -0.675 1 92.88 94 ASP B CA 1
ATOM 2601 C C . ASP B 1 94 ? -6.809 -11.688 0.731 1 92.88 94 ASP B C 1
ATOM 2603 O O . ASP B 1 94 ? -6.133 -10.672 0.894 1 92.88 94 ASP B O 1
ATOM 2607 N N . GLY B 1 95 ? -7.297 -12.375 1.695 1 92.62 95 GLY B N 1
ATOM 2608 C CA . GLY B 1 95 ? -7.051 -11.953 3.064 1 92.62 95 GLY B CA 1
ATOM 2609 C C . GLY B 1 95 ? -5.578 -11.945 3.432 1 92.62 95 GLY B C 1
ATOM 2610 O O . GLY B 1 95 ? -5.109 -11.055 4.137 1 92.62 95 GLY B O 1
ATOM 2611 N N . ASP B 1 96 ? -4.906 -12.922 2.932 1 94.94 96 ASP B N 1
ATOM 2612 C CA . ASP B 1 96 ? -3.49 -13.086 3.24 1 94.94 96 ASP B CA 1
ATOM 2613 C C . ASP B 1 96 ? -2.664 -11.953 2.639 1 94.94 96 ASP B C 1
ATOM 2615 O O . ASP B 1 96 ? -1.896 -11.297 3.346 1 94.94 96 ASP B O 1
ATOM 2619 N N . LEU B 1 97 ? -2.852 -11.664 1.383 1 97.38 97 LEU B N 1
ATOM 2620 C CA . LEU B 1 97 ? -1.987 -10.719 0.68 1 97.38 97 LEU B CA 1
ATOM 2621 C C . LEU B 1 97 ? -2.49 -9.297 0.85 1 97.38 97 LEU B C 1
ATOM 2623 O O . LEU B 1 97 ? -1.731 -8.406 1.245 1 97.38 97 LEU B O 1
ATOM 2627 N N . ALA B 1 98 ? -3.771 -9.047 0.612 1 97.19 98 ALA B N 1
ATOM 2628 C CA . ALA B 1 98 ? -4.285 -7.688 0.466 1 97.19 98 ALA B CA 1
ATOM 2629 C C . ALA B 1 98 ? -4.699 -7.109 1.815 1 97.19 98 ALA B C 1
ATOM 2631 O O . ALA B 1 98 ? -4.902 -5.898 1.944 1 97.19 98 ALA B O 1
ATOM 2632 N N . ALA B 1 99 ? -4.848 -7.934 2.818 1 96.12 99 ALA B N 1
ATOM 2633 C CA . ALA B 1 99 ? -5.246 -7.445 4.137 1 96.12 99 ALA B CA 1
ATOM 2634 C C . ALA B 1 99 ? -4.094 -7.555 5.133 1 96.12 99 ALA B C 1
ATOM 2636 O O . ALA B 1 99 ? -3.387 -6.578 5.387 1 96.12 99 ALA B O 1
ATOM 2637 N N . ILE B 1 100 ? -3.875 -8.742 5.582 1 95.44 100 ILE B N 1
ATOM 2638 C CA . ILE B 1 100 ? -2.908 -8.945 6.656 1 95.44 100 ILE B CA 1
ATOM 2639 C C . ILE B 1 100 ? -1.492 -8.742 6.121 1 95.44 100 ILE B C 1
ATOM 2641 O O . ILE B 1 100 ? -0.602 -8.312 6.859 1 95.44 100 ILE B O 1
ATOM 2645 N N . GLY B 1 101 ? -1.278 -8.977 4.879 1 97.12 101 GLY B N 1
ATOM 2646 C CA . GLY B 1 101 ? 0.047 -8.938 4.281 1 97.12 101 GLY B CA 1
ATOM 2647 C C . GLY B 1 101 ? 0.267 -7.715 3.408 1 97.12 101 GLY B C 1
ATOM 2648 O O . GLY B 1 101 ? 1.154 -7.707 2.553 1 97.12 101 GLY B O 1
ATOM 2649 N N . THR B 1 102 ? -0.532 -6.676 3.566 1 97.88 102 THR B N 1
ATOM 2650 C CA . THR B 1 102 ? -0.476 -5.508 2.697 1 97.88 102 THR B CA 1
ATOM 2651 C C . THR B 1 102 ? 0.914 -4.875 2.729 1 97.88 102 THR B C 1
ATOM 2653 O O . THR B 1 102 ? 1.502 -4.605 1.681 1 97.88 102 THR B O 1
ATOM 2656 N N . SER B 1 103 ? 1.431 -4.703 3.922 1 97.62 103 SER B N 1
ATOM 2657 C CA . SER B 1 103 ? 2.75 -4.094 4.055 1 97.62 103 SER B CA 1
ATOM 2658 C C . SER B 1 103 ? 3.828 -4.969 3.424 1 97.62 103 SER B C 1
ATOM 2660 O O . SER B 1 103 ? 4.695 -4.473 2.701 1 97.62 103 SER B O 1
ATOM 2662 N N . GLU B 1 104 ? 3.746 -6.258 3.654 1 97.88 104 GLU B N 1
ATOM 2663 C CA . GLU B 1 104 ? 4.766 -7.195 3.197 1 97.88 104 GLU B CA 1
ATOM 2664 C C . GLU B 1 104 ? 4.832 -7.242 1.673 1 97.88 104 GLU B C 1
ATOM 2666 O O . GLU B 1 104 ? 5.918 -7.234 1.093 1 97.88 104 GLU B O 1
ATOM 2671 N N . ILE B 1 105 ? 3.664 -7.238 1.053 1 98.62 105 ILE B N 1
ATOM 2672 C CA . ILE B 1 105 ? 3.672 -7.348 -0.402 1 98.62 105 ILE B CA 1
ATOM 2673 C C . ILE B 1 105 ? 4.156 -6.035 -1.015 1 98.62 105 ILE B C 1
ATOM 2675 O O . ILE B 1 105 ? 4.906 -6.039 -1.994 1 98.62 105 ILE B O 1
ATOM 2679 N N . ILE B 1 106 ? 3.771 -4.91 -0.436 1 98.38 106 ILE B N 1
ATOM 2680 C CA . ILE B 1 106 ? 4.188 -3.615 -0.957 1 98.38 106 ILE B CA 1
ATOM 2681 C C . ILE B 1 106 ? 5.707 -3.488 -0.867 1 98.38 106 ILE B C 1
ATOM 2683 O O . ILE B 1 106 ? 6.363 -3.113 -1.841 1 98.38 106 ILE B O 1
ATOM 2687 N N . HIS B 1 107 ? 6.285 -3.859 0.192 1 98.12 107 HIS B N 1
ATOM 2688 C CA . HIS B 1 107 ? 7.719 -3.666 0.379 1 98.12 107 HIS B CA 1
ATOM 2689 C C . HIS B 1 107 ? 8.523 -4.691 -0.414 1 98.12 107 HIS B C 1
ATOM 2691 O O . HIS B 1 107 ? 9.602 -4.383 -0.925 1 98.12 107 HIS B O 1
ATOM 2697 N N . ALA B 1 108 ? 8.031 -5.953 -0.471 1 98.38 108 ALA B N 1
ATOM 2698 C CA . ALA B 1 108 ? 8.711 -6.941 -1.31 1 98.38 108 ALA B CA 1
ATOM 2699 C C . ALA B 1 108 ? 8.719 -6.504 -2.771 1 98.38 108 ALA B C 1
ATOM 2701 O O . ALA B 1 108 ? 9.742 -6.605 -3.451 1 98.38 108 ALA B O 1
ATOM 2702 N N . ALA B 1 109 ? 7.562 -6.023 -3.207 1 98.44 109 ALA B N 1
ATOM 2703 C CA . ALA B 1 109 ? 7.438 -5.535 -4.578 1 98.44 109 ALA B CA 1
ATOM 2704 C C . ALA B 1 109 ? 8.328 -4.316 -4.809 1 98.44 109 ALA B C 1
ATOM 2706 O O . ALA B 1 109 ? 8.992 -4.211 -5.844 1 98.44 109 ALA B O 1
ATOM 2707 N N . ASN B 1 110 ? 8.352 -3.447 -3.83 1 97.88 110 ASN B N 1
ATOM 2708 C CA . ASN B 1 110 ? 9.148 -2.234 -3.951 1 97.88 110 ASN B CA 1
ATOM 2709 C C . ASN B 1 110 ? 10.641 -2.555 -4.059 1 97.88 110 ASN B C 1
ATOM 2711 O O . ASN B 1 110 ? 11.375 -1.876 -4.777 1 97.88 110 ASN B O 1
ATOM 2715 N N . ARG B 1 111 ? 11.07 -3.52 -3.344 1 97.19 111 ARG B N 1
ATOM 2716 C CA . ARG B 1 111 ? 12.477 -3.91 -3.369 1 97.19 111 ARG B CA 1
ATOM 2717 C C . ARG B 1 111 ? 12.828 -4.605 -4.68 1 97.19 111 ARG B C 1
ATOM 2719 O O . ARG B 1 111 ? 14.008 -4.812 -4.984 1 97.19 111 ARG B O 1
ATOM 2726 N N . GLY B 1 112 ? 11.812 -5.008 -5.418 1 97 112 GLY B N 1
ATOM 2727 C CA . GLY B 1 112 ? 12.07 -5.73 -6.656 1 97 112 GLY B CA 1
ATOM 2728 C C . GLY B 1 112 ? 12.641 -7.117 -6.434 1 97 112 GLY B C 1
ATOM 2729 O O . GLY B 1 112 ? 13.492 -7.574 -7.195 1 97 112 GLY B O 1
ATOM 2730 N N . GLU B 1 113 ? 12.211 -7.707 -5.34 1 97.19 113 GLU B N 1
ATOM 2731 C CA . GLU B 1 113 ? 12.711 -9.055 -5.066 1 97.19 113 GLU B CA 1
ATOM 2732 C C . GLU B 1 113 ? 12.477 -9.977 -6.254 1 97.19 113 GLU B C 1
ATOM 2734 O O . GLU B 1 113 ? 11.406 -9.969 -6.859 1 97.19 113 GLU B O 1
ATOM 2739 N N . ASP B 1 114 ? 13.484 -10.719 -6.59 1 97.06 114 ASP B N 1
ATOM 2740 C CA . ASP B 1 114 ? 13.383 -11.609 -7.742 1 97.06 114 ASP B CA 1
ATOM 2741 C C . ASP B 1 114 ? 12.531 -12.836 -7.414 1 97.06 114 ASP B C 1
ATOM 2743 O O . ASP B 1 114 ? 13.062 -13.93 -7.199 1 97.06 114 ASP B O 1
ATOM 2747 N N . MET B 1 115 ? 11.258 -12.648 -7.414 1 98.25 115 MET B N 1
ATOM 2748 C CA . MET B 1 115 ? 10.289 -13.695 -7.094 1 98.25 115 MET B CA 1
ATOM 2749 C C . MET B 1 115 ? 9 -13.5 -7.875 1 98.25 115 MET B C 1
ATOM 2751 O O . MET B 1 115 ? 8.773 -12.438 -8.461 1 98.25 115 MET B O 1
ATOM 2755 N N . THR B 1 116 ? 8.227 -14.5 -7.93 1 98.56 116 THR B N 1
ATOM 2756 C CA . THR B 1 116 ? 6.922 -14.453 -8.57 1 98.56 116 THR B CA 1
ATOM 2757 C C . THR B 1 116 ? 5.809 -14.633 -7.539 1 98.56 116 THR B C 1
ATOM 2759 O O . THR B 1 116 ? 5.852 -15.547 -6.723 1 98.56 116 THR B O 1
ATOM 2762 N N . VAL B 1 117 ? 4.895 -13.727 -7.531 1 98.69 117 VAL B N 1
ATOM 2763 C CA . VAL B 1 117 ? 3.754 -13.805 -6.625 1 98.69 117 VAL B CA 1
ATOM 2764 C C . VAL B 1 117 ? 2.49 -14.148 -7.41 1 98.69 117 VAL B C 1
ATOM 2766 O O . VAL B 1 117 ? 2.131 -13.453 -8.359 1 98.69 117 VAL B O 1
ATOM 2769 N N . ILE B 1 118 ? 1.878 -15.234 -7.031 1 98.31 118 ILE B N 1
ATOM 2770 C CA . ILE B 1 118 ? 0.555 -15.602 -7.523 1 98.31 118 ILE B CA 1
ATOM 2771 C C . ILE B 1 118 ? -0.5 -15.266 -6.473 1 98.31 118 ILE B C 1
ATOM 2773 O O . ILE B 1 118 ? -0.56 -15.906 -5.418 1 98.31 118 ILE B O 1
ATOM 2777 N N . PHE B 1 119 ? -1.328 -14.281 -6.777 1 98.38 119 PHE B N 1
ATOM 2778 C CA . PHE B 1 119 ? -2.41 -13.812 -5.918 1 98.38 119 PHE B CA 1
ATOM 2779 C C . PHE B 1 119 ? -3.762 -14.266 -6.453 1 98.38 119 PHE B C 1
ATOM 2781 O O . PHE B 1 119 ? -4.227 -13.781 -7.484 1 98.38 119 PHE B O 1
ATOM 2788 N N . VAL B 1 120 ? -4.332 -15.164 -5.75 1 97.38 120 VAL B N 1
ATOM 2789 C CA . VAL B 1 120 ? -5.648 -15.648 -6.156 1 97.38 120 VAL B CA 1
ATOM 2790 C C . VAL B 1 120 ? -6.734 -14.805 -5.484 1 97.38 120 VAL B C 1
ATOM 2792 O O . VAL B 1 120 ? -6.91 -14.867 -4.266 1 97.38 120 VAL B O 1
ATOM 2795 N N . ASN B 1 121 ? -7.453 -14.117 -6.262 1 98 121 ASN B N 1
ATOM 2796 C CA . ASN B 1 121 ? -8.492 -13.195 -5.809 1 98 121 ASN B CA 1
ATOM 2797 C C . ASN B 1 121 ? -9.883 -13.781 -6.004 1 98 121 ASN B C 1
ATOM 2799 O O . ASN B 1 121 ? -10.414 -13.781 -7.117 1 98 121 ASN B O 1
ATOM 2803 N N . ASN B 1 122 ? -10.398 -14.25 -4.957 1 96.56 122 ASN B N 1
ATOM 2804 C CA . ASN B 1 122 ? -11.781 -14.727 -4.992 1 96.56 122 ASN B CA 1
ATOM 2805 C C . ASN B 1 122 ? -12.711 -13.82 -4.191 1 96.56 122 ASN B C 1
ATOM 2807 O O . ASN B 1 122 ? -13.82 -14.211 -3.848 1 96.56 122 ASN B O 1
ATOM 2811 N N . THR B 1 123 ? -12.242 -12.68 -3.771 1 97.31 123 THR B N 1
ATOM 2812 C CA . THR B 1 123 ? -12.977 -11.57 -3.174 1 97.31 123 THR B CA 1
ATOM 2813 C C . THR B 1 123 ? -13.461 -11.93 -1.772 1 97.31 123 THR B C 1
ATOM 2815 O O . THR B 1 123 ? -14.391 -11.312 -1.252 1 97.31 123 THR B O 1
ATOM 2818 N N . THR B 1 124 ? -12.953 -12.992 -1.165 1 95.62 124 THR B N 1
ATOM 2819 C CA . THR B 1 124 ? -13.305 -13.336 0.207 1 95.62 124 THR B CA 1
ATOM 2820 C C . THR B 1 124 ? -12.156 -14.062 0.898 1 95.62 124 THR B C 1
ATOM 2822 O O . THR B 1 124 ? -11.242 -14.562 0.237 1 95.62 124 THR B O 1
ATOM 2825 N N . TYR B 1 125 ? -12.211 -14.055 2.268 1 92.69 125 TYR B N 1
ATOM 2826 C CA . TYR B 1 125 ? -11.422 -15.023 3.016 1 92.69 125 TYR B CA 1
ATOM 2827 C C . TYR B 1 125 ? -12 -16.422 2.861 1 92.69 125 TYR B C 1
ATOM 2829 O O . TYR B 1 125 ? -12.898 -16.828 3.613 1 92.69 125 TYR B O 1
ATOM 2837 N N . GLY B 1 126 ? -11.5 -17.172 2.012 1 88.19 126 GLY B N 1
ATOM 2838 C CA . GLY B 1 126 ? -12.109 -18.422 1.619 1 88.19 126 GLY B CA 1
ATOM 2839 C C . GLY B 1 126 ? -12.109 -19.469 2.729 1 88.19 126 GLY B C 1
ATOM 2840 O O . GLY B 1 126 ? -13.172 -19.891 3.186 1 88.19 126 GLY B O 1
ATOM 2841 N N . MET B 1 127 ? -11.016 -19.75 3.305 1 82.94 127 MET B N 1
ATOM 2842 C CA . MET B 1 127 ? -10.844 -20.859 4.242 1 82.94 127 MET B CA 1
ATOM 2843 C C . MET B 1 127 ? -11.523 -20.547 5.574 1 82.94 127 MET B C 1
ATOM 2845 O O . MET B 1 127 ? -11.977 -21.469 6.262 1 82.94 127 MET B O 1
ATOM 2849 N N . THR B 1 128 ? -11.633 -19.281 5.93 1 82.31 128 THR B N 1
ATOM 2850 C CA . THR B 1 128 ? -12.188 -18.906 7.23 1 82.31 128 THR B CA 1
ATOM 2851 C C . THR B 1 128 ? -13.695 -18.688 7.129 1 82.31 128 THR B C 1
ATOM 2853 O O . THR B 1 128 ? -14.312 -18.125 8.047 1 82.31 128 THR B O 1
ATOM 2856 N N . GLY B 1 129 ? -14.281 -19.062 6.031 1 86.12 129 GLY B N 1
ATOM 2857 C CA . GLY B 1 129 ? -15.734 -19.047 5.953 1 86.12 129 GLY B CA 1
ATOM 2858 C C . GLY B 1 129 ? -16.266 -17.859 5.16 1 86.12 129 GLY B C 1
ATOM 2859 O O . GLY B 1 129 ? -17.438 -17.5 5.305 1 86.12 129 GLY B O 1
ATOM 2860 N N . GLY B 1 130 ? -15.414 -17.234 4.445 1 92.75 130 GLY B N 1
ATOM 2861 C CA . GLY B 1 130 ? -15.891 -16.234 3.514 1 92.75 130 GLY B CA 1
ATOM 2862 C C . GLY B 1 130 ? -16.031 -14.852 4.137 1 92.75 130 GLY B C 1
ATOM 2863 O O . GLY B 1 130 ? -17.047 -14.18 3.947 1 92.75 130 GLY B O 1
ATOM 2864 N N . GLN B 1 131 ? -15.117 -14.406 4.953 1 93.94 131 GLN B N 1
ATOM 2865 C CA . GLN B 1 131 ? -15.102 -13.055 5.508 1 93.94 131 GLN B CA 1
ATOM 2866 C C . GLN B 1 131 ? -14.805 -12.016 4.43 1 93.94 131 GLN B C 1
ATOM 2868 O O . GLN B 1 131 ? -14.289 -12.359 3.363 1 93.94 131 GLN B O 1
ATOM 2873 N N . MET B 1 132 ? -15.203 -10.781 4.684 1 96.12 132 MET B N 1
ATOM 2874 C CA . MET B 1 132 ? -14.914 -9.703 3.748 1 96.12 132 MET B CA 1
ATOM 2875 C C . MET B 1 132 ? -13.406 -9.508 3.596 1 96.12 132 MET B C 1
ATOM 2877 O O . MET B 1 132 ? -12.672 -9.523 4.586 1 96.12 132 MET B O 1
ATOM 2881 N N . ALA B 1 133 ? -12.984 -9.461 2.416 1 96.81 133 ALA B N 1
ATOM 2882 C CA . ALA B 1 133 ? -11.602 -9.148 2.062 1 96.81 133 ALA B CA 1
ATOM 2883 C C . ALA B 1 133 ? -11.5 -7.742 1.469 1 96.81 133 ALA B C 1
ATOM 2885 O O . ALA B 1 133 ? -12.508 -7.141 1.092 1 96.81 133 ALA B O 1
ATOM 2886 N N . PRO B 1 134 ? -10.258 -7.191 1.383 1 97.62 134 PRO B N 1
ATOM 2887 C CA . PRO B 1 134 ? -10.07 -5.879 0.762 1 97.62 134 PRO B CA 1
ATOM 2888 C C . PRO B 1 134 ? -10.469 -5.859 -0.711 1 97.62 134 PRO B C 1
ATOM 2890 O O . PRO B 1 134 ? -10.617 -4.785 -1.3 1 97.62 134 PRO B O 1
ATOM 2893 N N . THR B 1 135 ? -10.703 -7.031 -1.296 1 98.19 135 THR B N 1
ATOM 2894 C CA . THR B 1 135 ? -11.047 -7.129 -2.711 1 98.19 135 THR B CA 1
ATOM 2895 C C . THR B 1 135 ? -12.523 -7.453 -2.889 1 98.19 135 THR B C 1
ATOM 2897 O O . THR B 1 135 ? -13.016 -7.551 -4.016 1 98.19 135 THR B O 1
ATOM 2900 N N . THR B 1 136 ? -13.227 -7.676 -1.787 1 98.5 136 THR B N 1
ATOM 2901 C CA . THR B 1 136 ? -14.656 -7.969 -1.854 1 98.5 136 THR B CA 1
ATOM 2902 C C . THR B 1 136 ? -15.391 -6.887 -2.637 1 98.5 136 THR B C 1
ATOM 2904 O O . THR B 1 136 ? -15.156 -5.691 -2.43 1 98.5 136 THR B O 1
ATOM 2907 N N . LEU B 1 137 ? -16.25 -7.281 -3.553 1 98.38 137 LEU B N 1
ATOM 2908 C CA . LEU B 1 137 ? -16.969 -6.336 -4.402 1 98.38 137 LEU B CA 1
ATOM 2909 C C . LEU B 1 137 ? -18.031 -5.578 -3.602 1 98.38 137 LEU B C 1
ATOM 2911 O O . LEU B 1 137 ? -18.562 -6.098 -2.623 1 98.38 137 LEU B O 1
ATOM 2915 N N . VAL B 1 138 ? -18.266 -4.344 -4.059 1 98.06 138 VAL B N 1
ATOM 2916 C CA . VAL B 1 138 ? -19.344 -3.58 -3.451 1 98.06 138 VAL B CA 1
ATOM 2917 C C . VAL B 1 138 ? -20.656 -4.336 -3.609 1 98.06 138 VAL B C 1
ATOM 2919 O O . VAL B 1 138 ? -20.953 -4.867 -4.684 1 98.06 138 VAL B O 1
ATOM 2922 N N . GLY B 1 139 ? -21.375 -4.422 -2.525 1 97.75 139 GLY B N 1
ATOM 2923 C CA . GLY B 1 139 ? -22.656 -5.109 -2.566 1 97.75 139 GLY B CA 1
ATOM 2924 C C . GLY B 1 139 ? -22.547 -6.602 -2.322 1 97.75 139 GLY B C 1
ATOM 2925 O O . GLY B 1 139 ? -23.531 -7.273 -2.053 1 97.75 139 GLY B O 1
ATOM 2926 N N . GLN B 1 140 ? -21.344 -7.18 -2.404 1 97.31 140 GLN B N 1
ATOM 2927 C CA . GLN B 1 140 ? -21.156 -8.609 -2.172 1 97.31 140 GLN B CA 1
ATOM 2928 C C . GLN B 1 140 ? -21.359 -8.961 -0.702 1 97.31 140 GLN B C 1
ATOM 2930 O O . GLN B 1 140 ? -20.781 -8.32 0.182 1 97.31 140 GLN B O 1
ATOM 2935 N N . ARG B 1 141 ? -22.188 -9.891 -0.5 1 95.88 141 ARG B N 1
ATOM 2936 C CA . ARG B 1 141 ? -22.438 -10.375 0.853 1 95.88 141 ARG B CA 1
ATOM 2937 C C . ARG B 1 141 ? -21.359 -11.383 1.28 1 95.88 141 ARG B C 1
ATOM 2939 O O . ARG B 1 141 ? -20.938 -12.219 0.482 1 95.88 141 ARG B O 1
ATOM 2946 N N . THR B 1 142 ? -20.875 -11.242 2.496 1 95.75 142 THR B N 1
ATOM 2947 C CA . THR B 1 142 ? -19.922 -12.172 3.115 1 95.75 142 THR B CA 1
ATOM 2948 C C . THR B 1 142 ? -20.328 -12.484 4.551 1 95.75 142 THR B C 1
ATOM 2950 O O . THR B 1 142 ? -21.344 -11.961 5.043 1 95.75 142 THR B O 1
ATOM 2953 N N . SER B 1 143 ? -19.641 -13.336 5.234 1 94.31 143 SER B N 1
ATOM 2954 C CA . SER B 1 143 ? -19.969 -13.711 6.605 1 94.31 143 SER B CA 1
ATOM 2955 C C . SER B 1 143 ? -19.812 -12.523 7.551 1 94.31 143 SER B C 1
ATOM 2957 O O . SER B 1 143 ? -20.5 -12.438 8.562 1 94.31 143 SER B O 1
ATOM 2959 N N . THR B 1 144 ? -18.891 -11.562 7.254 1 93.62 144 THR B N 1
ATOM 2960 C CA . THR B 1 144 ? -18.688 -10.414 8.125 1 93.62 144 THR B CA 1
ATOM 2961 C C . THR B 1 144 ? -19.297 -9.156 7.516 1 93.62 144 THR B C 1
ATOM 2963 O O . THR B 1 144 ? -19.203 -8.07 8.086 1 93.62 144 THR B O 1
ATOM 2966 N N . SER B 1 145 ? -19.859 -9.281 6.387 1 94.44 145 SER B N 1
ATOM 2967 C CA . SER B 1 145 ? -20.672 -8.242 5.758 1 94.44 145 SER B CA 1
ATOM 2968 C C . SER B 1 145 ? -21.984 -8.805 5.219 1 94.44 145 SER B C 1
ATOM 2970 O O . SER B 1 145 ? -22.203 -8.828 4.004 1 94.44 145 SER B O 1
ATOM 2972 N N . PRO B 1 146 ? -22.844 -9.109 6.086 1 94.19 146 PRO B N 1
ATOM 2973 C CA . PRO B 1 146 ? -24.062 -9.82 5.691 1 94.19 146 PRO B CA 1
ATOM 2974 C C . PRO B 1 146 ? -24.984 -8.961 4.836 1 94.19 146 PRO B C 1
ATOM 2976 O O . PRO B 1 146 ? -25.844 -9.492 4.133 1 94.19 146 PRO B O 1
ATOM 2979 N N . TYR B 1 147 ? -24.844 -7.66 4.895 1 96.12 147 TYR B N 1
ATOM 2980 C CA . TYR B 1 147 ? -25.688 -6.785 4.09 1 96.12 147 TYR B CA 1
ATOM 2981 C C . TYR B 1 147 ? -24.953 -6.289 2.855 1 96.12 147 TYR B C 1
ATOM 2983 O O . TYR B 1 147 ? -25.422 -5.387 2.162 1 96.12 147 TYR B O 1
ATOM 2991 N N . GLY B 1 148 ? -23.766 -6.859 2.609 1 97 148 GLY B N 1
ATOM 2992 C CA . GLY B 1 148 ? -22.938 -6.465 1.483 1 97 148 GLY B CA 1
ATOM 2993 C C . GLY B 1 148 ? -21.891 -5.422 1.847 1 97 148 GLY B C 1
ATOM 2994 O O . GLY B 1 148 ? -22.109 -4.625 2.766 1 97 148 GLY B O 1
ATOM 2995 N N . ARG B 1 149 ? -20.828 -5.48 1.143 1 97.38 149 ARG B N 1
ATOM 2996 C CA . ARG B 1 149 ? -19.859 -4.414 1.312 1 97.38 149 ARG B CA 1
ATOM 2997 C C . ARG B 1 149 ? -20.453 -3.053 0.983 1 97.38 149 ARG B C 1
ATOM 2999 O O . ARG B 1 149 ? -21.094 -2.887 -0.06 1 97.38 149 ARG B O 1
ATOM 3006 N N . ASN B 1 150 ? -20.234 -2.115 1.843 1 97.25 150 ASN B N 1
ATOM 3007 C CA . ASN B 1 150 ? -20.656 -0.729 1.662 1 97.25 150 ASN B CA 1
ATOM 3008 C C . ASN B 1 150 ? -19.469 0.177 1.342 1 97.25 150 ASN B C 1
ATOM 3010 O O . ASN B 1 150 ? -18.594 0.38 2.182 1 97.25 150 ASN B O 1
ATOM 3014 N N . GLN B 1 151 ? -19.453 0.725 0.143 1 95.94 151 GLN B N 1
ATOM 3015 C CA . GLN B 1 151 ? -18.312 1.525 -0.289 1 95.94 151 GLN B CA 1
ATOM 3016 C C . GLN B 1 151 ? -18.078 2.707 0.648 1 95.94 151 GLN B C 1
ATOM 3018 O O . GLN B 1 151 ? -16.938 3.059 0.946 1 95.94 151 GLN B O 1
ATOM 3023 N N . GLY B 1 152 ? -19.141 3.379 1.057 1 93.25 152 GLY B N 1
ATOM 3024 C CA . GLY B 1 152 ? -19.031 4.543 1.922 1 93.25 152 GLY B CA 1
ATOM 3025 C C . GLY B 1 152 ? -18.453 4.219 3.285 1 93.25 152 GLY B C 1
ATOM 3026 O O . GLY B 1 152 ? -17.812 5.062 3.908 1 93.25 152 GLY B O 1
ATOM 3027 N N . LYS B 1 153 ? -18.641 3.018 3.705 1 92.62 153 LYS B N 1
ATOM 3028 C CA . LYS B 1 153 ? -18.203 2.609 5.035 1 92.62 153 LYS B CA 1
ATOM 3029 C C . LYS B 1 153 ? -16.938 1.757 4.961 1 92.62 153 LYS B C 1
ATOM 3031 O O . LYS B 1 153 ? -16.016 1.923 5.77 1 92.62 153 LYS B O 1
ATOM 3036 N N . ASP B 1 154 ? -16.891 0.879 3.938 1 95.44 154 ASP B N 1
ATOM 3037 C CA . ASP B 1 154 ? -15.852 -0.154 3.893 1 95.44 154 ASP B CA 1
ATOM 3038 C C . ASP B 1 154 ? -14.828 0.136 2.799 1 95.44 154 ASP B C 1
ATOM 3040 O O . ASP B 1 154 ? -13.82 -0.563 2.684 1 95.44 154 ASP B O 1
ATOM 3044 N N . GLY B 1 155 ? -15.094 1.213 1.994 1 96.31 155 GLY B N 1
ATOM 3045 C CA . GLY B 1 155 ? -14.211 1.493 0.87 1 96.31 155 GLY B CA 1
ATOM 3046 C C . GLY B 1 155 ? -14.484 0.608 -0.333 1 96.31 155 GLY B C 1
ATOM 3047 O O . GLY B 1 155 ? -15.328 -0.288 -0.274 1 96.31 155 GLY B O 1
ATOM 3048 N N . ALA B 1 156 ? -13.836 0.873 -1.383 1 97.69 156 ALA B N 1
ATOM 3049 C CA . ALA B 1 156 ? -13.93 0.096 -2.615 1 97.69 156 ALA B CA 1
ATOM 3050 C C . ALA B 1 156 ? -12.938 -1.063 -2.611 1 97.69 156 ALA B C 1
ATOM 3052 O O . ALA B 1 156 ? -11.977 -1.065 -1.834 1 97.69 156 ALA B O 1
ATOM 3053 N N . PRO B 1 157 ? -13.258 -2.088 -3.412 1 98.38 157 PRO B N 1
ATOM 3054 C CA . PRO B 1 157 ? -12.258 -3.148 -3.533 1 98.38 157 PRO B CA 1
ATOM 3055 C C . PRO B 1 157 ? -10.906 -2.631 -4.039 1 98.38 157 PRO B C 1
ATOM 3057 O O . PRO B 1 157 ? -10.867 -1.814 -4.961 1 98.38 157 PRO B O 1
ATOM 3060 N N . ILE B 1 158 ? -9.852 -3.045 -3.395 1 98.5 158 ILE B N 1
ATOM 3061 C CA . ILE B 1 158 ? -8.523 -2.596 -3.793 1 98.5 158 ILE B CA 1
ATOM 3062 C C . ILE B 1 158 ? -8.094 -3.322 -5.066 1 98.5 158 ILE B C 1
ATOM 3064 O O . ILE B 1 158 ? -8.219 -4.543 -5.164 1 98.5 158 ILE B O 1
ATOM 3068 N N . ARG B 1 159 ? -7.664 -2.607 -6.004 1 98.44 159 ARG B N 1
ATOM 3069 C CA . ARG B 1 159 ? -7.066 -3.152 -7.223 1 98.44 159 ARG B CA 1
ATOM 3070 C C . ARG B 1 159 ? -5.562 -3.334 -7.059 1 98.44 159 ARG B C 1
ATOM 3072 O O . ARG B 1 159 ? -4.781 -2.459 -7.434 1 98.44 159 ARG B O 1
ATOM 3079 N N . MET B 1 160 ? -5.227 -4.512 -6.57 1 98.62 160 MET B N 1
ATOM 3080 C CA . MET B 1 160 ? -3.867 -4.777 -6.109 1 98.62 160 MET B CA 1
ATOM 3081 C C . MET B 1 160 ? -2.881 -4.727 -7.273 1 98.62 160 MET B C 1
ATOM 3083 O O . MET B 1 160 ? -1.764 -4.227 -7.125 1 98.62 160 MET B O 1
ATOM 3087 N N . ALA B 1 161 ? -3.254 -5.27 -8.445 1 98.69 161 ALA B N 1
ATOM 3088 C CA . ALA B 1 161 ? -2.338 -5.285 -9.586 1 98.69 161 ALA B CA 1
ATOM 3089 C C . ALA B 1 161 ? -1.971 -3.869 -10.016 1 98.69 161 ALA B C 1
ATOM 3091 O O . ALA B 1 161 ? -0.803 -3.58 -10.289 1 98.69 161 ALA B O 1
ATOM 3092 N N . GLU B 1 162 ? -2.977 -2.967 -10.086 1 98.19 162 GLU B N 1
ATOM 3093 C CA . GLU B 1 162 ? -2.742 -1.562 -10.414 1 98.19 162 GLU B CA 1
ATOM 3094 C C . GLU B 1 162 ? -1.9 -0.878 -9.336 1 98.19 162 GLU B C 1
ATOM 3096 O O . GLU B 1 162 ? -0.981 -0.12 -9.648 1 98.19 162 GLU B O 1
ATOM 3101 N N . LEU B 1 163 ? -2.256 -1.172 -8.117 1 98.5 163 LEU B N 1
ATOM 3102 C CA . LEU B 1 163 ? -1.558 -0.556 -6.996 1 98.5 163 LEU B CA 1
ATOM 3103 C C . LEU B 1 163 ? -0.076 -0.917 -7.012 1 98.5 163 LEU B C 1
ATOM 3105 O O . LEU B 1 163 ? 0.783 -0.036 -6.934 1 98.5 163 LEU B O 1
ATOM 3109 N N . LEU B 1 164 ? 0.235 -2.209 -7.152 1 98.44 164 LEU B N 1
ATOM 3110 C CA . LEU B 1 164 ? 1.619 -2.67 -7.125 1 98.44 164 LEU B CA 1
ATOM 3111 C C . LEU B 1 164 ? 2.381 -2.174 -8.352 1 98.44 164 LEU B C 1
ATOM 3113 O O . LEU B 1 164 ? 3.592 -1.947 -8.281 1 98.44 164 LEU B O 1
ATOM 3117 N N . ALA B 1 165 ? 1.665 -1.961 -9.438 1 98.06 165 ALA B N 1
ATOM 3118 C CA . ALA B 1 165 ? 2.297 -1.515 -10.68 1 98.06 165 ALA B CA 1
ATOM 3119 C C . ALA B 1 165 ? 2.91 -0.128 -10.508 1 98.06 165 ALA B C 1
ATOM 3121 O O . ALA B 1 165 ? 3.725 0.3 -11.336 1 98.06 165 ALA B O 1
ATOM 3122 N N . GLN B 1 166 ? 2.539 0.651 -9.438 1 97.19 166 GLN B N 1
ATOM 3123 C CA . GLN B 1 166 ? 3.068 1.986 -9.18 1 97.19 166 GLN B CA 1
ATOM 3124 C C . GLN B 1 166 ? 4.5 1.918 -8.656 1 97.19 166 GLN B C 1
ATOM 3126 O O . GLN B 1 166 ? 5.215 2.922 -8.656 1 97.19 166 GLN B O 1
ATOM 3131 N N . LEU B 1 167 ? 4.867 0.756 -8.164 1 97.62 167 LEU B N 1
ATOM 3132 C CA . LEU B 1 167 ? 6.16 0.616 -7.5 1 97.62 167 LEU B CA 1
ATOM 3133 C C . LEU B 1 167 ? 7.266 0.354 -8.516 1 97.62 167 LEU B C 1
ATOM 3135 O O . LEU B 1 167 ? 7.121 -0.496 -9.391 1 97.62 167 LEU B O 1
ATOM 3139 N N . GLU B 1 168 ? 8.367 1.024 -8.391 1 96.56 168 GLU B N 1
ATOM 3140 C CA . GLU B 1 168 ? 9.461 0.941 -9.352 1 96.56 168 GLU B CA 1
ATOM 3141 C C . GLU B 1 168 ? 10.07 -0.458 -9.375 1 96.56 168 GLU B C 1
ATOM 3143 O O . GLU B 1 168 ? 10.547 -0.913 -10.414 1 96.56 168 GLU B O 1
ATOM 3148 N N . GLY B 1 169 ? 9.984 -1.169 -8.289 1 96.56 169 GLY B N 1
ATOM 3149 C CA . GLY B 1 169 ? 10.609 -2.475 -8.164 1 96.56 169 GLY B CA 1
ATOM 3150 C C . GLY B 1 169 ? 9.852 -3.568 -8.898 1 96.56 169 GLY B C 1
ATOM 3151 O O . GLY B 1 169 ? 10.375 -4.668 -9.086 1 96.56 169 GLY B O 1
ATOM 3152 N N . VAL B 1 170 ? 8.672 -3.277 -9.352 1 98.06 170 VAL B N 1
ATOM 3153 C CA . VAL B 1 170 ? 7.848 -4.277 -10.023 1 98.06 170 VAL B CA 1
ATOM 3154 C C . VAL B 1 170 ? 8.227 -4.348 -11.5 1 98.06 170 VAL B C 1
ATOM 3156 O O . VAL B 1 170 ? 8.18 -3.34 -12.211 1 98.06 170 VAL B O 1
ATOM 3159 N N . ALA B 1 171 ? 8.594 -5.523 -11.914 1 97.88 171 ALA B N 1
ATOM 3160 C CA . ALA B 1 171 ? 8.984 -5.719 -13.305 1 97.88 171 ALA B CA 1
ATOM 3161 C C . ALA B 1 171 ? 7.773 -6.055 -14.172 1 97.88 171 ALA B C 1
ATOM 3163 O O . ALA B 1 171 ? 7.695 -5.641 -15.328 1 97.88 171 ALA B O 1
ATOM 3164 N N . PHE B 1 172 ? 6.867 -6.812 -13.602 1 98.5 172 PHE B N 1
ATOM 3165 C CA . PHE B 1 172 ? 5.707 -7.301 -14.344 1 98.5 172 PHE B CA 1
ATOM 3166 C C . PHE B 1 172 ? 4.5 -7.438 -13.43 1 98.5 172 PHE B C 1
ATOM 3168 O O . PHE B 1 172 ? 4.613 -7.953 -12.312 1 98.5 172 PHE B O 1
ATOM 3175 N N . SER B 1 173 ? 3.389 -6.902 -13.766 1 98.81 173 SER B N 1
ATOM 3176 C CA . SER B 1 173 ? 2.123 -7.031 -13.055 1 98.81 173 SER B CA 1
ATOM 3177 C C . SER B 1 173 ? 0.966 -7.266 -14.023 1 98.81 173 SER B C 1
ATOM 3179 O O . SER B 1 173 ? 0.776 -6.496 -14.969 1 98.81 173 SER B O 1
ATOM 3181 N N . ALA B 1 174 ? 0.243 -8.336 -13.828 1 98.88 174 ALA B N 1
ATOM 3182 C CA . ALA B 1 174 ? -0.879 -8.664 -14.703 1 98.88 174 ALA B CA 1
ATOM 3183 C C . ALA B 1 174 ? -2.035 -9.266 -13.906 1 98.88 174 ALA B C 1
ATOM 3185 O O . ALA B 1 174 ? -1.846 -9.734 -12.789 1 98.88 174 ALA B O 1
ATOM 3186 N N . ARG B 1 175 ? -3.211 -9.141 -14.461 1 98.88 175 ARG B N 1
ATOM 3187 C CA . ARG B 1 175 ? -4.43 -9.758 -13.945 1 98.88 175 ARG B CA 1
ATOM 3188 C C . ARG B 1 175 ? -5.031 -10.719 -14.961 1 98.88 175 ARG B C 1
ATOM 3190 O O . ARG B 1 175 ? -5.172 -10.375 -16.141 1 98.88 175 ARG B O 1
ATOM 3197 N N . VAL B 1 176 ? -5.371 -11.906 -14.516 1 98.94 176 VAL B N 1
ATOM 3198 C CA . VAL B 1 176 ? -5.863 -12.938 -15.422 1 98.94 176 VAL B CA 1
ATOM 3199 C C . VAL B 1 176 ? -7.094 -13.609 -14.82 1 98.94 176 VAL B C 1
ATOM 3201 O O . VAL B 1 176 ? -7.426 -13.383 -13.656 1 98.94 176 VAL B O 1
ATOM 3204 N N . ALA B 1 177 ? -7.82 -14.352 -15.586 1 98.81 177 ALA B N 1
ATOM 3205 C CA . ALA B 1 177 ? -8.93 -15.211 -15.188 1 98.81 177 ALA B CA 1
ATOM 3206 C C . ALA B 1 177 ? -8.945 -16.5 -16 1 98.81 177 ALA B C 1
ATOM 3208 O O . ALA B 1 177 ? -8.211 -16.625 -16.984 1 98.81 177 ALA B O 1
ATOM 3209 N N . VAL B 1 178 ? -9.688 -17.438 -15.555 1 98.44 178 VAL B N 1
ATOM 3210 C CA . VAL B 1 178 ? -9.727 -18.719 -16.266 1 98.44 178 VAL B CA 1
ATOM 3211 C C . VAL B 1 178 ? -11.18 -19.125 -16.516 1 98.44 178 VAL B C 1
ATOM 3213 O O . VAL B 1 178 ? -11.477 -20.312 -16.641 1 98.44 178 VAL B O 1
ATOM 3216 N N . ASN B 1 179 ? -12.078 -18.188 -16.562 1 97.94 179 ASN B N 1
ATOM 3217 C CA . ASN B 1 179 ? -13.516 -18.438 -16.609 1 97.94 179 ASN B CA 1
ATOM 3218 C C . ASN B 1 179 ? -13.977 -18.828 -18 1 97.94 179 ASN B C 1
ATOM 3220 O O . ASN B 1 179 ? -15.117 -19.266 -18.188 1 97.94 179 ASN B O 1
ATOM 3224 N N . ASN B 1 180 ? -13.227 -18.734 -19.031 1 97.81 180 ASN B N 1
ATOM 3225 C CA . ASN B 1 180 ? -13.477 -19.156 -20.406 1 97.81 180 ASN B CA 1
ATOM 3226 C C . ASN B 1 180 ? -12.18 -19.469 -21.141 1 97.81 180 ASN B C 1
ATOM 3228 O O . ASN B 1 180 ? -11.094 -19.172 -20.656 1 97.81 180 ASN B O 1
ATOM 3232 N N . PRO B 1 181 ? -12.258 -20.156 -22.266 1 97.75 181 PRO B N 1
ATOM 3233 C CA . PRO B 1 181 ? -11.047 -20.594 -22.953 1 97.75 181 PRO B CA 1
ATOM 3234 C C . PRO B 1 181 ? -10.117 -19.453 -23.328 1 97.75 181 PRO B C 1
ATOM 3236 O O . PRO B 1 181 ? -8.898 -19.578 -23.203 1 97.75 181 PRO B O 1
ATOM 3239 N N . LYS B 1 182 ? -10.648 -18.406 -23.781 1 98.25 182 LYS B N 1
ATOM 3240 C CA . LYS B 1 182 ? -9.828 -17.25 -24.141 1 98.25 182 LYS B CA 1
ATOM 3241 C C . LYS B 1 182 ? -9.031 -16.734 -22.938 1 98.25 182 LYS B C 1
ATOM 3243 O O . LYS B 1 182 ? -7.82 -16.531 -23.031 1 98.25 182 LYS B O 1
ATOM 3248 N N . ASN B 1 183 ? -9.727 -16.531 -21.844 1 98.62 183 ASN B N 1
ATOM 3249 C CA . ASN B 1 183 ? -9.07 -16.062 -20.625 1 98.62 183 ASN B CA 1
ATOM 3250 C C . ASN B 1 183 ? -8.062 -17.078 -20.094 1 98.62 183 ASN B C 1
ATOM 3252 O O . ASN B 1 183 ? -7.004 -16.719 -19.578 1 98.62 183 ASN B O 1
ATOM 3256 N N . LEU B 1 184 ? -8.406 -18.312 -20.234 1 98.19 184 LEU B N 1
ATOM 3257 C CA . LEU B 1 184 ? -7.5 -19.391 -19.812 1 98.19 184 LEU B CA 1
ATOM 3258 C C . LEU B 1 184 ? -6.188 -19.312 -20.594 1 98.19 184 LEU B C 1
ATOM 3260 O O . LEU B 1 184 ? -5.109 -19.438 -20 1 98.19 184 LEU B O 1
ATOM 3264 N N . MET B 1 185 ? -6.297 -19.141 -21.859 1 98.31 185 MET B N 1
ATOM 3265 C CA . MET B 1 185 ? -5.098 -19.047 -22.688 1 98.31 185 MET B CA 1
ATOM 3266 C C . MET B 1 185 ? -4.27 -17.828 -22.312 1 98.31 185 MET B C 1
ATOM 3268 O O . MET B 1 185 ? -3.037 -17.891 -22.297 1 98.31 185 MET B O 1
ATOM 3272 N N . ASP B 1 186 ? -4.938 -16.781 -22.078 1 98.62 186 ASP B N 1
ATOM 3273 C CA . ASP B 1 186 ? -4.223 -15.586 -21.656 1 98.62 186 ASP B CA 1
ATOM 3274 C C . ASP B 1 186 ? -3.551 -15.781 -20.297 1 98.62 186 ASP B C 1
ATOM 3276 O O . ASP B 1 186 ? -2.43 -15.32 -20.078 1 98.62 186 ASP B O 1
ATOM 3280 N N . ALA B 1 187 ? -4.289 -16.391 -19.391 1 98.75 187 ALA B N 1
ATOM 3281 C CA . ALA B 1 187 ? -3.719 -16.688 -18.078 1 98.75 187 ALA B CA 1
ATOM 3282 C C . ALA B 1 187 ? -2.447 -17.516 -18.203 1 98.75 187 ALA B C 1
ATOM 3284 O O . ALA B 1 187 ? -1.439 -17.234 -17.562 1 98.75 187 ALA B O 1
ATOM 3285 N N . LYS B 1 188 ? -2.51 -18.562 -19.047 1 98.12 188 LYS B N 1
ATOM 3286 C CA . LYS B 1 188 ? -1.339 -19.391 -19.297 1 98.12 188 LYS B CA 1
ATOM 3287 C C . LYS B 1 188 ? -0.164 -18.547 -19.797 1 98.12 188 LYS B C 1
ATOM 3289 O O . LYS B 1 188 ? 0.956 -18.688 -19.297 1 98.12 188 LYS B O 1
ATOM 3294 N N . ARG B 1 189 ? -0.408 -17.703 -20.688 1 98.25 189 ARG B N 1
ATOM 3295 C CA . ARG B 1 189 ? 0.623 -16.859 -21.281 1 98.25 189 ARG B CA 1
ATOM 3296 C C . ARG B 1 189 ? 1.235 -15.93 -20.234 1 98.25 189 ARG B C 1
ATOM 3298 O O . ARG B 1 189 ? 2.459 -15.812 -20.141 1 98.25 189 ARG B O 1
ATOM 3305 N N . GLN B 1 190 ? 0.416 -15.266 -19.453 1 98.69 190 GLN B N 1
ATOM 3306 C CA . GLN B 1 190 ? 0.898 -14.273 -18.5 1 98.69 190 GLN B CA 1
ATOM 3307 C C . GLN B 1 190 ? 1.633 -14.938 -17.344 1 98.69 190 GLN B C 1
ATOM 3309 O O . GLN B 1 190 ? 2.631 -14.414 -16.859 1 98.69 190 GLN B O 1
ATOM 3314 N N . ILE B 1 191 ? 1.113 -16.047 -16.875 1 98.5 191 ILE B N 1
ATOM 3315 C CA . ILE B 1 191 ? 1.788 -16.766 -15.805 1 98.5 191 ILE B CA 1
ATOM 3316 C C . ILE B 1 191 ? 3.152 -17.25 -16.297 1 98.5 191 ILE B C 1
ATOM 3318 O O . ILE B 1 191 ? 4.152 -17.125 -15.578 1 98.5 191 ILE B O 1
ATOM 3322 N N . LYS B 1 192 ? 3.193 -17.766 -17.5 1 97.81 192 LYS B N 1
ATOM 3323 C CA . LYS B 1 192 ? 4.473 -18.156 -18.078 1 97.81 192 LYS B CA 1
ATOM 3324 C C . LYS B 1 192 ? 5.43 -16.969 -18.141 1 97.81 192 LYS B C 1
ATOM 3326 O O . LYS B 1 192 ? 6.617 -17.094 -17.844 1 97.81 192 LYS B O 1
ATOM 3331 N N . LYS B 1 193 ? 4.984 -15.898 -18.562 1 97.44 193 LYS B N 1
ATOM 3332 C CA . LYS B 1 193 ? 5.816 -14.703 -18.656 1 97.44 193 LYS B CA 1
ATOM 3333 C C . LYS B 1 193 ? 6.355 -14.289 -17.297 1 97.44 193 LYS B C 1
ATOM 3335 O O . LYS B 1 193 ? 7.527 -13.945 -17.156 1 97.44 193 LYS B O 1
ATOM 3340 N N . ALA B 1 194 ? 5.477 -14.289 -16.328 1 98.19 194 ALA B N 1
ATOM 3341 C CA . ALA B 1 194 ? 5.91 -13.969 -14.977 1 98.19 194 ALA B CA 1
ATOM 3342 C C . ALA B 1 194 ? 7.047 -14.891 -14.531 1 98.19 194 ALA B C 1
ATOM 3344 O O . ALA B 1 194 ? 8.023 -14.43 -13.945 1 98.19 194 ALA B O 1
ATOM 3345 N N . PHE B 1 195 ? 6.918 -16.109 -14.789 1 97.56 195 PHE B N 1
ATOM 3346 C CA . PHE B 1 195 ? 7.953 -17.062 -14.438 1 97.56 195 PHE B CA 1
ATOM 3347 C C . PHE B 1 195 ? 9.219 -16.828 -15.242 1 97.56 195 PHE B C 1
ATOM 3349 O O . PHE B 1 195 ? 10.328 -16.953 -14.727 1 97.56 195 PHE B O 1
ATOM 3356 N N . ARG B 1 196 ? 9.062 -16.484 -16.484 1 96.75 196 ARG B N 1
ATOM 3357 C CA . ARG B 1 196 ? 10.219 -16.141 -17.312 1 96.75 196 ARG B CA 1
ATOM 3358 C C . ARG B 1 196 ? 11.008 -14.992 -16.719 1 96.75 196 ARG B C 1
ATOM 3360 O O . ARG B 1 196 ? 12.242 -15.016 -16.703 1 96.75 196 ARG B O 1
ATOM 3367 N N . T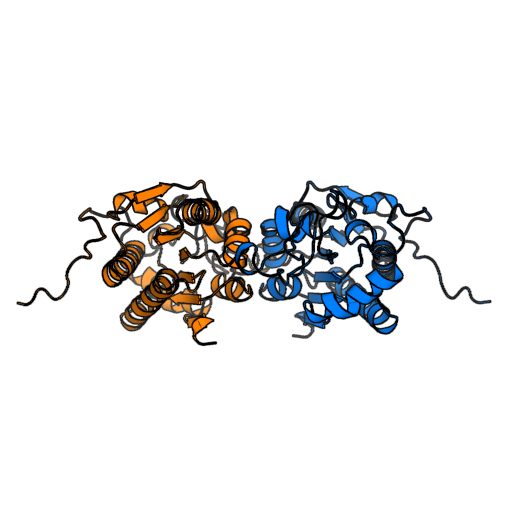YR B 1 197 ? 10.289 -14.008 -16.25 1 97 197 TYR B N 1
ATOM 3368 C CA . TYR B 1 197 ? 10.961 -12.844 -15.672 1 97 197 TYR B CA 1
ATOM 3369 C C . TYR B 1 197 ? 11.891 -13.258 -14.539 1 97 197 TYR B C 1
ATOM 3371 O O . TYR B 1 197 ? 13.047 -12.836 -14.492 1 97 197 TYR B O 1
ATOM 3379 N N . GLN B 1 198 ? 11.375 -14.07 -13.68 1 96.75 198 GLN B N 1
ATOM 3380 C CA . GLN B 1 198 ? 12.242 -14.516 -12.594 1 96.75 198 GLN B CA 1
ATOM 3381 C C . GLN B 1 198 ? 13.375 -15.391 -13.109 1 96.75 198 GLN B C 1
ATOM 3383 O O . GLN B 1 198 ? 14.523 -15.25 -12.688 1 96.75 198 GLN B O 1
ATOM 3388 N N . ALA B 1 199 ? 13.047 -16.312 -14 1 95.5 199 ALA B N 1
ATOM 3389 C CA . ALA B 1 199 ? 14.055 -17.203 -14.555 1 95.5 199 ALA B CA 1
ATOM 3390 C C . ALA B 1 199 ? 15.188 -16.422 -15.203 1 95.5 199 ALA B C 1
ATOM 3392 O O . ALA B 1 199 ? 16.344 -16.859 -15.188 1 95.5 199 ALA B O 1
ATOM 3393 N N . GLU B 1 200 ? 14.867 -15.266 -15.727 1 95 200 GLU B N 1
ATOM 3394 C CA . GLU B 1 200 ? 15.852 -14.438 -16.422 1 95 200 GLU B CA 1
ATOM 3395 C C . GLU B 1 200 ? 16.406 -13.359 -15.5 1 95 200 GLU B C 1
ATOM 3397 O O . GLU B 1 200 ? 17.141 -12.477 -15.945 1 95 200 GLU B O 1
ATOM 3402 N N . GLY B 1 201 ? 16.047 -13.375 -14.312 1 93.94 201 GLY B N 1
ATOM 3403 C CA . GLY B 1 201 ? 16.562 -12.422 -13.344 1 93.94 201 GLY B CA 1
ATOM 3404 C C . GLY B 1 201 ? 16.094 -11 -13.594 1 93.94 201 GLY B C 1
ATOM 3405 O O . GLY B 1 201 ? 16.844 -10.047 -13.422 1 93.94 201 GLY B O 1
ATOM 3406 N N . LYS B 1 202 ? 14.805 -10.898 -14.039 1 95 202 LYS B N 1
ATOM 3407 C CA . LYS B 1 202 ? 14.297 -9.594 -14.422 1 95 202 LYS B CA 1
ATOM 3408 C C . LYS B 1 202 ? 13.523 -8.945 -13.273 1 95 202 LYS B C 1
ATOM 3410 O O . LYS B 1 202 ? 13.055 -7.812 -13.398 1 95 202 LYS B O 1
ATOM 3415 N N . GLY B 1 203 ? 13.438 -9.703 -12.133 1 94.88 203 GLY B N 1
ATOM 3416 C CA . GLY B 1 203 ? 12.914 -9.039 -10.953 1 94.88 203 GLY B CA 1
ATOM 3417 C C . GLY B 1 203 ? 11.539 -9.539 -10.547 1 94.88 203 GLY B C 1
ATOM 3418 O O . GLY B 1 203 ? 11.188 -10.688 -10.828 1 94.88 203 GLY B O 1
ATOM 3419 N N . PHE B 1 204 ? 10.805 -8.742 -9.789 1 98.06 204 PHE B N 1
ATOM 3420 C CA . PHE B 1 204 ? 9.539 -9.07 -9.133 1 98.06 204 PHE B CA 1
ATOM 3421 C C . PHE B 1 204 ? 8.414 -9.148 -10.148 1 98.06 204 PHE B C 1
ATOM 3423 O O . PHE B 1 204 ? 8.211 -8.227 -10.945 1 98.06 204 PHE B O 1
ATOM 3430 N N . SER B 1 205 ? 7.668 -10.211 -10.133 1 98.56 205 SER B N 1
ATOM 3431 C CA . SER B 1 205 ? 6.492 -10.391 -10.977 1 98.56 205 SER B CA 1
ATOM 3432 C C . SER B 1 205 ? 5.254 -10.703 -10.148 1 98.56 205 SER B C 1
ATOM 3434 O O . SER B 1 205 ? 5.332 -11.438 -9.164 1 98.56 205 SER B O 1
ATOM 3436 N N . PHE B 1 206 ? 4.141 -10.133 -10.562 1 98.81 206 PHE B N 1
ATOM 3437 C CA . PHE B 1 206 ? 2.883 -10.25 -9.844 1 98.81 206 PHE B CA 1
ATOM 3438 C C . PHE B 1 206 ? 1.76 -10.688 -10.773 1 98.81 206 PHE B C 1
ATOM 3440 O O . PHE B 1 206 ? 1.521 -10.055 -11.805 1 98.81 206 PHE B O 1
ATOM 3447 N N . ILE B 1 207 ? 1.084 -11.75 -10.445 1 98.88 207 ILE B N 1
ATOM 3448 C CA . ILE B 1 207 ? -0.104 -12.219 -11.148 1 98.88 207 ILE B CA 1
ATOM 3449 C C . ILE B 1 207 ? -1.302 -12.211 -10.203 1 98.88 207 ILE B C 1
ATOM 3451 O O . ILE B 1 207 ? -1.313 -12.922 -9.195 1 98.88 207 ILE B O 1
ATOM 3455 N N . GLU B 1 208 ? -2.227 -11.359 -10.477 1 98.88 208 GLU B N 1
ATOM 3456 C CA . GLU B 1 208 ? -3.531 -11.461 -9.836 1 98.88 208 GLU B CA 1
ATOM 3457 C C . GLU B 1 208 ? -4.465 -12.383 -10.617 1 98.88 208 GLU B C 1
ATOM 3459 O O . GLU B 1 208 ? -4.828 -12.078 -11.75 1 98.88 208 GLU B O 1
ATOM 3464 N N . ALA B 1 209 ? -4.832 -13.461 -10.016 1 98.75 209 ALA B N 1
ATOM 3465 C CA . ALA B 1 209 ? -5.672 -14.477 -10.648 1 98.75 209 ALA B CA 1
ATOM 3466 C C . ALA B 1 209 ? -7.094 -14.43 -10.102 1 98.75 209 ALA B C 1
ATOM 3468 O O . ALA B 1 209 ? -7.352 -14.875 -8.984 1 98.75 209 ALA B O 1
ATOM 3469 N N . LEU B 1 210 ? -8.039 -13.914 -10.906 1 98.75 210 LEU B N 1
ATOM 3470 C CA . LEU B 1 210 ? -9.438 -13.875 -10.484 1 98.75 210 LEU B CA 1
ATOM 3471 C C . LEU B 1 210 ? -10.031 -15.281 -10.438 1 98.75 210 LEU B C 1
ATOM 3473 O O . LEU B 1 210 ? -9.93 -16.031 -11.406 1 98.75 210 LEU B O 1
ATOM 3477 N N . SER B 1 211 ? -10.609 -15.555 -9.336 1 97.88 211 SER B N 1
ATOM 3478 C CA . SER B 1 211 ? -11.062 -16.922 -9.125 1 97.88 211 SER B CA 1
ATOM 3479 C C . SER B 1 211 ? -12.492 -16.969 -8.609 1 97.88 211 SER B C 1
ATOM 3481 O O . SER B 1 211 ? -12.906 -16.078 -7.855 1 97.88 211 SER B O 1
ATOM 3483 N N . SER B 1 212 ? -13.195 -18.047 -8.977 1 96.31 212 SER B N 1
ATOM 3484 C CA . SER B 1 212 ? -14.5 -18.312 -8.383 1 96.31 212 SER B CA 1
ATOM 3485 C C . SER B 1 212 ? -14.359 -18.938 -7.004 1 96.31 212 SER B C 1
ATOM 3487 O O . SER B 1 212 ? -13.344 -19.578 -6.707 1 96.31 212 SER B O 1
ATOM 3489 N N . CYS B 1 213 ? -15.328 -18.688 -6.188 1 95.06 213 CYS B N 1
ATOM 3490 C CA . CYS B 1 213 ? -15.477 -19.312 -4.879 1 95.06 213 CYS B CA 1
ATOM 3491 C C . CYS B 1 213 ? -16.922 -19.688 -4.613 1 95.06 213 CYS B C 1
ATOM 3493 O O . CYS B 1 213 ? -17.578 -19.078 -3.766 1 95.06 213 CYS B O 1
ATOM 3495 N N . PRO B 1 214 ? -17.312 -20.781 -5.289 1 94.25 214 PRO B N 1
ATOM 3496 C CA . PRO B 1 214 ? -18.734 -21.125 -5.234 1 94.25 214 PRO B CA 1
ATOM 3497 C C . PRO B 1 214 ? -19.25 -21.328 -3.809 1 94.25 214 PRO B C 1
ATOM 3499 O O . PRO B 1 214 ? -20.312 -20.812 -3.451 1 94.25 214 PRO B O 1
ATOM 3502 N N . THR B 1 215 ? -18.531 -21.953 -3.002 1 92.56 215 THR B N 1
ATOM 3503 C CA . THR B 1 215 ? -18.969 -22.312 -1.656 1 92.56 215 THR B CA 1
ATOM 3504 C C . THR B 1 215 ? -19.25 -21.062 -0.833 1 92.56 215 THR B C 1
ATOM 3506 O O . THR B 1 215 ? -20.359 -20.891 -0.31 1 92.56 215 THR B O 1
ATOM 3509 N N . ASN B 1 216 ? -18.344 -20.125 -0.761 1 93 216 ASN B N 1
ATOM 3510 C CA . ASN B 1 216 ? -18.516 -18.953 0.086 1 93 216 ASN B CA 1
ATOM 3511 C C . ASN B 1 216 ? -19.469 -17.953 -0.552 1 93 216 ASN B C 1
ATOM 3513 O O . ASN B 1 216 ? -20.109 -17.156 0.15 1 93 216 ASN B O 1
ATOM 3517 N N . TRP B 1 217 ? -19.531 -18.016 -1.896 1 94.38 217 TRP B N 1
ATOM 3518 C CA . TRP B 1 217 ? -20.453 -17.109 -2.588 1 94.38 217 TRP B CA 1
ATOM 3519 C C . TRP B 1 217 ? -21.875 -17.641 -2.541 1 94.38 217 TRP B C 1
ATOM 3521 O O . TRP B 1 217 ? -22.828 -16.938 -2.91 1 94.38 217 TRP B O 1
ATOM 3531 N N . GLY B 1 218 ? -22.016 -18.906 -2.127 1 92.75 218 GLY B N 1
ATOM 3532 C CA . GLY B 1 218 ? -23.328 -19.516 -2.111 1 92.75 218 GLY B CA 1
ATOM 3533 C C . GLY B 1 218 ? -23.922 -19.688 -3.496 1 92.75 218 GLY B C 1
ATOM 3534 O O . GLY B 1 218 ? -25.109 -19.438 -3.703 1 92.75 218 GLY B O 1
ATOM 3535 N N . MET B 1 219 ? -23.031 -20.078 -4.398 1 94.12 219 MET B N 1
ATOM 3536 C CA . MET B 1 219 ? -23.422 -20.234 -5.793 1 94.12 219 MET B CA 1
ATOM 3537 C C . MET B 1 219 ? -23.047 -21.625 -6.312 1 94.12 219 MET B C 1
ATOM 3539 O O . MET B 1 219 ? -22.141 -22.266 -5.781 1 94.12 219 MET B O 1
ATOM 3543 N N . ASP B 1 220 ? -23.828 -22.078 -7.234 1 94.62 220 ASP B N 1
ATOM 3544 C CA . ASP B 1 220 ? -23.344 -23.266 -7.945 1 94.62 220 ASP B CA 1
ATOM 3545 C C . ASP B 1 220 ? -22.141 -22.906 -8.828 1 94.62 220 ASP B C 1
ATOM 3547 O O . ASP B 1 220 ? -21.938 -21.734 -9.164 1 94.62 220 ASP B O 1
ATOM 3551 N N . PRO B 1 221 ? -21.391 -23.891 -9.25 1 94.81 221 PRO B N 1
ATOM 3552 C CA . PRO B 1 221 ? -20.141 -23.672 -9.969 1 94.81 221 PRO B CA 1
ATOM 3553 C C . PRO B 1 221 ? -20.328 -22.906 -11.273 1 94.81 221 PRO B C 1
ATOM 3555 O O . PRO B 1 221 ? -19.484 -22.062 -11.617 1 94.81 221 PRO B O 1
ATOM 3558 N N . ILE B 1 222 ? -21.359 -23.188 -11.992 1 96.44 222 ILE B N 1
ATOM 3559 C CA . ILE B 1 222 ? -21.578 -22.562 -13.289 1 96.44 222 ILE B CA 1
ATOM 3560 C C . ILE B 1 222 ? -21.859 -21.078 -13.094 1 96.44 222 ILE B C 1
ATOM 3562 O O . ILE B 1 222 ? -21.266 -20.219 -13.773 1 96.44 222 ILE B O 1
ATOM 3566 N N . LYS B 1 223 ? -22.734 -20.75 -12.156 1 96.81 223 LYS B N 1
ATOM 3567 C CA . LYS B 1 223 ? -23.062 -19.359 -11.852 1 96.81 223 LYS B CA 1
ATOM 3568 C C . LYS B 1 223 ? -21.844 -18.625 -11.312 1 96.81 223 LYS B C 1
ATOM 3570 O O . LYS B 1 223 ? -21.641 -17.438 -11.617 1 96.81 223 LYS B O 1
ATOM 3575 N N . ALA B 1 224 ? -21.109 -19.281 -10.5 1 96.94 224 ALA B N 1
ATOM 3576 C CA . ALA B 1 224 ? -19.891 -18.688 -9.953 1 96.94 224 ALA B CA 1
ATOM 3577 C C . ALA B 1 224 ? -18.906 -18.328 -11.055 1 96.94 224 ALA B C 1
ATOM 3579 O O . ALA B 1 224 ? -18.297 -17.266 -11.039 1 96.94 224 ALA B O 1
ATOM 3580 N N . ASN B 1 225 ? -18.719 -19.25 -11.969 1 97.38 225 ASN B N 1
ATOM 3581 C CA . ASN B 1 225 ? -17.844 -19 -13.109 1 97.38 225 ASN B CA 1
ATOM 3582 C C . ASN B 1 225 ? -18.312 -17.797 -13.922 1 97.38 225 ASN B C 1
ATOM 3584 O O . ASN B 1 225 ? -17.5 -16.969 -14.352 1 97.38 225 ASN B O 1
ATOM 3588 N N . GLU B 1 226 ? -19.609 -17.703 -14.117 1 97.56 226 GLU B N 1
ATOM 3589 C CA . GLU B 1 226 ? -20.188 -16.578 -14.844 1 97.56 226 GLU B CA 1
ATOM 3590 C C . GLU B 1 226 ? -19.938 -15.266 -14.109 1 97.56 226 GLU B C 1
ATOM 3592 O O . GLU B 1 226 ? -19.672 -14.234 -14.734 1 97.56 226 GLU B O 1
ATOM 3597 N N . ARG B 1 227 ? -20.047 -15.32 -12.797 1 97.69 227 ARG B N 1
ATOM 3598 C CA . ARG B 1 227 ? -19.844 -14.125 -11.984 1 97.69 227 ARG B CA 1
ATOM 3599 C C . ARG B 1 227 ? -18.422 -13.586 -12.156 1 97.69 227 ARG B C 1
ATOM 3601 O O . ARG B 1 227 ? -18.203 -12.375 -12.156 1 97.69 227 ARG B O 1
ATOM 3608 N N . VAL B 1 228 ? -17.422 -14.445 -12.266 1 98.44 228 VAL B N 1
ATOM 3609 C CA . VAL B 1 228 ? -16.047 -14.008 -12.5 1 98.44 228 VAL B CA 1
ATOM 3610 C C . VAL B 1 228 ? -16 -13.109 -13.742 1 98.44 228 VAL B C 1
ATOM 3612 O O . VAL B 1 228 ? -15.406 -12.031 -13.703 1 98.44 228 VAL B O 1
ATOM 3615 N N . GLY B 1 229 ? -16.656 -13.523 -14.812 1 98 229 GLY B N 1
ATOM 3616 C CA . GLY B 1 229 ? -16.641 -12.773 -16.062 1 98 229 GLY B CA 1
ATOM 3617 C C . GLY B 1 229 ? -17.484 -11.516 -16.016 1 98 229 GLY B C 1
ATOM 3618 O O . GLY B 1 229 ? -17.047 -10.461 -16.484 1 98 229 GLY B O 1
ATOM 3619 N N . THR B 1 230 ? -18.609 -11.531 -15.398 1 97.56 230 THR B N 1
ATOM 3620 C CA . THR B 1 230 ? -19.594 -10.453 -15.516 1 97.56 230 THR B CA 1
ATOM 3621 C C . THR B 1 230 ? -19.359 -9.398 -14.438 1 97.56 230 THR B C 1
ATOM 3623 O O . THR B 1 230 ? -19.516 -8.203 -14.695 1 97.56 230 THR B O 1
ATOM 3626 N N . GLU B 1 231 ? -18.953 -9.852 -13.234 1 98.06 231 GLU B N 1
ATOM 3627 C CA . GLU B 1 231 ? -18.828 -8.898 -12.133 1 98.06 231 GLU B CA 1
ATOM 3628 C C . GLU B 1 231 ? -17.375 -8.625 -11.797 1 98.06 231 GLU B C 1
ATOM 3630 O O . GLU B 1 231 ? -16.953 -7.469 -11.742 1 98.06 231 GLU B O 1
ATOM 3635 N N . MET B 1 232 ? -16.594 -9.711 -11.586 1 98.5 232 MET B N 1
ATOM 3636 C CA . MET B 1 232 ? -15.211 -9.516 -11.148 1 98.5 232 MET B CA 1
ATOM 3637 C C . MET B 1 232 ? -14.391 -8.844 -12.25 1 98.5 232 MET B C 1
ATOM 3639 O O . MET B 1 232 ? -13.695 -7.855 -11.992 1 98.5 232 MET B O 1
ATOM 3643 N N . CYS B 1 233 ? -14.516 -9.383 -13.492 1 98.56 233 CYS B N 1
ATOM 3644 C CA . CYS B 1 233 ? -13.734 -8.812 -14.578 1 98.56 233 CYS B CA 1
ATOM 3645 C C . CYS B 1 233 ? -14.195 -7.391 -14.891 1 98.56 233 CYS B C 1
ATOM 3647 O O . CYS B 1 233 ? -13.422 -6.578 -15.391 1 98.56 233 CYS B O 1
ATOM 3649 N N . ALA B 1 234 ? -15.477 -7.07 -14.633 1 98.25 234 ALA B N 1
ATOM 3650 C CA . ALA B 1 234 ? -15.984 -5.719 -14.852 1 98.25 234 ALA B CA 1
ATOM 3651 C C . ALA B 1 234 ? -15.312 -4.727 -13.906 1 98.25 234 ALA B C 1
ATOM 3653 O O . ALA B 1 234 ? -14.938 -3.623 -14.312 1 98.25 234 ALA B O 1
ATOM 3654 N N . TYR B 1 235 ? -15.109 -5.086 -12.648 1 98.38 235 TYR B N 1
ATOM 3655 C CA . TYR B 1 235 ? -14.492 -4.199 -11.664 1 98.38 235 TYR B CA 1
ATOM 3656 C C . TYR B 1 235 ? -12.969 -4.297 -11.719 1 98.38 235 TYR B C 1
ATOM 3658 O O . TYR B 1 235 ? -12.273 -3.295 -11.547 1 98.38 235 TYR B O 1
ATOM 3666 N N . PHE B 1 236 ? -12.5 -5.516 -11.844 1 98.56 236 PHE B N 1
ATOM 3667 C CA . PHE B 1 236 ? -11.078 -5.812 -12 1 98.56 236 PHE B CA 1
ATOM 3668 C C . PHE B 1 236 ? -10.758 -6.168 -13.453 1 98.56 236 PHE B C 1
ATOM 3670 O O . PHE B 1 236 ? -10.672 -7.348 -13.797 1 98.56 236 PHE B O 1
ATOM 3677 N N . PRO B 1 237 ? -10.516 -5.211 -14.289 1 98.62 237 PRO B N 1
ATOM 3678 C CA . PRO B 1 237 ? -10.242 -5.543 -15.688 1 98.62 237 PRO B CA 1
ATOM 3679 C C . PRO B 1 237 ? -8.984 -6.391 -15.859 1 98.62 237 PRO B C 1
ATOM 3681 O O . PRO B 1 237 ? -7.988 -6.172 -15.164 1 98.62 237 PRO B O 1
ATOM 3684 N N . LEU B 1 238 ? -9.094 -7.398 -16.766 1 98.81 238 LEU B N 1
ATOM 3685 C CA . LEU B 1 238 ? -7.934 -8.211 -17.094 1 98.81 238 LEU B CA 1
ATOM 3686 C C . LEU B 1 238 ? -6.918 -7.414 -17.891 1 98.81 238 LEU B C 1
ATOM 3688 O O . LEU B 1 238 ? -7.285 -6.473 -18.594 1 98.81 238 LEU B O 1
ATOM 3692 N N . GLY B 1 239 ? -5.637 -7.758 -17.766 1 98.44 239 GLY B N 1
ATOM 3693 C CA . GLY B 1 239 ? -4.625 -7.078 -18.562 1 98.44 239 GLY B CA 1
ATOM 3694 C C . GLY B 1 239 ? -3.279 -6.984 -17.875 1 98.44 239 GLY B C 1
ATOM 3695 O O . GLY B 1 239 ? -3.09 -7.555 -16.797 1 98.44 239 GLY B O 1
ATOM 3696 N N . VAL B 1 240 ? -2.375 -6.43 -18.609 1 98.56 240 VAL B N 1
ATOM 3697 C CA . VAL B 1 240 ? -1.031 -6.16 -18.109 1 98.56 240 VAL B CA 1
ATOM 3698 C C . VAL B 1 240 ? -0.935 -4.707 -17.641 1 98.56 240 VAL B C 1
ATOM 3700 O O . VAL B 1 240 ? -1.242 -3.787 -18.406 1 98.56 240 VAL B O 1
ATOM 3703 N N . PHE B 1 241 ? -0.528 -4.516 -16.406 1 98.31 241 PHE B N 1
ATOM 3704 C CA . PHE B 1 241 ? -0.502 -3.176 -15.836 1 98.31 241 PHE B CA 1
ATOM 3705 C C . PHE B 1 241 ? 0.923 -2.641 -15.766 1 98.31 241 PHE B C 1
ATOM 3707 O O . PHE B 1 241 ? 1.134 -1.435 -15.625 1 98.31 241 PHE B O 1
ATOM 3714 N N . LYS B 1 242 ? 1.848 -3.521 -15.773 1 97.81 242 LYS B N 1
ATOM 3715 C CA . LYS B 1 242 ? 3.256 -3.145 -15.859 1 97.81 242 LYS B CA 1
ATOM 3716 C C . LYS B 1 242 ? 4.074 -4.219 -16.562 1 97.81 242 LYS B C 1
ATOM 3718 O O . LYS B 1 242 ? 3.883 -5.41 -16.328 1 97.81 242 LYS B O 1
ATOM 3723 N N . ASN B 1 243 ? 4.945 -3.818 -17.391 1 97.44 243 ASN B N 1
ATOM 3724 C CA . ASN B 1 243 ? 5.883 -4.652 -18.141 1 97.44 243 ASN B CA 1
ATOM 3725 C C . ASN B 1 243 ? 7.203 -3.93 -18.391 1 97.44 243 ASN B C 1
ATOM 3727 O O . ASN B 1 243 ? 7.363 -3.234 -19.391 1 97.44 243 ASN B O 1
ATOM 3731 N N . ALA B 1 244 ? 8.117 -3.969 -17.391 1 86.19 244 ALA B N 1
ATOM 3732 C CA . ALA B 1 244 ? 9.359 -3.191 -17.438 1 86.19 244 ALA B CA 1
ATOM 3733 C C . ALA B 1 244 ? 10.312 -3.744 -18.5 1 86.19 244 ALA B C 1
ATOM 3735 O O . ALA B 1 244 ? 11.211 -3.039 -18.953 1 86.19 244 ALA B O 1
ATOM 3736 N N . ALA B 1 245 ? 10.562 -5.047 -18.703 1 69.88 245 ALA B N 1
ATOM 3737 C CA . ALA B 1 245 ? 11.477 -5.582 -19.719 1 69.88 245 ALA B CA 1
ATOM 3738 C C . ALA B 1 245 ? 11.109 -5.078 -21.109 1 69.88 245 ALA B C 1
ATOM 3740 O O . ALA B 1 245 ? 11.961 -5.027 -22 1 69.88 245 ALA B O 1
ATOM 3741 N N . ASP B 1 246 ? 9.797 -4.84 -21.375 1 56.12 246 ASP B N 1
ATOM 3742 C CA . ASP B 1 246 ? 9.516 -4.238 -22.672 1 56.12 246 ASP B CA 1
ATOM 3743 C C . ASP B 1 246 ? 9.797 -2.738 -22.656 1 56.12 246 ASP B C 1
ATOM 3745 O O . ASP B 1 246 ? 9.461 -2.029 -23.609 1 56.12 246 ASP B O 1
ATOM 3749 N N . LEU B 1 247 ? 10.336 -2.236 -21.406 1 43.03 247 LEU B N 1
ATOM 3750 C CA . LEU B 1 247 ? 10.742 -0.836 -21.406 1 43.03 247 LEU B CA 1
ATOM 3751 C C . LEU B 1 247 ? 12.25 -0.708 -21.625 1 43.03 247 LEU B C 1
ATOM 3753 O O . LEU B 1 247 ? 13.016 -1.58 -21.203 1 43.03 247 LEU B O 1
#

Solvent-accessible surface area (backbone atoms only — not comparable to full-atom values): 24298 Å² total; per-residue (Å²): 127,79,75,77,83,70,76,42,83,36,40,46,97,58,88,75,89,68,58,75,56,35,39,62,64,59,51,51,50,47,52,22,41,35,36,54,74,70,66,40,44,92,43,27,38,38,23,16,16,50,53,76,36,37,56,44,65,72,38,36,64,49,51,62,45,81,28,59,72,17,32,23,46,49,49,44,48,52,50,36,71,76,33,73,82,42,45,40,36,34,34,30,34,27,36,22,40,61,48,68,4,30,40,34,46,52,52,37,34,23,22,21,44,60,28,30,38,41,34,40,38,47,37,23,24,62,66,82,61,12,30,68,23,49,46,25,46,71,59,41,57,25,71,75,25,74,86,18,40,42,45,84,73,64,17,52,46,58,58,60,45,63,47,51,41,69,32,81,18,36,22,30,16,27,34,34,35,62,70,45,72,70,39,33,54,49,31,46,52,51,52,35,48,35,51,46,32,35,76,68,69,57,19,12,19,39,38,35,34,47,32,33,42,12,76,63,67,71,38,57,40,68,59,24,36,49,41,40,61,65,50,47,34,66,75,51,62,68,44,74,62,32,58,44,83,86,96,127,82,77,78,83,70,78,43,82,35,41,48,96,58,87,75,89,68,60,76,55,34,39,63,65,59,50,53,51,45,53,22,41,36,36,53,73,70,67,41,45,93,44,25,38,38,23,17,18,53,51,77,37,38,54,47,64,73,37,36,65,49,50,61,46,81,28,58,71,17,31,24,44,50,50,44,49,52,50,36,71,76,34,73,82,42,43,40,37,34,36,30,35,28,35,21,41,62,47,70,4,30,41,34,46,53,51,38,34,23,22,21,44,61,29,30,39,40,35,40,39,46,38,23,25,62,65,82,61,12,31,69,21,50,45,24,48,73,59,44,57,24,71,74,25,74,86,19,39,42,44,85,72,64,16,51,46,58,58,59,46,61,48,51,40,68,32,80,19,37,24,31,18,26,33,34,36,62,70,43,71,71,38,34,54,50,30,45,52,52,54,34,48,35,50,46,32,35,76,68,68,58,19,11,18,39,39,35,35,49,33,33,42,10,76,62,66,73,37,57,37,69,60,24,36,50,40,40,59,64,50,46,35,65,76,51,62,67,45,76,64,33,59,44,84,86,96

InterPro domains:
  IPR011766 Thiamine pyrophosphate enzyme, TPP-binding [PF02775] (63-208)
  IPR029061 Thiamin diphosphate-binding fold [SSF52518] (15-243)
  IPR051457 2-oxoacid:ferredoxin oxidoreductase [PTHR48084] (12-233)